Protein AF-A0A1Z5J1D0-F1 (afdb_monomer_lite)

Radius of gyration: 30.24 Å; chains: 1; bounding box: 69×59×81 Å

Sequence (466 aa):
MIIKEILGCFSMENESQTVLANVIKYRLNKVALDQDFKLLIVKLDNKMRLRKFQSLLRSCSAQAVTGYQLKYLVLLNKGIDWPVLEGMAVKQIRFSTISENSVYPNQILQLLLNQQTLDAGKVPKESYTNGLYVSRKEMAHTLRDGREQRIALNITANWEKDLEMKAVTFTEKLNPQASDELYYWNQTFNRMERSQIGSTQKLYKKENIYNEKNNIKFVSFEELSKFEESKVGIVQEIKSSINKNMAPYLIAEMNFRKFPLVKYDKPKLPKKEDIWQLLKGQTINIYFDSSEPTTRALANEIVNALKHSAILKILQIEVTLSQAAKPGLNVQVVRDARNNDEVKEAYEIGTQEQIIQHITVENFGQMNSKNQTFKWHRTGISDIASDNKMIKLIQELIVKQDIVNGHMRPVTNRLIQLMGKYQFYKVDWLDKRQTQVMITKLWIEKTNQLRFKSQTVDISNLTADD

Organism: NCBI:txid1714681

Structure (mmCIF, N/CA/C/O backbone):
data_AF-A0A1Z5J1D0-F1
#
_entry.id   AF-A0A1Z5J1D0-F1
#
loop_
_atom_site.group_PDB
_atom_site.id
_atom_site.type_symbol
_atom_site.label_atom_id
_atom_site.label_alt_id
_atom_site.label_comp_id
_atom_site.label_asym_id
_atom_site.label_entity_id
_atom_site.label_seq_id
_atom_site.pdbx_PDB_ins_code
_atom_site.Cartn_x
_atom_site.Cartn_y
_atom_site.Cartn_z
_atom_site.occupancy
_atom_site.B_iso_or_equiv
_atom_site.auth_seq_id
_atom_site.auth_comp_id
_atom_site.auth_asym_id
_atom_site.auth_atom_id
_atom_site.pdbx_PDB_model_num
ATOM 1 N N . MET A 1 1 ? -3.134 -10.652 -6.020 1.00 22.17 1 MET A N 1
ATOM 2 C CA . MET A 1 1 ? -1.755 -10.572 -5.486 1.00 22.17 1 MET A CA 1
ATOM 3 C C . MET A 1 1 ? -1.669 -9.387 -4.527 1.00 22.17 1 MET A C 1
ATOM 5 O O . MET A 1 1 ? -1.569 -8.254 -4.979 1.00 22.17 1 MET A O 1
ATOM 9 N N . ILE A 1 2 ? -1.808 -9.625 -3.220 1.00 23.28 2 ILE A N 1
ATOM 10 C CA . ILE A 1 2 ? -1.675 -8.583 -2.189 1.00 23.28 2 ILE A CA 1
ATOM 11 C C . ILE A 1 2 ? -0.177 -8.381 -1.946 1.00 23.28 2 ILE A C 1
ATOM 13 O O . ILE A 1 2 ? 0.514 -9.299 -1.508 1.00 23.28 2 ILE A O 1
ATOM 17 N N . ILE A 1 3 ? 0.346 -7.204 -2.286 1.00 25.91 3 ILE A N 1
ATOM 18 C CA . ILE A 1 3 ? 1.733 -6.838 -1.983 1.00 25.91 3 ILE A CA 1
ATOM 19 C C . ILE A 1 3 ? 1.808 -6.583 -0.472 1.00 25.91 3 ILE A C 1
ATOM 21 O O . ILE A 1 3 ? 1.288 -5.579 0.007 1.00 25.91 3 ILE A O 1
ATOM 25 N N . LYS A 1 4 ? 2.430 -7.498 0.281 1.00 39.66 4 LYS A N 1
ATOM 26 C CA . LYS A 1 4 ? 2.762 -7.282 1.698 1.00 39.66 4 LYS A CA 1
ATOM 27 C C . LYS A 1 4 ? 3.858 -6.219 1.788 1.00 39.66 4 LYS A C 1
ATOM 29 O O . LYS A 1 4 ? 4.924 -6.382 1.195 1.00 39.66 4 LYS A O 1
ATOM 34 N N . GLU A 1 5 ? 3.587 -5.118 2.486 1.00 42.56 5 GLU A N 1
ATOM 35 C CA . GLU A 1 5 ? 4.547 -4.024 2.661 1.00 42.56 5 GLU A CA 1
ATOM 36 C C . GLU A 1 5 ? 5.618 -4.425 3.712 1.00 42.56 5 GLU A C 1
ATOM 38 O O . GLU A 1 5 ? 5.296 -4.816 4.837 1.00 42.56 5 GLU A O 1
ATOM 43 N N . ILE A 1 6 ? 6.907 -4.367 3.344 1.00 46.56 6 ILE A N 1
ATOM 44 C CA . ILE A 1 6 ? 8.055 -4.746 4.197 1.00 46.56 6 ILE A CA 1
ATOM 45 C C . ILE A 1 6 ? 8.445 -3.566 5.089 1.00 46.56 6 ILE A C 1
ATOM 47 O O . ILE A 1 6 ? 8.990 -2.601 4.577 1.00 46.56 6 ILE A O 1
ATOM 51 N N . LEU A 1 7 ? 8.237 -3.643 6.406 1.00 43.22 7 LEU A N 1
ATOM 52 C CA . LEU A 1 7 ? 8.388 -2.520 7.350 1.00 43.22 7 LEU A CA 1
ATOM 53 C C . LEU A 1 7 ? 9.837 -2.172 7.768 1.00 43.22 7 LEU A C 1
ATOM 55 O O . LEU A 1 7 ? 10.030 -1.177 8.454 1.00 43.22 7 LEU A O 1
ATOM 59 N N . GLY A 1 8 ? 10.861 -2.920 7.346 1.00 41.81 8 GLY A N 1
ATOM 60 C CA . GLY A 1 8 ? 12.275 -2.506 7.456 1.00 41.81 8 GLY A CA 1
ATOM 61 C C . GLY A 1 8 ? 13.160 -3.187 8.525 1.00 41.81 8 GLY A C 1
ATOM 62 O O . GLY A 1 8 ? 12.672 -3.871 9.420 1.00 41.81 8 GLY A O 1
ATOM 63 N N . CYS A 1 9 ? 14.471 -2.951 8.323 1.00 37.22 9 CYS A N 1
ATOM 64 C CA . CYS A 1 9 ? 15.745 -3.261 9.016 1.00 37.22 9 CYS A CA 1
ATOM 65 C C . CYS A 1 9 ? 16.128 -4.702 9.427 1.00 37.22 9 CYS A C 1
ATOM 67 O O . CYS A 1 9 ? 15.404 -5.421 10.108 1.00 37.22 9 CYS A O 1
ATOM 69 N N . PHE A 1 10 ? 17.348 -5.075 9.013 1.00 41.19 10 PHE A N 1
ATOM 70 C CA . PHE A 1 10 ? 18.010 -6.360 9.229 1.00 41.19 10 PHE A CA 1
ATOM 71 C C . PHE A 1 10 ? 18.548 -6.460 10.660 1.00 41.19 10 PHE A C 1
ATOM 73 O O . PHE A 1 10 ? 19.271 -5.576 11.112 1.00 41.19 10 PHE A O 1
ATOM 80 N N . SER A 1 11 ? 18.240 -7.552 11.353 1.00 32.34 11 SER A N 1
ATOM 81 C CA . SER A 1 11 ? 18.922 -7.938 12.592 1.00 32.34 11 SER A CA 1
ATOM 82 C C . SER A 1 11 ? 19.953 -9.010 12.234 1.00 32.34 11 SER A C 1
ATOM 84 O O . SER A 1 11 ? 19.610 -10.018 11.614 1.00 32.34 11 SER A O 1
ATOM 86 N N . MET A 1 12 ? 21.225 -8.745 12.550 1.00 38.50 12 MET A N 1
ATOM 87 C CA . MET A 1 12 ? 22.319 -9.708 12.414 1.00 38.50 12 MET A CA 1
ATOM 88 C C . MET A 1 12 ? 22.541 -10.402 13.753 1.00 38.50 12 MET A C 1
ATOM 90 O O . MET A 1 12 ? 23.391 -9.994 14.530 1.00 38.50 12 MET A O 1
ATOM 94 N N . GLU A 1 13 ? 21.774 -11.456 14.002 1.00 32.47 13 GLU A N 1
ATOM 95 C CA . GLU A 1 13 ? 22.138 -12.486 14.975 1.00 32.47 13 GLU A CA 1
ATOM 96 C C . GLU A 1 13 ? 21.899 -13.842 14.298 1.00 32.47 13 GLU A C 1
ATOM 98 O O . GLU A 1 13 ? 20.760 -14.221 14.044 1.00 32.47 13 GLU A O 1
ATOM 103 N N . ASN A 1 14 ? 23.001 -14.497 13.919 1.00 37.47 14 ASN A N 1
ATOM 104 C CA . ASN A 1 14 ? 23.153 -15.883 13.456 1.00 37.47 14 ASN A CA 1
ATOM 105 C C . ASN A 1 14 ? 22.169 -16.429 12.379 1.00 37.47 14 ASN A C 1
ATOM 107 O O . ASN A 1 14 ? 21.010 -16.754 12.616 1.00 37.47 14 ASN A O 1
ATOM 111 N N . GLU A 1 15 ? 22.711 -16.588 11.163 1.00 44.34 15 GLU A N 1
ATOM 112 C CA . GLU A 1 15 ? 22.330 -17.515 10.071 1.00 44.34 15 GLU A CA 1
ATOM 113 C C . GLU A 1 15 ? 20.908 -17.530 9.468 1.00 44.34 15 GLU A C 1
ATOM 115 O O . GLU A 1 15 ? 20.615 -18.351 8.598 1.00 44.34 15 GLU A O 1
ATOM 120 N N . SER A 1 16 ? 20.052 -16.542 9.731 1.00 53.34 16 SER A N 1
ATOM 121 C CA . SER A 1 16 ? 18.999 -16.199 8.758 1.00 53.34 16 SER A CA 1
ATOM 122 C C . SER A 1 16 ? 18.665 -14.711 8.791 1.00 53.34 16 SER A C 1
ATOM 124 O O . SER A 1 16 ? 18.187 -14.180 9.790 1.00 53.34 16 SER A O 1
ATOM 126 N N . GLN A 1 17 ? 18.906 -14.003 7.682 1.00 64.31 17 GLN A N 1
ATOM 127 C CA . GLN A 1 17 ? 18.409 -12.634 7.538 1.00 64.31 17 GLN A CA 1
ATOM 128 C C . GLN A 1 17 ? 16.882 -12.683 7.659 1.00 64.31 17 GLN A C 1
ATOM 130 O O . GLN A 1 17 ? 16.236 -13.484 6.988 1.00 64.31 17 GLN A O 1
ATOM 135 N N . THR A 1 18 ? 16.290 -11.862 8.523 1.00 68.19 18 THR A N 1
ATOM 136 C CA . THR A 1 18 ? 14.831 -11.773 8.671 1.00 68.19 18 THR A CA 1
ATOM 137 C C . THR A 1 18 ? 14.342 -10.390 8.268 1.00 68.19 18 THR A C 1
ATOM 139 O O . THR A 1 18 ? 15.045 -9.397 8.439 1.00 68.19 18 THR A O 1
ATOM 142 N N . VAL A 1 19 ? 13.133 -10.325 7.710 1.00 72.31 19 VAL A N 1
ATOM 143 C CA . VAL A 1 19 ? 12.424 -9.074 7.426 1.00 72.31 19 VAL A CA 1
ATOM 144 C C . VAL A 1 19 ? 11.190 -8.963 8.305 1.00 72.31 19 VAL A C 1
ATOM 146 O O . VAL A 1 19 ? 10.481 -9.945 8.53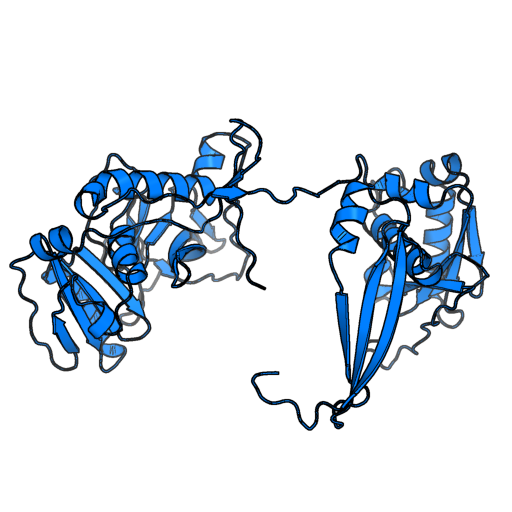5 1.00 72.31 19 VAL A O 1
ATOM 149 N N . LEU A 1 20 ? 10.914 -7.755 8.788 1.00 75.62 20 LEU A N 1
ATOM 150 C CA . LEU A 1 20 ? 9.656 -7.434 9.448 1.00 75.62 20 LEU A CA 1
ATOM 151 C C . LEU A 1 20 ? 8.620 -7.063 8.386 1.00 75.62 20 LEU A C 1
ATOM 153 O O . LEU A 1 20 ? 8.864 -6.197 7.545 1.00 75.62 20 LEU A O 1
ATOM 157 N N . ALA A 1 21 ? 7.461 -7.711 8.425 1.00 79.06 21 ALA A N 1
ATOM 158 C CA . ALA A 1 21 ? 6.304 -7.315 7.626 1.00 79.06 21 ALA A CA 1
ATOM 159 C C . ALA A 1 21 ? 5.209 -6.741 8.529 1.00 79.06 21 ALA A C 1
ATOM 161 O O . ALA A 1 21 ? 5.196 -6.977 9.737 1.00 79.06 21 ALA A O 1
ATOM 162 N N . ASN A 1 22 ? 4.249 -6.042 7.929 1.00 81.00 22 ASN A N 1
ATOM 163 C CA . ASN A 1 22 ? 3.073 -5.493 8.610 1.00 81.00 22 ASN A CA 1
ATOM 164 C C . ASN A 1 22 ? 2.093 -6.543 9.168 1.00 81.00 22 ASN A C 1
ATOM 166 O O . ASN A 1 22 ? 1.080 -6.177 9.760 1.00 81.00 22 ASN A O 1
ATOM 170 N N . VAL A 1 23 ? 2.407 -7.832 9.033 1.00 86.00 23 VAL A N 1
ATOM 171 C CA . VAL A 1 23 ? 1.711 -8.930 9.709 1.00 86.00 23 VAL A CA 1
ATOM 172 C C . VAL A 1 23 ? 2.014 -8.850 11.204 1.00 86.00 23 VAL A C 1
ATOM 174 O O . VAL A 1 23 ? 3.169 -8.970 11.615 1.00 86.00 23 VAL A O 1
ATOM 177 N N . ILE A 1 24 ? 0.992 -8.699 12.034 1.00 88.88 24 ILE A N 1
ATOM 178 C CA . ILE A 1 24 ? 1.118 -8.587 13.486 1.00 88.88 24 ILE A CA 1
ATOM 179 C C . ILE A 1 24 ? 0.823 -9.909 14.203 1.00 88.88 24 ILE A C 1
ATOM 181 O O . ILE A 1 24 ? -0.078 -10.675 13.859 1.00 88.88 24 ILE A O 1
ATOM 185 N N . LYS A 1 25 ? 1.588 -10.171 15.260 1.00 88.50 25 LYS A N 1
ATOM 186 C CA . LYS A 1 25 ? 1.337 -11.211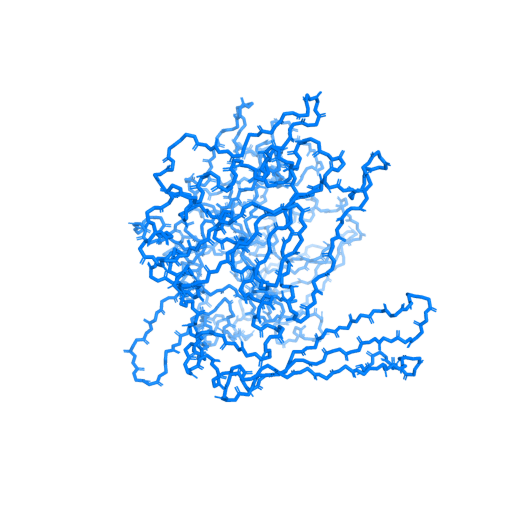 16.257 1.00 88.50 25 LYS A CA 1
ATOM 187 C C . LYS A 1 25 ? 0.834 -10.544 17.528 1.00 88.50 25 LYS A C 1
ATOM 189 O O . LYS A 1 25 ? 1.480 -9.632 18.028 1.00 88.50 25 LYS A O 1
ATOM 194 N N . TYR A 1 26 ? -0.300 -11.013 18.033 1.00 89.81 26 TYR A N 1
ATOM 195 C CA . TYR A 1 26 ? -0.887 -10.577 19.295 1.00 89.81 26 TYR A CA 1
ATOM 196 C C . TYR A 1 26 ? -1.802 -11.678 19.841 1.00 89.81 26 TYR A C 1
ATOM 198 O O . TYR A 1 26 ? -2.279 -12.539 19.089 1.00 89.81 26 TYR A O 1
ATOM 206 N N . ARG A 1 27 ? -2.069 -11.639 21.147 1.00 91.06 27 ARG A N 1
ATOM 207 C CA . ARG A 1 27 ? -3.073 -12.483 21.801 1.00 91.06 27 ARG A CA 1
ATOM 208 C C . ARG A 1 27 ? -3.796 -11.652 22.855 1.00 91.06 27 ARG A C 1
ATOM 210 O O . ARG A 1 27 ? -3.151 -11.050 23.699 1.00 91.06 27 ARG A O 1
ATOM 217 N N . LEU A 1 28 ? -5.123 -11.614 22.790 1.00 93.75 28 LEU A N 1
ATOM 218 C CA . LEU A 1 28 ? -5.945 -10.800 23.689 1.00 93.75 28 LEU A CA 1
ATOM 219 C C . LEU A 1 28 ? -6.137 -11.494 25.039 1.00 93.75 28 LEU A C 1
ATOM 221 O O . LEU A 1 28 ? -6.452 -12.687 25.080 1.00 93.75 28 LEU A O 1
ATOM 225 N N . ASN A 1 29 ? -6.019 -10.731 26.122 1.00 95.94 29 ASN A N 1
ATOM 226 C CA . ASN A 1 29 ? -6.426 -11.153 27.455 1.00 95.94 29 ASN A CA 1
ATOM 227 C C . ASN A 1 29 ? -7.926 -10.890 27.628 1.00 95.94 29 ASN A C 1
ATOM 229 O O . ASN A 1 29 ? -8.356 -9.846 28.114 1.00 95.94 29 ASN A O 1
ATOM 233 N N . LYS A 1 30 ? -8.736 -11.848 27.171 1.00 94.75 30 LYS A N 1
ATOM 234 C CA . LYS A 1 30 ? -10.201 -11.746 27.201 1.00 94.75 30 LYS A CA 1
ATOM 235 C C . LYS A 1 30 ? -10.758 -11.598 28.620 1.00 94.75 30 LYS A C 1
ATOM 237 O O . LYS A 1 30 ? -11.783 -10.952 28.776 1.00 94.75 30 LYS A O 1
ATOM 242 N N . VAL A 1 31 ? -10.089 -12.169 29.625 1.00 94.25 31 VAL A N 1
ATOM 243 C CA . VAL A 1 31 ? -10.524 -12.092 31.027 1.00 94.25 31 VAL A CA 1
ATOM 244 C C . VAL A 1 31 ? -10.365 -10.671 31.556 1.00 94.25 31 VAL A C 1
ATOM 246 O O . VAL A 1 31 ? -11.334 -10.130 32.071 1.00 94.25 31 VAL A O 1
ATOM 249 N N . ALA A 1 32 ? -9.202 -10.042 31.353 1.00 95.69 32 ALA A N 1
ATOM 250 C CA . ALA A 1 32 ? -8.996 -8.639 31.729 1.00 95.69 32 ALA A CA 1
ATOM 251 C C . ALA A 1 32 ? -9.966 -7.703 30.985 1.00 95.69 32 ALA A C 1
ATOM 253 O O . ALA A 1 32 ? -10.582 -6.827 31.579 1.00 95.69 32 ALA A O 1
ATOM 254 N N . LEU A 1 33 ? -10.194 -7.947 29.690 1.00 96.56 33 LEU A N 1
ATOM 255 C CA . LEU A 1 33 ? -11.184 -7.186 28.922 1.00 96.56 33 LEU A CA 1
ATOM 256 C C . LEU A 1 33 ? -12.613 -7.342 29.483 1.00 96.56 33 LEU A C 1
ATOM 258 O O . LEU A 1 33 ? -13.312 -6.345 29.626 1.00 96.56 33 LEU A O 1
ATOM 262 N N . ASP A 1 34 ? -13.041 -8.565 29.825 1.00 95.06 34 ASP A N 1
ATOM 263 C CA . ASP A 1 34 ? -14.336 -8.839 30.478 1.00 95.06 34 ASP A CA 1
ATOM 264 C C . ASP A 1 34 ? -14.397 -8.275 31.915 1.00 95.06 34 ASP A C 1
ATOM 266 O O . ASP A 1 34 ? -15.489 -8.098 32.463 1.00 95.06 34 ASP A O 1
ATOM 270 N N . GLN A 1 35 ? -13.254 -8.013 32.558 1.00 94.50 35 GLN A N 1
ATOM 271 C CA . GLN A 1 35 ? -13.168 -7.403 33.886 1.00 94.50 35 GLN A CA 1
ATOM 272 C C . GLN A 1 35 ? -13.374 -5.891 33.842 1.00 94.50 35 GLN A C 1
ATOM 274 O O . GLN A 1 35 ? -14.144 -5.399 34.666 1.00 94.50 35 GLN A O 1
ATOM 279 N N . ASP A 1 36 ? -12.805 -5.199 32.858 1.00 94.19 36 ASP A N 1
ATOM 280 C CA . ASP A 1 36 ? -12.767 -3.731 32.850 1.00 94.19 36 ASP A CA 1
ATOM 281 C C . ASP A 1 36 ? -13.802 -3.105 31.905 1.00 94.19 36 ASP A C 1
ATOM 283 O O . ASP A 1 36 ? -14.297 -1.997 32.144 1.00 94.19 36 ASP A O 1
ATOM 287 N N . PHE A 1 37 ? -14.210 -3.837 30.865 1.00 96.50 37 PHE A N 1
ATOM 288 C CA . PHE A 1 37 ? -15.066 -3.305 29.811 1.00 96.50 37 PHE A CA 1
ATOM 289 C C . PHE A 1 37 ? -16.366 -4.081 29.596 1.00 96.50 37 PHE A C 1
ATOM 291 O O . PHE A 1 37 ? -16.529 -5.256 29.926 1.00 96.50 37 PHE A O 1
ATOM 298 N N . LYS A 1 38 ? -17.299 -3.387 28.948 1.00 95.94 38 LYS A N 1
ATOM 299 C CA . LYS A 1 38 ? -18.523 -3.899 28.341 1.00 95.94 38 LYS A CA 1
ATOM 300 C C . LYS A 1 38 ? -18.391 -3.773 26.824 1.00 95.94 38 LYS A C 1
ATOM 302 O O . LYS A 1 38 ? -18.071 -2.699 26.313 1.00 95.94 38 LYS A O 1
ATOM 307 N N . LEU A 1 39 ? -18.666 -4.857 26.100 1.00 97.12 39 LEU A N 1
ATOM 308 C CA . LEU A 1 39 ? -18.670 -4.870 24.638 1.00 97.12 39 LEU A CA 1
ATOM 309 C C . LEU A 1 39 ? -20.101 -4.948 24.109 1.00 97.12 39 LEU A C 1
ATOM 311 O O . LEU A 1 39 ? -20.853 -5.864 24.448 1.00 97.12 39 LEU A O 1
ATOM 315 N N . LEU A 1 40 ? -20.467 -4.000 23.248 1.00 9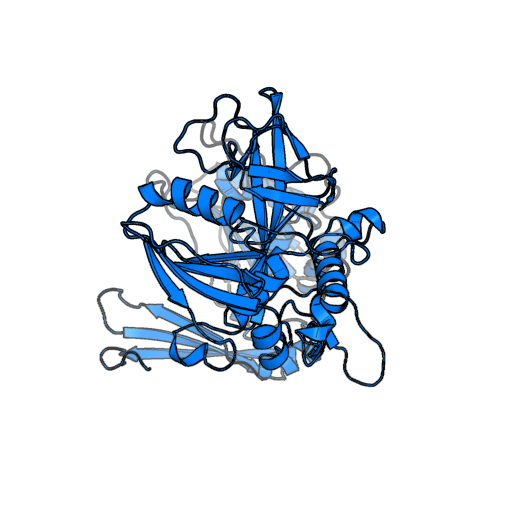6.50 40 LEU A N 1
ATOM 316 C CA . LEU A 1 40 ? -21.771 -3.963 22.591 1.00 96.50 40 LEU A CA 1
ATOM 317 C C . LEU A 1 40 ? -21.634 -4.152 21.085 1.00 96.50 40 LEU A C 1
ATOM 319 O O . LEU A 1 40 ? -20.769 -3.554 20.450 1.00 96.50 40 LEU A O 1
ATOM 323 N N . ILE A 1 41 ? -22.556 -4.916 20.508 1.00 95.69 41 ILE A N 1
ATOM 324 C CA . ILE A 1 41 ? -22.896 -4.863 19.090 1.00 95.69 41 ILE A CA 1
ATOM 325 C C . ILE A 1 41 ? -24.099 -3.932 18.954 1.00 95.69 41 ILE A C 1
ATOM 327 O O . ILE A 1 41 ? -25.159 -4.212 19.510 1.00 95.69 41 ILE A O 1
ATOM 331 N N . VAL A 1 42 ? -23.949 -2.855 18.188 1.00 95.44 42 VAL A N 1
ATOM 332 C CA . VAL A 1 42 ? -25.026 -1.912 17.868 1.00 95.44 42 VAL A CA 1
ATOM 333 C C . VAL A 1 42 ? -25.295 -1.968 16.369 1.00 95.44 42 VAL A C 1
ATOM 335 O O . VAL A 1 42 ? -24.400 -1.713 15.566 1.00 95.44 42 VAL A O 1
ATOM 338 N N . LYS A 1 43 ? -26.521 -2.307 15.972 1.00 94.88 43 LYS A N 1
ATOM 339 C CA . LYS A 1 43 ? -26.970 -2.291 14.577 1.00 94.88 43 LYS A CA 1
ATOM 340 C C . LYS A 1 43 ? -27.981 -1.167 14.386 1.00 94.88 43 LYS A C 1
ATOM 342 O O . LYS A 1 43 ? -29.006 -1.142 15.062 1.00 94.88 43 LYS A O 1
ATOM 347 N N . LEU A 1 44 ? -27.689 -0.266 13.455 1.00 93.38 44 LEU A N 1
ATOM 348 C CA . LEU A 1 44 ? -28.617 0.774 13.023 1.00 93.38 44 LEU A CA 1
ATOM 349 C C . LEU A 1 44 ? -29.491 0.232 11.888 1.00 93.38 44 LEU A C 1
ATOM 351 O O . LEU A 1 44 ? -29.009 -0.497 11.018 1.00 93.38 44 LEU A O 1
ATOM 355 N N . ASP A 1 45 ? -30.765 0.598 11.894 1.00 91.56 45 ASP A N 1
ATOM 356 C CA . ASP A 1 45 ? -31.716 0.279 10.826 1.00 91.56 45 ASP A CA 1
ATOM 357 C C . ASP A 1 45 ? -31.417 1.041 9.521 1.00 91.56 45 ASP A C 1
ATOM 359 O O . ASP A 1 45 ? -31.553 0.493 8.429 1.00 91.56 45 ASP A O 1
ATOM 363 N N . ASN A 1 46 ? -30.959 2.291 9.622 1.00 88.06 46 ASN A N 1
ATOM 364 C CA . ASN A 1 46 ? -30.626 3.154 8.496 1.00 88.06 46 ASN A CA 1
ATOM 365 C C . ASN A 1 46 ? -29.534 4.191 8.840 1.00 88.06 46 ASN A C 1
ATOM 367 O O . ASN A 1 46 ? -29.189 4.440 9.998 1.00 88.06 46 ASN A O 1
ATOM 371 N N . LYS A 1 47 ? -28.987 4.839 7.801 1.00 84.38 47 LYS A N 1
ATOM 372 C CA . LYS A 1 47 ? -27.913 5.844 7.932 1.00 84.38 47 LYS A CA 1
ATOM 373 C C . LYS A 1 47 ? -28.348 7.137 8.630 1.00 84.38 47 LYS A C 1
ATOM 375 O O . LYS A 1 47 ? -27.503 7.793 9.234 1.00 84.38 47 LYS A O 1
ATOM 380 N N . MET A 1 48 ? -29.634 7.497 8.604 1.00 84.25 48 MET A N 1
ATOM 381 C CA . MET A 1 48 ? -30.128 8.729 9.239 1.00 84.25 48 MET A CA 1
ATOM 382 C C . MET A 1 48 ? -29.957 8.701 10.764 1.00 84.25 48 MET A C 1
ATOM 384 O O . MET A 1 48 ? -29.859 9.748 11.403 1.00 84.25 48 MET A O 1
ATOM 388 N N . ARG A 1 49 ? -29.839 7.507 11.363 1.00 86.19 49 ARG A N 1
ATOM 389 C CA . ARG A 1 49 ? -29.573 7.335 12.799 1.00 86.19 49 ARG A CA 1
ATOM 390 C C . ARG A 1 49 ? -28.119 7.589 13.207 1.00 86.19 49 ARG A C 1
ATOM 392 O O . ARG A 1 49 ? -27.849 7.691 14.404 1.00 86.19 49 ARG A O 1
ATOM 399 N N . LEU A 1 50 ? -27.187 7.749 12.260 1.00 85.75 50 LEU A N 1
ATOM 400 C CA . LEU A 1 50 ? -25.753 7.879 12.551 1.00 85.75 50 LEU A CA 1
ATOM 401 C C . LEU A 1 50 ? -25.435 9.074 13.459 1.00 85.75 50 LEU A C 1
ATOM 403 O O . LEU A 1 50 ? -24.623 8.949 14.372 1.00 85.75 50 LEU A O 1
ATOM 407 N N . ARG A 1 51 ? -26.097 10.221 13.259 1.00 84.94 51 ARG A N 1
ATOM 408 C CA . ARG A 1 51 ? -25.886 11.414 14.097 1.00 84.94 51 ARG A CA 1
ATOM 409 C C . ARG A 1 51 ? -26.315 11.177 15.546 1.00 84.94 51 ARG A C 1
ATOM 411 O O . ARG A 1 51 ? -25.569 11.510 16.464 1.00 84.94 51 ARG A O 1
ATOM 418 N N . LYS A 1 52 ? -27.484 10.558 15.749 1.00 88.12 52 LYS A N 1
ATOM 419 C CA . LYS A 1 52 ? -27.993 10.196 17.082 1.00 88.12 52 LYS A CA 1
ATOM 420 C C . LYS A 1 52 ? -27.077 9.171 17.754 1.00 88.12 52 LYS A C 1
ATOM 422 O O . LYS A 1 52 ? -26.725 9.349 18.913 1.00 88.12 52 LYS A O 1
ATOM 427 N N . PHE A 1 53 ? -26.613 8.168 17.006 1.00 91.00 53 PHE A N 1
ATOM 428 C CA . PHE A 1 53 ? -25.641 7.183 17.487 1.00 91.00 53 PHE A CA 1
ATOM 429 C C . PHE A 1 53 ? -24.320 7.835 17.923 1.00 91.00 53 PHE A C 1
ATOM 431 O O . PHE A 1 53 ? -23.819 7.558 19.005 1.00 91.00 53 PHE A O 1
ATOM 438 N N . GLN A 1 54 ? -23.785 8.761 17.126 1.00 89.25 54 GLN A N 1
ATOM 439 C CA . GLN A 1 54 ? -22.564 9.498 17.462 1.00 89.25 54 GLN A CA 1
ATOM 440 C C . GLN A 1 54 ? -22.733 10.405 18.684 1.00 89.25 54 GLN A C 1
ATOM 442 O O . GLN A 1 54 ? -21.802 10.549 19.469 1.00 89.25 54 GLN A O 1
ATOM 447 N N . SER A 1 55 ? -23.911 11.006 18.868 1.00 89.50 55 SER A N 1
ATOM 448 C CA . SER A 1 55 ? -24.229 11.738 20.098 1.00 89.50 55 SER A CA 1
ATOM 449 C C . SER A 1 55 ? -24.259 10.814 21.309 1.00 89.50 55 SER A C 1
ATOM 451 O O . SER A 1 55 ? -23.719 11.163 22.355 1.00 89.50 55 SER A O 1
ATOM 453 N N . LEU A 1 56 ? -24.838 9.623 21.145 1.00 92.19 56 LEU A N 1
ATOM 454 C CA . LEU A 1 56 ? -24.943 8.643 22.214 1.00 92.19 56 LEU A CA 1
ATOM 455 C C . LEU A 1 56 ? -23.577 8.110 22.660 1.00 92.19 56 LEU A C 1
ATOM 457 O O . LEU A 1 56 ? -23.314 8.000 23.854 1.00 92.19 56 LEU A O 1
ATOM 461 N N . LEU A 1 57 ? -22.681 7.831 21.707 1.00 93.38 57 LEU A N 1
ATOM 462 C CA . LEU A 1 57 ? -21.309 7.425 22.017 1.00 93.38 57 LEU A CA 1
ATOM 463 C C . LEU A 1 57 ? -20.623 8.419 22.967 1.00 93.38 57 LEU A C 1
ATOM 465 O O . LEU A 1 57 ? -19.907 7.997 23.867 1.00 93.38 57 LEU A O 1
ATOM 469 N N . ARG A 1 58 ? -20.873 9.723 22.794 1.00 91.56 58 ARG A N 1
ATOM 470 C CA . ARG A 1 58 ? -20.303 10.777 23.644 1.00 91.56 58 ARG A CA 1
ATOM 471 C C . ARG A 1 58 ? -20.982 10.868 24.999 1.00 91.56 58 ARG A C 1
ATOM 473 O O . ARG A 1 58 ? -20.287 10.981 25.997 1.00 91.56 58 ARG A O 1
ATOM 480 N N . SER A 1 59 ? -22.314 10.818 25.046 1.00 91.88 59 SER A N 1
ATOM 481 C CA . SER A 1 59 ? -23.046 10.915 26.317 1.00 91.88 59 SER A CA 1
ATOM 482 C C . SER A 1 59 ? -22.784 9.723 27.235 1.00 91.88 59 SER A C 1
ATOM 484 O O . SER A 1 59 ? -22.827 9.870 28.448 1.00 91.88 59 SER A O 1
ATOM 486 N N . CYS A 1 60 ? -22.502 8.552 26.661 1.00 92.38 60 CYS A N 1
ATOM 487 C CA . CYS A 1 60 ? -22.116 7.355 27.403 1.00 92.38 60 CYS A CA 1
ATOM 488 C C . CYS A 1 60 ? -20.592 7.208 27.563 1.00 92.38 60 CYS A C 1
ATOM 490 O O . CYS A 1 60 ? -20.145 6.154 28.005 1.00 92.38 60 CYS A O 1
ATOM 492 N N . SER A 1 61 ? -19.787 8.203 27.165 1.00 92.31 61 SER A N 1
ATOM 493 C CA . SER A 1 61 ? -18.315 8.158 27.240 1.00 92.31 61 SER A CA 1
ATOM 494 C C . SER A 1 61 ? -17.719 6.844 26.709 1.00 92.31 61 SER A C 1
ATOM 496 O O . SER A 1 61 ? -16.903 6.182 27.359 1.00 92.31 61 SER A O 1
ATOM 498 N N . ALA A 1 62 ? -18.175 6.423 25.525 1.00 94.62 62 ALA A N 1
ATOM 499 C CA . ALA A 1 62 ? -17.687 5.217 24.870 1.00 94.62 62 ALA A CA 1
ATOM 500 C C . ALA A 1 62 ? -16.181 5.313 24.607 1.00 94.62 62 ALA A C 1
ATOM 502 O O . ALA A 1 62 ? -15.709 6.255 23.980 1.00 94.62 62 ALA A O 1
ATOM 503 N N . GLN A 1 63 ? -15.435 4.299 25.036 1.00 95.31 63 GLN A N 1
ATOM 504 C CA . GLN A 1 63 ? -13.977 4.274 24.940 1.00 95.31 63 GLN A CA 1
ATOM 505 C C . GLN A 1 63 ? -13.511 4.135 23.491 1.00 95.31 63 GLN A C 1
ATOM 507 O O . GLN A 1 63 ? -12.586 4.809 23.042 1.00 95.31 63 GLN A O 1
ATOM 512 N N . ALA A 1 64 ? -14.177 3.284 22.718 1.00 96.06 64 ALA A N 1
ATOM 513 C CA . ALA A 1 64 ? -13.860 3.110 21.312 1.00 96.06 64 ALA A CA 1
ATOM 514 C C . ALA A 1 64 ? -15.061 2.606 20.527 1.00 96.06 64 ALA A C 1
ATOM 516 O O . ALA A 1 64 ? -15.929 1.907 21.054 1.00 96.06 64 ALA A O 1
ATOM 517 N N . VAL A 1 65 ? -15.061 2.894 19.230 1.00 95.94 65 VAL A N 1
ATOM 518 C CA . VAL A 1 65 ? -15.995 2.304 18.274 1.00 95.94 65 VAL A CA 1
ATOM 519 C C . VAL A 1 65 ? -15.247 1.815 17.043 1.00 95.94 65 VAL A C 1
ATOM 521 O O . VAL A 1 65 ? -14.295 2.438 16.582 1.00 95.94 65 VAL A O 1
ATOM 524 N N . THR A 1 66 ? -15.684 0.698 16.479 1.00 95.06 66 THR A N 1
ATOM 525 C CA . THR A 1 66 ? -15.320 0.282 15.123 1.00 95.06 66 THR A CA 1
ATOM 526 C C . THR A 1 66 ? -16.545 -0.311 14.446 1.00 95.06 66 THR A C 1
ATOM 528 O O . THR A 1 66 ? -17.493 -0.708 15.117 1.00 95.06 66 THR A O 1
ATOM 531 N N . GLY A 1 67 ? -16.592 -0.347 13.120 1.00 88.94 67 GLY A N 1
ATOM 532 C CA . GLY A 1 67 ? -17.789 -0.828 12.447 1.00 88.94 67 GLY A CA 1
ATOM 533 C C . GLY A 1 67 ? -17.622 -1.036 10.959 1.00 88.94 67 GLY A C 1
ATOM 534 O O . GLY A 1 67 ? -16.711 -0.502 10.326 1.00 88.94 67 GLY A O 1
ATOM 535 N N . TYR A 1 68 ? -18.554 -1.809 10.416 1.00 77.50 68 TYR A N 1
ATOM 536 C CA . TYR A 1 68 ? -18.709 -2.043 8.992 1.00 77.50 68 TYR A CA 1
ATOM 537 C C . TYR A 1 68 ? -20.176 -1.814 8.628 1.00 77.50 68 TYR A C 1
ATOM 539 O O . TYR A 1 68 ? -21.077 -2.396 9.237 1.00 77.50 68 TYR A O 1
ATOM 547 N N . GLN A 1 69 ? -20.414 -0.939 7.648 1.00 81.38 69 GLN A N 1
ATOM 548 C CA . GLN A 1 69 ? -21.752 -0.472 7.270 1.00 81.38 69 GLN A CA 1
ATOM 549 C C . GLN A 1 69 ? -22.511 0.128 8.472 1.00 81.38 69 GLN A C 1
ATOM 551 O O . GLN A 1 69 ? -22.046 1.107 9.048 1.00 81.38 69 GLN A O 1
ATOM 556 N N . LEU A 1 70 ? -23.668 -0.438 8.833 1.00 88.31 70 LEU A N 1
ATOM 557 C CA . LEU A 1 70 ? -24.529 -0.001 9.937 1.00 88.31 70 LEU A CA 1
ATOM 558 C C . LEU A 1 70 ? -24.406 -0.889 11.186 1.00 88.31 70 LEU A C 1
ATOM 560 O O . LEU A 1 70 ? -25.222 -0.779 12.098 1.00 88.31 70 LEU A O 1
ATOM 564 N N . LYS A 1 71 ? -23.406 -1.780 11.234 1.00 92.62 71 LYS A N 1
ATOM 565 C CA . LYS A 1 71 ? -23.092 -2.614 12.399 1.00 92.62 71 LYS A CA 1
ATOM 566 C C . LYS A 1 71 ? -21.809 -2.106 13.053 1.00 92.62 71 LYS A C 1
ATOM 568 O O . LYS A 1 71 ? -20.752 -2.066 12.421 1.00 92.62 71 LYS A O 1
ATOM 573 N N . TYR A 1 72 ? -21.906 -1.769 14.329 1.00 95.06 72 TYR A N 1
ATOM 574 C CA . TYR A 1 72 ? -20.834 -1.200 15.131 1.00 95.06 72 TYR A CA 1
ATOM 575 C C . TYR A 1 72 ? -20.534 -2.087 16.332 1.00 95.06 72 TYR A C 1
ATOM 577 O O . TYR A 1 72 ? -21.427 -2.697 16.916 1.00 95.06 72 TYR A O 1
ATOM 585 N N . LEU A 1 73 ? -19.262 -2.132 16.698 1.00 96.75 73 LEU A N 1
ATOM 586 C CA . LEU A 1 73 ? -18.779 -2.614 17.976 1.00 96.75 73 LEU A CA 1
ATOM 587 C C . LEU A 1 73 ? -18.412 -1.406 18.821 1.00 96.75 73 LEU A C 1
ATOM 589 O O . LEU A 1 73 ? -17.680 -0.535 18.352 1.00 96.75 73 LEU A O 1
ATOM 593 N N . VAL A 1 74 ? -18.922 -1.363 20.045 1.00 97.12 74 VAL A N 1
ATOM 594 C CA . VAL A 1 74 ? -18.704 -0.263 20.984 1.00 97.12 74 VAL A CA 1
ATOM 595 C C . VAL A 1 74 ? -18.083 -0.820 22.255 1.00 97.12 74 VAL A C 1
ATOM 597 O O . VAL A 1 74 ? -18.617 -1.756 22.851 1.00 97.12 74 VAL A O 1
ATOM 600 N N . LEU A 1 75 ? -16.957 -0.234 22.652 1.00 97.19 75 LEU A N 1
ATOM 601 C CA . LEU A 1 75 ? -16.274 -0.502 23.909 1.00 97.19 75 LEU A CA 1
ATOM 602 C C . LEU A 1 75 ? -16.697 0.543 24.943 1.00 97.19 75 LEU A C 1
ATOM 604 O O . LEU A 1 75 ? -16.558 1.741 24.700 1.00 97.19 75 LEU A O 1
ATOM 608 N N . LEU A 1 76 ? -17.198 0.098 26.089 1.00 96.56 76 LEU A N 1
ATOM 609 C CA . LEU A 1 76 ? -17.612 0.943 27.212 1.00 96.56 76 LEU A CA 1
ATOM 610 C C . LEU A 1 76 ? -16.907 0.480 28.481 1.00 96.56 76 LEU A C 1
ATOM 612 O O . LEU A 1 76 ? -16.620 -0.707 28.622 1.00 96.56 76 LEU A O 1
ATOM 616 N N . ASN A 1 77 ? -16.697 1.388 29.428 1.00 94.44 77 ASN A N 1
ATOM 617 C CA . ASN A 1 77 ? -16.303 0.995 30.780 1.00 94.44 77 ASN A CA 1
ATOM 618 C C . ASN A 1 77 ? -17.429 0.190 31.441 1.00 94.44 77 ASN A C 1
ATOM 620 O O . ASN A 1 77 ? -18.615 0.370 31.129 1.00 94.44 77 ASN A O 1
ATOM 624 N N . LYS A 1 78 ? -17.073 -0.706 32.364 1.00 91.56 78 LYS A N 1
ATOM 625 C CA . LYS A 1 78 ? -18.078 -1.369 33.200 1.00 91.56 78 LYS A CA 1
ATOM 626 C C . LYS A 1 78 ? -18.923 -0.364 33.983 1.00 91.56 78 LYS A C 1
ATOM 628 O O . LYS A 1 78 ? -18.466 0.714 34.342 1.00 91.56 78 LYS A O 1
ATOM 633 N N . GLY A 1 79 ? -20.174 -0.744 34.236 1.00 87.94 79 GLY A N 1
ATOM 634 C CA . GLY A 1 79 ? -21.145 0.085 34.956 1.00 87.94 79 GLY A CA 1
ATOM 635 C C . GLY A 1 79 ? -21.810 1.172 34.110 1.00 87.94 79 GLY A C 1
ATOM 636 O O . GLY A 1 79 ? -22.767 1.778 34.573 1.00 87.94 79 GLY A O 1
ATOM 637 N N . ILE A 1 80 ? -21.367 1.397 32.868 1.00 92.50 80 ILE A N 1
ATOM 638 C CA . ILE A 1 80 ? -22.051 2.322 31.964 1.00 92.50 80 ILE A CA 1
ATOM 639 C C . ILE A 1 80 ? -23.255 1.635 31.313 1.00 92.50 80 ILE A C 1
ATOM 641 O O . ILE A 1 80 ? -23.135 0.639 30.578 1.00 92.50 80 ILE A O 1
ATOM 645 N N . ASP A 1 81 ? -24.427 2.213 31.551 1.00 89.81 81 ASP A N 1
ATOM 646 C CA . ASP A 1 81 ? -25.662 1.807 30.902 1.00 89.81 81 ASP A CA 1
ATOM 647 C C . ASP A 1 81 ? -25.794 2.416 29.512 1.00 89.81 81 ASP A C 1
ATOM 649 O O . ASP A 1 81 ? -25.427 3.562 29.245 1.00 89.81 81 ASP A O 1
ATOM 653 N N . TRP A 1 82 ? -26.315 1.599 28.599 1.00 91.25 82 TRP A N 1
ATOM 654 C CA . TRP A 1 82 ? -26.564 2.003 27.226 1.00 91.25 82 TRP A CA 1
ATOM 655 C C . TRP A 1 82 ? -28.074 2.116 27.025 1.00 91.25 82 TRP A C 1
ATOM 657 O O . TRP A 1 82 ? -28.764 1.101 27.152 1.00 91.25 82 TRP A O 1
ATOM 667 N N . PRO A 1 83 ? -28.605 3.309 26.720 1.00 90.56 83 PRO A N 1
ATOM 668 C CA . PRO A 1 83 ? -30.036 3.502 26.579 1.00 90.56 83 PRO A CA 1
ATOM 669 C C . PRO A 1 83 ? -30.570 2.755 25.358 1.00 90.56 83 PRO A C 1
ATOM 671 O O . PRO A 1 83 ? -29.939 2.696 24.297 1.00 90.56 83 PRO A O 1
ATOM 674 N N . VAL A 1 84 ? -31.776 2.212 25.504 1.00 83.62 84 VAL A N 1
ATOM 675 C CA . VAL A 1 84 ? -32.526 1.637 24.389 1.00 83.62 84 VAL A CA 1
ATOM 676 C C . VAL A 1 84 ? -33.099 2.786 23.567 1.00 83.62 84 VAL A C 1
ATOM 678 O O . VAL A 1 84 ? -33.801 3.649 24.090 1.00 83.62 84 VAL A O 1
ATOM 681 N N . LEU A 1 85 ? -32.786 2.813 22.275 1.00 86.00 85 LEU A N 1
ATOM 682 C CA . LEU A 1 85 ? -33.290 3.819 21.349 1.00 86.00 85 LEU A CA 1
ATOM 683 C C . LEU A 1 85 ? -33.944 3.141 20.154 1.00 86.00 85 LEU A C 1
ATOM 685 O O . LEU A 1 85 ? -33.404 2.193 19.586 1.00 86.00 85 LEU A O 1
ATOM 689 N N . GLU A 1 86 ? -35.080 3.687 19.736 1.00 86.19 86 GLU A N 1
ATOM 690 C CA . GLU A 1 86 ? -35.770 3.259 18.525 1.00 86.19 86 GLU A CA 1
ATOM 691 C C . GLU A 1 86 ? -34.837 3.313 17.297 1.00 86.19 86 GLU A C 1
ATOM 693 O O . GLU A 1 86 ? -34.083 4.277 17.105 1.00 86.19 86 GLU A O 1
ATOM 698 N N . GLY A 1 87 ? -34.881 2.261 16.475 1.00 86.69 87 GLY A N 1
ATOM 699 C CA . GLY A 1 87 ? -34.025 2.100 15.294 1.00 86.69 87 GLY A CA 1
ATOM 700 C C . GLY A 1 87 ? -32.592 1.635 15.589 1.00 86.69 87 GLY A C 1
ATOM 701 O O . GLY A 1 87 ? -31.768 1.575 14.675 1.00 86.69 87 GLY A O 1
ATOM 702 N N . MET A 1 88 ? -32.270 1.300 16.847 1.00 93.19 88 MET A N 1
ATOM 703 C CA . MET A 1 88 ? -30.974 0.737 17.243 1.00 93.19 88 MET A CA 1
ATOM 704 C C . MET A 1 88 ? -31.156 -0.606 17.952 1.00 93.19 88 MET A C 1
ATOM 706 O O . MET A 1 88 ? -31.610 -0.666 19.091 1.00 93.19 88 MET A O 1
ATOM 710 N N . ALA A 1 89 ? -30.744 -1.694 17.303 1.00 92.88 89 ALA A N 1
ATOM 711 C CA . ALA A 1 89 ? -30.665 -2.998 17.952 1.00 92.88 89 ALA A CA 1
ATOM 712 C C . ALA A 1 89 ? -29.328 -3.120 18.691 1.00 92.88 89 ALA A C 1
ATOM 714 O O . ALA A 1 89 ? -28.265 -2.955 18.087 1.00 92.88 89 ALA A O 1
ATOM 715 N N . VAL A 1 90 ? -29.375 -3.416 19.990 1.00 94.69 90 VAL A N 1
ATOM 716 C CA . VAL A 1 90 ? -28.194 -3.485 20.858 1.00 94.69 90 VAL A CA 1
ATOM 717 C C . VAL A 1 90 ? -28.096 -4.876 21.471 1.00 94.69 90 VAL A C 1
ATOM 719 O O . VAL A 1 90 ? -29.058 -5.377 22.045 1.00 94.69 90 VAL A O 1
ATOM 722 N N . LYS A 1 91 ? -26.920 -5.495 21.370 1.00 94.50 91 LYS A N 1
ATOM 723 C CA . LYS A 1 91 ? -26.602 -6.771 22.017 1.00 94.50 91 LYS A CA 1
ATOM 724 C C . LYS A 1 91 ? -25.295 -6.636 22.782 1.00 94.50 91 LYS A C 1
ATOM 726 O O . LYS A 1 91 ? -24.257 -6.380 22.177 1.00 94.50 91 LYS A O 1
ATOM 731 N N . GLN A 1 92 ? -25.331 -6.841 24.093 1.00 94.88 92 GLN A N 1
ATOM 732 C CA . GLN A 1 92 ? -24.112 -6.999 24.880 1.00 94.88 92 GLN A CA 1
ATOM 733 C C . GLN A 1 92 ? -23.548 -8.406 24.685 1.00 94.88 92 GLN A C 1
ATOM 735 O O . GLN A 1 92 ? -24.291 -9.387 24.691 1.00 94.88 92 GLN A O 1
ATOM 740 N N . ILE A 1 93 ? -22.232 -8.500 24.527 1.00 94.75 93 ILE A N 1
ATOM 741 C CA . ILE A 1 93 ? -21.513 -9.769 24.402 1.00 94.75 93 ILE A CA 1
ATOM 742 C C . ILE A 1 93 ? -20.306 -9.778 25.342 1.00 94.75 93 ILE A C 1
ATOM 744 O O . ILE A 1 93 ? -19.820 -8.722 25.747 1.00 94.75 93 ILE A O 1
ATOM 748 N N . ARG A 1 94 ? -19.824 -10.973 25.692 1.00 93.88 94 ARG A N 1
ATOM 749 C CA . ARG A 1 94 ? -18.590 -11.148 26.468 1.00 93.88 94 ARG A CA 1
ATOM 750 C C . ARG A 1 94 ? -17.394 -11.301 25.529 1.00 93.88 94 ARG A C 1
ATOM 752 O O . ARG A 1 94 ? -17.528 -11.861 24.439 1.00 93.88 94 ARG A O 1
ATOM 759 N N . PHE A 1 95 ? -16.214 -10.852 25.949 1.00 95.00 95 PHE A N 1
ATOM 760 C CA . PHE A 1 95 ? -14.968 -11.012 25.190 1.00 95.00 95 PHE A CA 1
ATOM 761 C C . PHE A 1 95 ? -14.569 -12.487 25.046 1.00 95.00 95 PHE A C 1
ATOM 763 O O . PHE A 1 95 ? -14.019 -12.902 24.019 1.00 95.00 95 PHE A O 1
ATOM 770 N N . SER A 1 96 ? -14.887 -13.295 26.058 1.00 89.69 96 SER A N 1
ATOM 771 C CA . SER A 1 96 ? -14.783 -14.759 26.033 1.00 89.69 96 SER A CA 1
ATOM 772 C C . SER A 1 96 ? -15.506 -15.390 24.831 1.00 89.69 96 SER A C 1
ATOM 774 O O . SER A 1 96 ? -14.886 -16.194 24.129 1.00 89.69 96 SER A O 1
ATOM 776 N N . THR A 1 97 ? -16.722 -14.933 24.505 1.00 89.44 97 THR A N 1
ATOM 777 C CA . THR A 1 97 ? -17.647 -15.547 23.526 1.00 89.44 97 THR A CA 1
ATOM 778 C C . THR A 1 97 ? -17.808 -14.768 22.207 1.00 89.44 97 THR A C 1
ATOM 780 O O . THR A 1 97 ? -18.791 -14.925 21.480 1.00 89.44 97 THR A O 1
ATOM 783 N N . ILE A 1 98 ? -16.838 -13.920 21.840 1.00 90.50 98 ILE A N 1
ATOM 784 C CA . ILE A 1 98 ? -16.916 -13.091 20.614 1.00 90.50 98 ILE A CA 1
ATOM 785 C C . ILE A 1 98 ? -17.134 -13.901 19.324 1.00 90.50 98 ILE A C 1
ATOM 787 O O . ILE A 1 98 ? -17.878 -13.465 18.444 1.00 90.50 98 ILE A O 1
ATOM 791 N N . SER A 1 99 ? -16.552 -15.100 19.225 1.00 85.38 99 SER A N 1
ATOM 792 C CA . SER A 1 99 ? -16.652 -15.959 18.037 1.00 85.38 99 SER A CA 1
ATOM 793 C C . SER A 1 99 ? -18.080 -16.437 17.771 1.00 85.38 99 SER A C 1
ATOM 795 O O . SER A 1 99 ? -18.484 -16.521 16.616 1.00 85.38 99 SER A O 1
ATOM 797 N N . GLU A 1 100 ? -18.874 -16.654 18.821 1.00 89.38 100 GLU A N 1
ATOM 798 C CA . GLU A 1 100 ? -20.289 -17.051 18.732 1.00 89.38 100 GLU A CA 1
ATOM 799 C C . GLU A 1 100 ? -21.186 -15.919 18.202 1.00 89.38 100 GLU A C 1
ATOM 801 O O . GLU A 1 100 ? -22.342 -16.132 17.851 1.00 89.38 100 GLU A O 1
ATOM 806 N N . ASN A 1 101 ? -20.662 -14.692 18.140 1.00 86.44 101 ASN A N 1
ATOM 807 C CA . ASN A 1 101 ? -21.405 -13.486 17.777 1.00 86.44 101 ASN A CA 1
ATOM 808 C C . ASN A 1 101 ? -20.929 -12.862 16.454 1.00 86.44 101 ASN A C 1
ATOM 810 O O . ASN A 1 101 ? -21.229 -11.697 16.166 1.00 86.44 101 ASN A O 1
ATOM 814 N N . SER A 1 102 ? -20.173 -13.627 15.657 1.00 87.25 102 SER A N 1
ATOM 815 C CA . SER A 1 102 ? -19.523 -13.154 14.426 1.00 87.25 102 SER A CA 1
ATOM 816 C C . SER A 1 102 ? -18.650 -11.917 14.675 1.00 87.25 102 SER A C 1
ATOM 818 O O . SER A 1 102 ? -18.656 -10.968 13.884 1.00 87.25 102 SER A O 1
ATOM 820 N N . VAL A 1 103 ? -17.953 -11.904 15.815 1.00 90.38 103 VAL A N 1
ATOM 821 C CA . VAL A 1 103 ? -16.973 -10.882 16.185 1.00 90.38 103 VAL A CA 1
ATOM 822 C C . VAL A 1 103 ? -15.595 -11.522 16.231 1.00 90.38 103 VAL A C 1
ATOM 824 O O . VAL A 1 103 ? -15.380 -12.553 16.870 1.00 90.38 103 VAL A O 1
ATOM 827 N N . TYR A 1 104 ? -14.645 -10.891 15.550 1.00 91.12 104 TYR A N 1
ATOM 828 C CA . TYR A 1 104 ? -13.312 -11.436 15.343 1.00 91.12 104 TYR A CA 1
ATOM 829 C C . TYR A 1 104 ? -12.263 -10.701 16.189 1.00 91.12 104 TYR A C 1
ATOM 831 O O . TYR A 1 104 ? -12.388 -9.497 16.434 1.00 91.12 104 TYR A O 1
ATOM 839 N N . PRO A 1 105 ? -11.180 -11.380 16.614 1.00 91.94 105 PRO A N 1
ATOM 840 C CA . PRO A 1 105 ? -10.134 -10.768 17.434 1.00 91.94 105 PRO A CA 1
ATOM 841 C C . PRO A 1 105 ? -9.499 -9.502 16.843 1.00 91.94 105 PRO A C 1
ATOM 843 O O . PRO A 1 105 ? -9.023 -8.658 17.597 1.00 91.94 105 PRO A O 1
ATOM 846 N N . ASN A 1 106 ? -9.444 -9.350 15.516 1.00 92.19 106 ASN A N 1
ATOM 847 C CA . ASN A 1 106 ? -8.896 -8.147 14.875 1.00 92.19 106 ASN A CA 1
ATOM 848 C C . ASN A 1 106 ? -9.788 -6.922 15.097 1.00 92.19 106 ASN A C 1
ATOM 850 O O . ASN A 1 106 ? -9.279 -5.815 15.209 1.00 92.19 106 ASN A O 1
ATOM 854 N N . GLN A 1 107 ? -11.100 -7.112 15.246 1.00 94.00 107 GLN A N 1
ATOM 855 C CA . GLN A 1 107 ? -12.025 -6.024 15.560 1.00 94.00 107 GLN A CA 1
ATOM 856 C C . GLN A 1 107 ? -11.853 -5.543 17.004 1.00 94.00 107 GLN A C 1
ATOM 858 O O . GLN A 1 107 ? -11.918 -4.346 17.266 1.00 94.00 107 GLN A O 1
ATOM 863 N N . ILE A 1 108 ? -11.568 -6.458 17.936 1.00 95.00 108 ILE A N 1
ATOM 864 C CA . ILE A 1 108 ? -11.234 -6.090 19.319 1.00 95.00 108 ILE A CA 1
ATOM 865 C C . ILE A 1 108 ? -9.897 -5.352 19.365 1.00 95.00 108 ILE A C 1
ATOM 867 O O . ILE A 1 108 ? -9.795 -4.304 19.994 1.00 95.00 108 ILE A O 1
ATOM 871 N N . LEU A 1 109 ? -8.892 -5.841 18.633 1.00 94.50 109 LEU A N 1
ATOM 872 C CA . LEU A 1 109 ? -7.634 -5.117 18.485 1.00 94.50 109 LEU A CA 1
ATOM 873 C C . LEU A 1 109 ? -7.852 -3.726 17.870 1.00 94.50 109 LEU A C 1
ATOM 875 O O . LEU A 1 109 ? -7.246 -2.768 18.333 1.00 94.50 109 LEU A O 1
ATOM 879 N N . GLN A 1 110 ? -8.738 -3.590 16.880 1.00 95.56 110 GLN A N 1
ATOM 880 C CA . GLN A 1 110 ? -9.067 -2.294 16.290 1.00 95.56 110 GLN A CA 1
ATOM 881 C C . GLN A 1 110 ? -9.640 -1.317 17.323 1.00 95.56 110 GLN A C 1
ATOM 883 O O . GLN A 1 110 ? -9.273 -0.147 17.305 1.00 95.56 110 GLN A O 1
ATOM 888 N N . LEU A 1 111 ? -10.496 -1.776 18.242 1.00 96.19 111 LEU A N 1
ATOM 889 C CA . LEU A 1 111 ? -11.004 -0.940 19.338 1.00 96.19 111 LEU A CA 1
ATOM 890 C C . LEU A 1 111 ? -9.868 -0.445 20.243 1.00 96.19 111 LEU A C 1
ATOM 892 O O . LEU A 1 111 ? -9.869 0.717 20.641 1.00 96.19 111 LEU A O 1
ATOM 896 N N . LEU A 1 112 ? -8.882 -1.297 20.539 1.00 95.19 112 LEU A N 1
ATOM 897 C CA . LEU A 1 112 ? -7.698 -0.904 21.309 1.00 95.19 112 LEU A CA 1
ATOM 898 C C . LEU A 1 112 ? -6.807 0.070 20.523 1.00 95.19 112 LEU A C 1
ATOM 900 O O . LEU A 1 112 ? -6.339 1.059 21.085 1.00 95.19 112 LEU A O 1
ATOM 904 N N . LEU A 1 113 ? -6.615 -0.163 19.220 1.00 95.00 113 LEU A N 1
ATOM 905 C CA . LEU A 1 113 ? -5.860 0.720 18.325 1.00 95.00 113 LEU A CA 1
ATOM 906 C C . LEU A 1 113 ? -6.506 2.105 18.213 1.00 95.00 113 LEU A C 1
ATOM 908 O O . LEU A 1 113 ? -5.803 3.107 18.264 1.00 95.00 113 LEU A O 1
ATOM 912 N N . ASN A 1 114 ? -7.833 2.186 18.115 1.00 95.50 114 ASN A N 1
ATOM 913 C CA . ASN A 1 114 ? -8.549 3.455 17.943 1.00 95.50 114 ASN A CA 1
ATOM 914 C C . ASN A 1 114 ? -8.341 4.437 19.105 1.00 95.50 114 ASN A C 1
ATOM 916 O O . ASN A 1 114 ? -8.527 5.637 18.914 1.00 95.50 114 ASN A O 1
ATOM 920 N N . GLN A 1 115 ? -7.935 3.945 20.278 1.00 93.19 115 GLN A N 1
ATOM 921 C CA . GLN A 1 115 ? -7.661 4.752 21.469 1.00 93.19 115 GLN A CA 1
ATOM 922 C C . GLN A 1 115 ? -6.225 5.298 21.513 1.00 93.19 115 GLN A C 1
ATOM 924 O O . GLN A 1 115 ? -5.933 6.168 22.332 1.00 93.19 115 GLN A O 1
ATOM 929 N N . GLN A 1 116 ? -5.333 4.808 20.645 1.00 93.12 116 GLN A N 1
ATOM 930 C CA . GLN A 1 116 ? -3.912 5.159 20.665 1.00 93.12 116 GLN A CA 1
ATOM 931 C C . GLN A 1 116 ? -3.636 6.561 20.104 1.00 93.12 116 GLN A C 1
ATOM 933 O O . GLN A 1 116 ? -4.483 7.197 19.467 1.00 93.12 116 GLN A O 1
ATOM 938 N N . THR A 1 117 ? -2.416 7.026 20.360 1.00 88.75 117 THR A N 1
ATOM 939 C CA . THR A 1 117 ? -1.850 8.318 19.958 1.00 88.75 117 THR A CA 1
ATOM 940 C C . THR A 1 117 ? -0.404 8.115 19.509 1.00 88.75 117 THR A C 1
ATOM 942 O O . THR A 1 117 ? 0.208 7.103 19.844 1.00 88.75 117 THR A O 1
ATOM 945 N N . LEU A 1 118 ? 0.152 9.080 18.774 1.00 86.06 118 LEU A N 1
ATOM 946 C CA . LEU A 1 118 ? 1.598 9.182 18.545 1.00 86.06 118 LEU A CA 1
ATOM 947 C C . LEU A 1 118 ? 2.282 9.786 19.767 1.00 86.06 118 LEU A C 1
ATOM 949 O O . LEU A 1 118 ? 2.673 10.952 19.732 1.00 86.06 118 LEU A O 1
ATOM 953 N N . ASP A 1 119 ? 2.250 9.036 20.869 1.00 82.88 119 ASP A N 1
ATOM 954 C CA . ASP A 1 119 ? 3.055 9.261 22.069 1.00 82.88 119 ASP A CA 1
ATOM 955 C C . ASP A 1 119 ? 2.794 8.106 23.051 1.00 82.88 119 ASP A C 1
ATOM 957 O O . ASP A 1 119 ? 1.740 8.048 23.690 1.00 82.88 119 ASP A O 1
ATOM 961 N N . ALA A 1 120 ? 3.750 7.191 23.214 1.00 77.12 120 ALA A N 1
ATOM 962 C CA . ALA A 1 120 ? 3.592 6.072 24.146 1.00 77.12 120 ALA A CA 1
ATOM 963 C C . ALA A 1 120 ? 3.555 6.520 25.625 1.00 77.12 120 ALA A C 1
ATOM 965 O O . ALA A 1 120 ? 3.216 5.739 26.509 1.00 77.12 120 ALA A O 1
ATOM 966 N N . GLY A 1 121 ? 3.951 7.754 25.941 1.00 80.69 121 GLY A N 1
ATOM 967 C CA . GLY A 1 121 ? 3.816 8.361 27.264 1.00 80.69 121 GLY A CA 1
ATOM 968 C C . GLY A 1 121 ? 2.401 8.825 27.592 1.00 80.69 121 GLY A C 1
ATOM 969 O O . GLY A 1 121 ? 2.066 8.942 28.770 1.00 80.69 121 GLY A O 1
ATOM 970 N N . LYS A 1 122 ? 1.562 9.065 26.581 1.00 84.06 122 LYS A N 1
ATOM 971 C CA . LYS A 1 122 ? 0.204 9.569 26.785 1.00 84.06 122 LYS A CA 1
ATOM 972 C C . LYS A 1 122 ? -0.779 8.442 27.048 1.00 84.06 122 LYS A C 1
ATOM 974 O O . LYS A 1 122 ? -0.829 7.446 26.326 1.00 84.06 122 LYS A O 1
ATOM 979 N N . VAL A 1 123 ? -1.617 8.666 28.057 1.00 82.69 123 VAL A N 1
ATOM 980 C CA . VAL A 1 123 ? -2.744 7.793 28.380 1.00 82.69 123 VAL A CA 1
ATOM 981 C C . VAL A 1 123 ? -3.730 7.800 27.203 1.00 82.69 123 VAL A C 1
ATOM 983 O O . VAL A 1 123 ? -4.041 8.879 26.685 1.00 82.69 123 VAL A O 1
ATOM 986 N N . PRO A 1 124 ? -4.219 6.630 26.755 1.00 81.19 124 PRO A N 1
ATOM 987 C CA . PRO A 1 124 ? -5.239 6.546 25.719 1.00 81.19 124 PRO A CA 1
ATOM 988 C C . PRO A 1 124 ? -6.488 7.342 26.095 1.00 81.19 124 PRO A C 1
ATOM 990 O O . PRO A 1 124 ? -6.850 7.441 27.265 1.00 81.19 124 PRO A O 1
ATOM 993 N N . LYS A 1 125 ? -7.167 7.879 25.083 1.00 84.94 125 LYS A N 1
ATOM 994 C CA . LYS A 1 125 ? -8.417 8.630 25.246 1.00 84.94 125 LYS A CA 1
ATOM 995 C C . LYS A 1 125 ? -9.509 8.060 24.354 1.00 84.94 125 LYS A C 1
ATOM 997 O O . LYS A 1 125 ? -9.198 7.546 23.270 1.00 84.94 125 LYS A O 1
ATOM 1002 N N . GLU A 1 126 ? -10.765 8.248 24.763 1.00 90.19 126 GLU A N 1
ATOM 1003 C CA . GLU A 1 126 ? -11.946 7.860 23.999 1.00 90.19 126 GLU A CA 1
ATOM 1004 C C . GLU A 1 126 ? -11.850 8.277 22.532 1.00 90.19 126 GLU A C 1
ATOM 1006 O O . GLU A 1 126 ? -11.457 9.402 22.212 1.00 90.19 126 GLU A O 1
ATOM 1011 N N . SER A 1 127 ? -12.233 7.378 21.629 1.00 90.44 127 SER A N 1
ATOM 1012 C CA . SER A 1 127 ? -12.269 7.653 20.196 1.00 90.44 127 SER A CA 1
ATOM 1013 C C . SER A 1 127 ? -13.579 7.185 19.583 1.00 90.44 127 SER A C 1
ATOM 1015 O O . SER A 1 127 ? -13.871 5.995 19.470 1.00 90.44 127 SER A O 1
ATOM 1017 N N . TYR A 1 128 ? -14.361 8.156 19.119 1.00 90.81 128 TYR A N 1
ATOM 1018 C CA . TYR A 1 128 ? -15.668 7.937 18.488 1.00 90.81 128 TYR A CA 1
ATOM 1019 C C . TYR A 1 128 ? -15.570 7.722 16.974 1.00 90.81 128 TYR A C 1
ATOM 1021 O O . TYR A 1 128 ? -16.558 7.782 16.237 1.00 90.81 128 TYR A O 1
ATOM 1029 N N . THR A 1 129 ? -14.351 7.495 16.499 1.00 91.25 129 THR A N 1
ATOM 1030 C CA . THR A 1 129 ? -14.037 7.300 15.095 1.00 91.25 129 THR A CA 1
ATOM 1031 C C . THR A 1 129 ? -13.850 5.813 14.816 1.00 91.25 129 THR A C 1
ATOM 1033 O O . THR A 1 129 ? -13.136 5.134 15.540 1.00 91.25 129 THR A O 1
ATOM 1036 N N . ASN A 1 130 ? -14.446 5.303 13.731 1.00 88.75 130 ASN A N 1
ATOM 1037 C CA . ASN A 1 130 ? -14.441 3.862 13.425 1.00 88.75 130 ASN A CA 1
ATOM 1038 C C . ASN A 1 130 ? -13.046 3.254 13.156 1.00 88.75 130 ASN A C 1
ATOM 1040 O O . ASN A 1 130 ? -12.911 2.029 13.118 1.00 88.75 130 ASN A O 1
ATOM 1044 N N . GLY A 1 131 ? -12.031 4.089 12.938 1.00 91.56 131 GLY A N 1
ATOM 1045 C CA . GLY A 1 131 ? -10.645 3.699 12.687 1.00 91.56 131 GLY A CA 1
ATOM 1046 C C . GLY A 1 131 ? -9.680 4.727 13.272 1.00 91.56 131 GLY A C 1
ATOM 1047 O O . GLY A 1 131 ? -10.087 5.844 13.608 1.00 91.56 131 GLY A O 1
ATOM 1048 N N . LEU A 1 132 ? -8.406 4.352 13.370 1.00 95.31 132 LEU A N 1
ATOM 1049 C CA . LEU A 1 132 ? -7.344 5.222 13.854 1.00 95.31 132 LEU A CA 1
ATOM 1050 C C . LEU A 1 132 ? -6.774 6.033 12.684 1.00 95.31 132 LEU A C 1
ATOM 1052 O O . LEU A 1 132 ? -6.124 5.474 11.803 1.00 95.31 132 LEU A O 1
ATOM 1056 N N . TYR A 1 133 ? -6.999 7.346 12.694 1.00 95.44 133 TYR A N 1
ATOM 1057 C CA . TYR A 1 133 ? -6.476 8.276 11.692 1.00 95.44 133 TYR A CA 1
ATOM 1058 C C . TYR A 1 133 ? -5.400 9.153 12.311 1.00 95.44 133 TYR A C 1
ATOM 1060 O O . TYR A 1 133 ? -5.704 10.139 12.976 1.00 95.44 133 TYR A O 1
ATOM 1068 N N . VAL A 1 134 ? -4.144 8.802 12.085 1.00 94.94 134 VAL A N 1
ATOM 1069 C CA . VAL A 1 134 ? -3.004 9.482 12.693 1.00 94.94 134 VAL A CA 1
ATOM 1070 C C . VAL A 1 134 ? -2.497 10.597 11.786 1.00 94.94 134 VAL A C 1
ATOM 1072 O O . VAL A 1 134 ? -2.269 10.355 10.605 1.00 94.94 134 VAL A O 1
ATOM 1075 N N . SER A 1 135 ? -2.295 11.802 12.313 1.00 93.38 135 SER A N 1
ATOM 1076 C CA . SER A 1 135 ? -1.766 12.937 11.550 1.00 93.38 135 SER A CA 1
ATOM 1077 C C . SER A 1 135 ? -0.886 13.818 12.432 1.00 93.38 135 SER A C 1
ATOM 1079 O O . SER A 1 135 ? -1.339 14.300 13.475 1.00 93.38 135 SER A O 1
ATOM 1081 N N . ARG A 1 136 ? 0.361 14.035 12.001 1.00 90.56 136 ARG A N 1
ATOM 1082 C CA . ARG A 1 136 ? 1.282 15.004 12.609 1.00 90.56 136 ARG A CA 1
ATOM 1083 C C . ARG A 1 136 ? 0.990 16.419 12.110 1.00 90.56 136 ARG A C 1
ATOM 1085 O O . ARG A 1 136 ? 0.282 16.612 11.117 1.00 90.56 136 ARG A O 1
ATOM 1092 N N . LYS A 1 137 ? 1.547 17.421 12.790 1.00 89.75 137 LYS A N 1
ATOM 1093 C CA . LYS A 1 137 ? 1.336 18.840 12.475 1.00 89.75 137 LYS A CA 1
ATOM 1094 C C . LYS A 1 137 ? 1.739 19.168 11.034 1.00 89.75 137 LYS A C 1
ATOM 1096 O O . LYS A 1 137 ? 0.979 19.839 10.342 1.00 89.75 137 LYS A O 1
ATOM 1101 N N . GLU A 1 138 ? 2.858 18.609 10.589 1.00 88.38 138 GLU A N 1
ATOM 1102 C CA . GLU A 1 138 ? 3.515 18.787 9.289 1.00 88.38 138 GLU A CA 1
ATOM 1103 C C . GLU A 1 138 ? 2.744 18.127 8.138 1.00 88.38 138 GLU A C 1
ATOM 1105 O O . GLU A 1 138 ? 2.979 18.423 6.970 1.00 88.38 138 GLU A O 1
ATOM 1110 N N . MET A 1 139 ? 1.787 17.247 8.446 1.00 90.31 139 MET A N 1
ATOM 1111 C CA . MET A 1 139 ? 0.981 16.537 7.451 1.00 90.31 139 MET A CA 1
ATOM 1112 C C . MET A 1 139 ? -0.216 17.366 6.965 1.00 90.31 139 MET A C 1
ATOM 1114 O O . MET A 1 139 ? -1.248 16.806 6.594 1.00 90.31 139 MET A O 1
ATOM 1118 N N . ALA A 1 140 ? -0.101 18.693 6.975 1.00 91.75 140 ALA A N 1
ATOM 1119 C CA . ALA A 1 140 ? -1.102 19.598 6.435 1.00 91.75 140 ALA A CA 1
ATOM 1120 C C . ALA A 1 140 ? -0.493 20.626 5.490 1.00 91.75 140 ALA A C 1
ATOM 1122 O O . ALA A 1 140 ? 0.660 21.022 5.629 1.00 91.75 140 ALA A O 1
ATOM 1123 N N . HIS A 1 141 ? -1.297 21.055 4.526 1.00 90.62 141 HIS A N 1
ATOM 1124 C CA . HIS A 1 141 ? -0.951 22.095 3.574 1.00 90.62 141 HIS A CA 1
ATOM 1125 C C . HIS A 1 141 ? -2.193 22.908 3.213 1.00 90.62 141 HIS A C 1
ATOM 1127 O O . HIS A 1 141 ? -3.326 22.441 3.340 1.00 90.62 141 HIS A O 1
ATOM 1133 N N . THR A 1 142 ? -1.973 24.130 2.748 1.00 91.31 142 THR A N 1
ATOM 1134 C CA . THR A 1 142 ? -3.043 25.021 2.303 1.00 91.31 142 THR A CA 1
ATOM 1135 C C . THR A 1 142 ? -3.233 24.878 0.798 1.00 91.31 142 THR A C 1
ATOM 1137 O O . THR A 1 142 ? -2.273 24.913 0.029 1.00 91.31 142 THR A O 1
ATOM 1140 N N . LEU A 1 143 ? -4.479 24.700 0.378 1.00 88.06 143 LEU A N 1
ATOM 1141 C CA . LEU A 1 143 ? -4.887 24.652 -1.017 1.00 88.06 143 LEU A CA 1
ATOM 1142 C C . LEU A 1 143 ? -4.855 26.043 -1.657 1.00 88.06 143 LEU A C 1
ATOM 1144 O O . LEU A 1 143 ? -4.875 27.066 -0.977 1.00 88.06 143 LEU A O 1
ATOM 1148 N N . ARG A 1 144 ? -4.890 26.085 -2.995 1.00 86.81 144 ARG A N 1
ATOM 1149 C CA . ARG A 1 144 ? -4.945 27.347 -3.760 1.00 86.81 144 ARG A CA 1
ATOM 1150 C C . ARG A 1 144 ? -6.159 28.213 -3.417 1.00 86.81 144 ARG A C 1
ATOM 1152 O O . ARG A 1 144 ? -6.085 29.427 -3.530 1.00 86.81 144 ARG A O 1
ATOM 1159 N N . ASP A 1 145 ? -7.257 27.584 -3.008 1.00 87.69 145 ASP A N 1
ATOM 1160 C CA . ASP A 1 145 ? -8.497 28.249 -2.593 1.00 87.69 145 ASP A CA 1
ATOM 1161 C C . ASP A 1 145 ? -8.517 28.643 -1.101 1.00 87.69 145 ASP A C 1
ATOM 1163 O O . ASP A 1 145 ? -9.554 29.050 -0.585 1.00 87.69 145 ASP A O 1
ATOM 1167 N N . GLY A 1 146 ? -7.382 28.516 -0.404 1.00 88.88 146 GLY A N 1
ATOM 1168 C CA . GLY A 1 146 ? -7.212 28.905 0.996 1.00 88.88 146 GLY A CA 1
ATOM 1169 C C . GLY A 1 146 ? -7.626 27.846 2.020 1.00 88.88 146 GLY A C 1
ATOM 1170 O O . GLY A 1 146 ? -7.333 28.018 3.201 1.00 88.88 146 GLY A O 1
ATOM 1171 N N . ARG A 1 147 ? -8.257 26.741 1.604 1.00 91.81 147 ARG A N 1
ATOM 1172 C CA . ARG A 1 147 ? -8.663 25.664 2.520 1.00 91.81 147 ARG A CA 1
ATOM 1173 C C . ARG A 1 147 ? -7.478 24.831 2.988 1.00 91.81 147 ARG A C 1
ATOM 1175 O O . ARG A 1 147 ? -6.585 24.517 2.206 1.00 91.81 147 ARG A O 1
ATOM 1182 N N . GLU A 1 148 ? -7.501 24.388 4.239 1.00 92.75 148 GLU A N 1
ATOM 1183 C CA . GLU A 1 148 ? -6.519 23.434 4.757 1.00 92.75 148 GLU A CA 1
ATOM 1184 C C . GLU A 1 148 ? -6.854 21.998 4.315 1.00 92.75 148 GLU A C 1
ATOM 1186 O O . GLU A 1 148 ? -7.979 21.512 4.465 1.00 92.75 148 GLU A O 1
ATOM 1191 N N . GLN A 1 149 ? -5.855 21.283 3.801 1.00 93.25 149 GLN A N 1
ATOM 1192 C CA . GLN A 1 149 ? -5.883 19.837 3.626 1.00 93.25 149 GLN A CA 1
ATOM 1193 C C . GLN A 1 149 ? -4.919 19.170 4.589 1.00 93.25 149 GLN A C 1
ATOM 1195 O O . GLN A 1 149 ? -3.754 19.543 4.691 1.00 93.25 149 GLN A O 1
ATOM 1200 N N . ARG A 1 150 ? -5.402 18.123 5.253 1.00 93.50 150 ARG A N 1
ATOM 1201 C CA . ARG A 1 150 ? -4.633 17.310 6.185 1.00 93.50 150 ARG A CA 1
ATOM 1202 C C . ARG A 1 150 ? -4.605 15.863 5.727 1.00 93.50 150 ARG A C 1
ATOM 1204 O O . ARG A 1 150 ? -5.632 15.258 5.427 1.00 93.50 150 ARG A O 1
ATOM 1211 N N . ILE A 1 151 ? -3.411 15.299 5.679 1.00 94.00 151 ILE A N 1
ATOM 1212 C CA . ILE A 1 151 ? -3.172 13.897 5.368 1.00 94.00 151 ILE A CA 1
ATOM 1213 C C . ILE A 1 151 ? -3.065 13.150 6.696 1.00 94.00 151 ILE A C 1
ATOM 1215 O O . ILE A 1 151 ? -2.393 13.592 7.628 1.00 94.00 151 ILE A O 1
ATOM 1219 N N . ALA A 1 152 ? -3.728 12.006 6.788 1.00 94.56 152 ALA A N 1
ATOM 1220 C CA . ALA A 1 152 ? -3.617 11.098 7.916 1.00 94.56 152 ALA A CA 1
ATOM 1221 C C . ALA A 1 152 ? -3.307 9.680 7.431 1.00 94.56 152 ALA A C 1
ATOM 1223 O O . ALA A 1 152 ? -3.737 9.270 6.349 1.00 94.56 152 ALA A O 1
ATOM 1224 N N . LEU A 1 153 ? -2.603 8.905 8.250 1.00 94.94 153 LEU A N 1
ATOM 1225 C CA . LEU A 1 153 ? -2.475 7.469 8.067 1.00 94.94 153 LEU A CA 1
ATOM 1226 C C . LEU A 1 153 ? -3.643 6.772 8.769 1.00 94.94 153 LEU A C 1
ATOM 1228 O O . LEU A 1 153 ? -3.763 6.828 9.990 1.00 94.94 153 LEU A O 1
ATOM 1232 N N . ASN A 1 154 ? -4.509 6.122 7.996 1.00 94.88 154 ASN A N 1
ATOM 1233 C CA . ASN A 1 154 ? -5.522 5.218 8.524 1.00 94.88 154 ASN A CA 1
ATOM 1234 C C . ASN A 1 154 ? -4.885 3.857 8.810 1.00 94.88 154 ASN A C 1
ATOM 1236 O O . ASN A 1 154 ? -4.398 3.209 7.877 1.00 94.88 154 ASN A O 1
ATOM 1240 N N . ILE A 1 155 ? -4.910 3.444 10.074 1.00 94.31 155 ILE A N 1
ATOM 1241 C CA . ILE A 1 155 ? -4.323 2.193 10.554 1.00 94.31 155 ILE A CA 1
ATOM 1242 C C . ILE A 1 155 ? -5.452 1.235 10.925 1.00 94.31 155 ILE A C 1
ATOM 1244 O O . ILE A 1 155 ? -6.216 1.485 11.865 1.00 94.31 155 ILE A O 1
ATOM 1248 N N . THR A 1 156 ? -5.548 0.126 10.191 1.00 93.12 156 THR A N 1
ATOM 1249 C CA . THR A 1 156 ? -6.587 -0.886 10.418 1.00 93.12 156 THR A CA 1
ATOM 1250 C C . THR A 1 156 ? -6.032 -2.301 10.508 1.00 93.12 156 THR A C 1
ATOM 1252 O O . THR A 1 156 ? -5.212 -2.687 9.683 1.00 93.12 156 THR A O 1
ATOM 1255 N N . ALA A 1 157 ? -6.517 -3.094 11.463 1.00 91.06 157 ALA A N 1
ATOM 1256 C CA . ALA A 1 157 ? -6.205 -4.514 11.594 1.00 91.06 157 ALA A CA 1
ATOM 1257 C C . ALA A 1 157 ? -7.187 -5.365 10.771 1.00 91.06 157 ALA A C 1
ATOM 1259 O O . ALA A 1 157 ? -8.377 -5.465 11.096 1.00 91.06 157 ALA A O 1
ATOM 1260 N N . ASN A 1 158 ? -6.698 -5.999 9.705 1.00 87.12 158 ASN A N 1
ATOM 1261 C CA . ASN A 1 158 ? -7.524 -6.859 8.858 1.00 87.12 158 ASN A CA 1
ATOM 1262 C C . ASN A 1 158 ? -7.678 -8.282 9.445 1.00 87.12 158 ASN A C 1
ATOM 1264 O O . ASN A 1 158 ? -7.132 -8.617 10.500 1.00 87.12 158 ASN A O 1
ATOM 1268 N N . TRP A 1 159 ? -8.461 -9.124 8.767 1.00 84.19 159 TRP A N 1
ATOM 1269 C CA . TRP A 1 159 ? -8.753 -10.495 9.203 1.00 84.19 159 TRP A CA 1
ATOM 1270 C C . TRP A 1 159 ? -7.546 -11.447 9.076 1.00 84.19 159 TRP A C 1
ATOM 1272 O O . TRP A 1 159 ? -7.447 -12.402 9.845 1.00 84.19 159 TRP A O 1
ATOM 1282 N N . GLU A 1 160 ? -6.594 -11.152 8.184 1.00 82.75 160 GLU A N 1
ATOM 1283 C CA . GLU A 1 160 ? -5.328 -11.888 8.015 1.00 82.75 160 GLU A CA 1
ATOM 1284 C C . GLU A 1 160 ? -4.266 -11.519 9.068 1.00 82.75 160 GLU A C 1
ATOM 1286 O O . GLU A 1 160 ? -3.169 -12.083 9.075 1.00 82.75 160 GLU A O 1
ATOM 1291 N N . LYS A 1 161 ? -4.604 -10.621 10.006 1.00 83.62 161 LYS A N 1
ATOM 1292 C CA . LYS A 1 161 ? -3.689 -10.026 10.994 1.00 83.62 161 LYS A CA 1
ATOM 1293 C C . LYS A 1 161 ? -2.618 -9.139 10.358 1.00 83.62 161 LYS A C 1
ATOM 1295 O O . LYS A 1 161 ? -1.515 -9.049 10.889 1.00 83.62 161 LYS A O 1
ATOM 1300 N N . ASP A 1 162 ? -2.928 -8.455 9.267 1.00 87.12 162 ASP A N 1
ATOM 1301 C CA . ASP A 1 162 ? -2.103 -7.362 8.763 1.00 87.12 162 ASP A CA 1
ATOM 1302 C C . ASP A 1 162 ? -2.571 -6.026 9.340 1.00 87.12 162 ASP A C 1
ATOM 1304 O O . ASP A 1 162 ? -3.772 -5.749 9.434 1.00 87.12 162 ASP A O 1
ATOM 1308 N N . LEU A 1 163 ? -1.610 -5.164 9.671 1.00 88.75 163 LEU A N 1
ATOM 1309 C CA . LEU A 1 163 ? -1.860 -3.736 9.810 1.00 88.75 163 LEU A CA 1
ATOM 1310 C C . LEU A 1 163 ? -1.850 -3.094 8.423 1.00 88.75 163 LEU A C 1
ATOM 1312 O O . LEU A 1 163 ? -0.801 -2.899 7.805 1.00 88.75 163 LEU A O 1
ATOM 1316 N N . GLU A 1 164 ? -3.035 -2.768 7.925 1.00 90.50 164 GLU A N 1
ATOM 1317 C CA . GLU A 1 164 ? -3.207 -1.977 6.715 1.00 90.50 164 GLU A CA 1
ATOM 1318 C C . GLU A 1 164 ? -2.968 -0.497 7.017 1.00 90.50 164 GLU A C 1
ATOM 1320 O O . GLU A 1 164 ? -3.530 0.060 7.961 1.00 90.50 164 GLU A O 1
ATOM 1325 N N . MET A 1 165 ? -2.151 0.142 6.178 1.00 89.38 165 MET A N 1
ATOM 1326 C CA . MET A 1 165 ? -1.739 1.537 6.322 1.00 89.38 165 MET A CA 1
ATOM 1327 C C . MET A 1 165 ? -2.099 2.314 5.055 1.00 89.38 165 MET A C 1
ATOM 1329 O O . MET A 1 165 ? -1.386 2.272 4.043 1.00 89.38 165 MET A O 1
ATOM 1333 N N . LYS A 1 166 ? -3.222 3.030 5.100 1.00 90.50 166 LYS A N 1
ATOM 1334 C CA . LYS A 1 166 ? -3.753 3.780 3.953 1.00 90.50 166 LYS A CA 1
ATOM 1335 C C . LYS A 1 166 ? -3.669 5.276 4.227 1.00 90.50 166 LYS A C 1
ATOM 1337 O O . LYS A 1 166 ? -4.197 5.743 5.230 1.00 90.50 166 LYS A O 1
ATOM 1342 N N . ALA A 1 167 ? -3.027 6.027 3.334 1.00 92.06 167 ALA A N 1
ATOM 1343 C CA . ALA A 1 167 ? -3.081 7.484 3.384 1.00 92.06 167 ALA A CA 1
ATOM 1344 C C . ALA A 1 167 ? -4.513 7.945 3.073 1.00 92.06 167 ALA A C 1
ATOM 1346 O O . ALA A 1 167 ? -5.155 7.439 2.150 1.00 92.06 167 ALA A O 1
ATOM 1347 N N . VAL A 1 168 ? -5.024 8.872 3.873 1.00 92.81 168 VAL A N 1
ATOM 1348 C CA . VAL A 1 168 ? -6.374 9.422 3.771 1.00 92.81 168 VAL A CA 1
ATOM 1349 C C . VAL A 1 168 ? -6.285 10.936 3.875 1.00 92.81 168 VAL A C 1
ATOM 1351 O O . VAL A 1 168 ? -5.622 11.457 4.767 1.00 92.81 168 VAL A O 1
ATOM 1354 N N . THR A 1 169 ? -6.980 11.637 2.986 1.00 94.00 169 THR A N 1
ATOM 1355 C CA . THR A 1 169 ? -7.050 13.101 2.995 1.00 94.00 169 THR A CA 1
ATOM 1356 C C . THR A 1 169 ? -8.329 13.576 3.677 1.00 94.00 169 THR A C 1
ATOM 1358 O O . THR A 1 169 ? -9.414 13.024 3.471 1.00 94.00 169 THR A O 1
ATOM 1361 N N . PHE A 1 170 ? -8.175 14.615 4.485 1.00 94.88 170 PHE A N 1
ATOM 1362 C CA . PHE A 1 170 ? -9.225 15.374 5.137 1.00 94.88 170 PHE A CA 1
ATOM 1363 C C . PHE A 1 170 ? -9.127 16.813 4.638 1.00 94.88 170 PHE A C 1
ATOM 1365 O O . PHE A 1 170 ? -8.090 17.446 4.808 1.00 94.88 170 PHE A O 1
ATOM 1372 N N . THR A 1 171 ? -10.182 17.326 4.014 1.00 94.31 171 THR A N 1
ATOM 1373 C CA . THR A 1 171 ? -10.211 18.699 3.495 1.00 94.31 171 THR A CA 1
ATOM 1374 C C . THR A 1 171 ? -11.141 19.558 4.335 1.00 94.31 171 THR A C 1
ATOM 1376 O O . THR A 1 171 ? -12.224 19.107 4.710 1.00 94.31 171 THR A O 1
ATOM 1379 N N . GLU A 1 172 ? -10.721 20.782 4.639 1.00 94.44 172 GLU A N 1
ATOM 1380 C CA . GLU A 1 172 ? -11.513 21.758 5.376 1.00 94.44 172 GLU A CA 1
ATOM 1381 C C . GLU A 1 172 ? -12.869 22.016 4.701 1.00 94.44 172 GLU A C 1
ATOM 1383 O O . GLU A 1 172 ? -12.986 22.182 3.480 1.00 94.44 172 GLU A O 1
ATOM 1388 N N . LYS A 1 173 ? -13.915 22.045 5.527 1.00 92.50 173 LYS A N 1
ATOM 1389 C CA . LYS A 1 173 ? -15.301 22.252 5.125 1.00 92.50 173 LYS A CA 1
ATOM 1390 C C . LYS A 1 173 ? -15.781 23.601 5.659 1.00 92.50 173 LYS A C 1
ATOM 1392 O O . LYS A 1 173 ? -16.145 23.712 6.823 1.00 92.50 173 LYS A O 1
ATOM 1397 N N . LEU A 1 174 ? -15.826 24.600 4.777 1.00 89.94 174 LEU A N 1
ATOM 1398 C CA . LEU A 1 174 ? -16.198 25.980 5.126 1.00 89.94 174 LEU A CA 1
ATOM 1399 C C . LEU A 1 174 ? -17.674 26.135 5.524 1.00 89.94 174 LEU A C 1
ATOM 1401 O O . LEU A 1 174 ? -17.986 26.897 6.427 1.00 89.94 174 LEU A O 1
ATOM 1405 N N . ASN A 1 175 ? -18.570 25.376 4.881 1.00 88.88 175 ASN A N 1
ATOM 1406 C CA . ASN A 1 175 ? -20.016 25.406 5.140 1.00 88.88 175 ASN A CA 1
ATOM 1407 C C . ASN A 1 175 ? -20.524 24.000 5.516 1.00 88.88 175 ASN A C 1
ATOM 1409 O O . ASN A 1 175 ? -21.053 23.295 4.645 1.00 88.88 175 ASN A O 1
ATOM 1413 N N . PRO A 1 176 ? -20.308 23.539 6.763 1.00 86.75 176 PRO A N 1
ATOM 1414 C CA . PRO A 1 176 ? -20.714 22.208 7.203 1.00 86.75 176 PRO A CA 1
ATOM 1415 C C . PRO A 1 176 ? -22.237 22.062 7.262 1.00 86.75 176 PRO A C 1
ATOM 1417 O O . PRO A 1 176 ? -22.932 22.913 7.811 1.00 86.75 176 PRO A O 1
ATOM 1420 N N . GLN A 1 177 ? -22.753 20.956 6.733 1.00 83.94 177 GLN A N 1
ATOM 1421 C CA . GLN A 1 177 ? -24.179 20.627 6.733 1.00 83.94 177 GLN A CA 1
ATOM 1422 C C . GLN A 1 177 ? -24.510 19.554 7.768 1.00 83.94 177 GLN A C 1
ATOM 1424 O O . GLN A 1 177 ? -23.674 18.720 8.105 1.00 83.94 177 GLN A O 1
ATOM 1429 N N . ALA A 1 178 ? -25.766 19.520 8.229 1.00 74.62 178 ALA A N 1
ATOM 1430 C CA . ALA A 1 178 ? -26.270 18.564 9.225 1.00 74.62 178 ALA A CA 1
ATOM 1431 C C . ALA A 1 178 ? -26.014 17.083 8.888 1.00 74.62 178 ALA A C 1
ATOM 1433 O O . ALA A 1 178 ? -25.919 16.261 9.804 1.00 74.62 178 ALA A O 1
ATOM 1434 N N . SER A 1 179 ? -25.936 16.761 7.596 1.00 76.69 179 SER A N 1
ATOM 1435 C CA . SER A 1 179 ? -25.684 15.428 7.048 1.00 76.69 179 SER A CA 1
ATOM 1436 C C . SER A 1 179 ? -24.200 15.096 6.876 1.00 76.69 179 SER A C 1
ATOM 1438 O O . SER A 1 179 ? -23.879 13.958 6.535 1.00 76.69 179 SER A O 1
ATOM 1440 N N . ASP A 1 180 ? -23.298 16.065 7.050 1.00 83.44 180 ASP A N 1
ATOM 1441 C CA . ASP A 1 180 ? -21.880 15.859 6.793 1.00 83.44 180 ASP A CA 1
ATOM 1442 C C . ASP A 1 180 ? -21.226 14.979 7.863 1.00 83.44 180 ASP A C 1
ATOM 1444 O O . ASP A 1 180 ? -21.432 15.095 9.073 1.00 83.44 180 ASP A O 1
ATOM 1448 N N . GLU A 1 181 ? -20.347 14.113 7.379 1.00 87.00 181 GLU A N 1
ATOM 1449 C CA . GLU A 1 181 ? -19.453 13.294 8.176 1.00 87.00 181 GLU A CA 1
ATOM 1450 C C . GLU A 1 181 ? -18.173 14.074 8.503 1.00 87.00 181 GLU A C 1
ATOM 1452 O O . GLU A 1 181 ? -17.179 14.008 7.776 1.00 87.00 181 GLU A O 1
ATOM 1457 N N . LEU A 1 182 ? -18.224 14.841 9.594 1.00 91.06 182 LEU A N 1
ATOM 1458 C CA . LEU A 1 182 ? -17.205 15.832 9.943 1.00 91.06 182 LEU A CA 1
ATOM 1459 C C . LEU A 1 182 ? -16.161 15.312 10.933 1.00 91.06 182 LEU A C 1
ATOM 1461 O O . LEU A 1 182 ? -16.428 14.446 11.772 1.00 91.06 182 LEU A O 1
ATOM 1465 N N . TYR A 1 183 ? -14.975 15.904 10.850 1.00 94.38 183 TYR A N 1
ATOM 1466 C CA . TYR A 1 183 ? -13.808 15.592 11.661 1.00 94.38 183 TYR A CA 1
ATOM 1467 C C . TYR A 1 183 ? -13.112 16.865 12.142 1.00 94.38 183 TYR A C 1
ATOM 1469 O O . TYR A 1 183 ? -13.256 17.915 11.525 1.00 94.38 183 TYR A O 1
ATOM 1477 N N . TYR A 1 184 ? -12.325 16.768 13.206 1.00 94.12 184 TYR A N 1
ATOM 1478 C CA . TYR A 1 184 ? -11.353 17.787 13.608 1.00 94.12 184 TYR A CA 1
ATOM 1479 C C . TYR A 1 184 ? -9.997 17.132 13.871 1.00 94.12 184 TYR A C 1
ATOM 1481 O O . TYR A 1 184 ? -9.913 15.920 14.089 1.00 94.12 184 TYR A O 1
ATOM 1489 N N . TRP A 1 185 ? -8.928 17.924 13.832 1.00 94.19 185 TRP A N 1
ATOM 1490 C CA . TRP A 1 185 ? -7.597 17.453 14.200 1.00 94.19 185 TRP A CA 1
ATOM 1491 C C . TRP A 1 185 ? -7.359 17.684 15.690 1.00 94.19 185 TRP A C 1
ATOM 1493 O O . TRP A 1 185 ? -7.296 18.820 16.158 1.00 94.19 185 TRP A O 1
ATOM 1503 N N . ASN A 1 186 ? -7.226 16.597 16.441 1.00 91.88 186 ASN A N 1
ATOM 1504 C CA . ASN A 1 186 ? -6.859 16.648 17.842 1.00 91.88 186 ASN A CA 1
ATOM 1505 C C . ASN A 1 186 ? -5.334 16.729 17.959 1.00 91.88 186 ASN A C 1
ATOM 1507 O O . ASN A 1 186 ? -4.649 15.705 17.932 1.00 91.88 186 ASN A O 1
ATOM 1511 N N . GLN A 1 187 ? -4.810 17.948 18.091 1.00 90.06 187 GLN A N 1
ATOM 1512 C CA . GLN A 1 187 ? -3.371 18.202 18.191 1.00 90.06 187 GLN A CA 1
ATOM 1513 C C . GLN A 1 187 ? -2.731 17.522 19.414 1.00 90.06 187 GLN A C 1
ATOM 1515 O O . GLN A 1 187 ? -1.590 17.078 19.342 1.00 90.06 187 GLN A O 1
ATOM 1520 N N . THR A 1 188 ? -3.456 17.383 20.528 1.00 88.00 188 THR A N 1
ATOM 1521 C CA . THR A 1 188 ? -2.929 16.737 21.741 1.00 88.00 188 THR A CA 1
ATOM 1522 C C . THR A 1 188 ? -2.615 15.259 21.510 1.00 88.00 188 THR A C 1
ATOM 1524 O O . THR A 1 188 ? -1.610 14.766 22.023 1.00 88.00 188 THR A O 1
ATOM 1527 N N . PHE A 1 189 ? -3.443 14.568 20.722 1.00 89.00 189 PHE A N 1
ATOM 1528 C CA . PHE A 1 189 ? -3.327 13.129 20.450 1.00 89.00 189 PHE A CA 1
ATOM 1529 C C . PHE A 1 189 ? -2.869 12.806 19.015 1.00 89.00 189 PHE A C 1
ATOM 1531 O O . PHE A 1 189 ? -2.875 11.644 18.612 1.00 89.00 189 PHE A O 1
ATOM 1538 N N . ASN A 1 190 ? -2.498 13.823 18.226 1.00 92.38 190 ASN A N 1
ATOM 1539 C CA . ASN A 1 190 ? -2.064 13.699 16.829 1.00 92.38 190 ASN A CA 1
ATOM 1540 C C . ASN A 1 190 ? -2.982 12.805 15.972 1.00 92.38 190 ASN A C 1
ATOM 1542 O O . ASN A 1 190 ? -2.523 11.952 15.206 1.00 92.38 190 ASN A O 1
ATOM 1546 N N . ARG A 1 191 ? -4.303 12.979 16.103 1.00 93.06 191 ARG A N 1
ATOM 1547 C CA . ARG A 1 191 ? -5.294 12.146 15.405 1.00 93.06 191 ARG A CA 1
ATOM 1548 C C . ARG A 1 191 ? -6.480 12.943 14.880 1.00 93.06 191 ARG A C 1
ATOM 1550 O O . ARG A 1 191 ? -6.863 13.958 15.455 1.00 93.06 191 ARG A O 1
ATOM 1557 N N . MET A 1 192 ? -7.067 12.475 13.782 1.00 94.62 192 MET A N 1
ATOM 1558 C CA . MET A 1 192 ? -8.334 12.994 13.266 1.00 94.62 192 MET A CA 1
ATOM 1559 C C . MET A 1 192 ? -9.490 12.313 13.995 1.00 94.62 192 MET A C 1
ATOM 1561 O O . MET A 1 192 ? -9.595 11.085 13.999 1.00 94.62 192 MET A O 1
ATOM 1565 N N . GLU A 1 193 ? -10.378 13.106 14.585 1.00 92.56 193 GLU A N 1
ATOM 1566 C CA . GLU A 1 193 ? -11.504 12.620 15.383 1.00 92.56 193 GLU A CA 1
ATOM 1567 C C . GLU A 1 193 ? -12.831 13.057 14.786 1.00 92.56 193 GLU A C 1
ATOM 1569 O O . GLU A 1 193 ? -12.934 14.145 14.225 1.00 92.56 193 GLU A O 1
ATOM 1574 N N . ARG A 1 194 ? -13.868 12.223 14.921 1.00 90.44 194 ARG A N 1
ATOM 1575 C CA . ARG A 1 194 ? -15.234 12.621 14.567 1.00 90.44 194 ARG A CA 1
ATOM 1576 C C . ARG A 1 194 ? -15.630 13.874 15.333 1.00 90.44 194 ARG A C 1
ATOM 1578 O O . ARG A 1 194 ? -15.444 13.942 16.548 1.00 90.44 194 ARG A O 1
ATOM 1585 N N . SER A 1 195 ? -16.263 14.803 14.628 1.00 87.81 195 SER A N 1
ATOM 1586 C CA . SER A 1 195 ? -16.802 16.044 15.178 1.00 87.81 195 SER A CA 1
ATOM 1587 C C . SER A 1 195 ? -18.326 16.080 15.116 1.00 87.81 195 SER A C 1
ATOM 1589 O O . SER A 1 195 ? -18.952 15.318 14.377 1.00 87.81 195 SER A O 1
ATOM 1591 N N . GLN A 1 196 ? -18.919 16.998 15.875 1.00 76.19 196 GLN A N 1
ATOM 1592 C CA . GLN A 1 196 ? -20.281 17.477 15.658 1.00 76.19 196 GLN A CA 1
ATOM 1593 C C . GLN A 1 196 ? -20.230 18.939 15.190 1.00 76.19 196 GLN A C 1
ATOM 1595 O O . GLN A 1 196 ? -19.257 19.653 15.432 1.00 76.19 196 GLN A O 1
ATOM 1600 N N . ILE A 1 197 ? -21.274 19.375 14.486 1.00 68.62 197 ILE A N 1
ATOM 1601 C CA . ILE A 1 197 ? -21.420 20.770 14.047 1.00 68.62 197 ILE A CA 1
ATOM 1602 C C . ILE A 1 197 ? -21.513 21.672 15.280 1.00 68.62 197 ILE A C 1
ATOM 1604 O O . ILE A 1 197 ? -22.197 21.316 16.236 1.00 68.62 197 ILE A O 1
ATOM 1608 N N . GLY A 1 198 ? -20.838 22.823 15.241 1.00 63.19 198 GLY A N 1
ATOM 1609 C CA . GLY A 1 198 ? -20.760 23.763 16.366 1.00 63.19 198 GLY A CA 1
ATOM 1610 C C . GLY A 1 198 ? -19.481 23.655 17.200 1.00 63.19 198 GLY A C 1
ATOM 1611 O O . GLY A 1 198 ? -19.359 24.335 18.212 1.00 63.19 198 GLY A O 1
ATOM 1612 N N . SER A 1 199 ? -18.515 22.828 16.782 1.00 65.19 199 SER A N 1
ATOM 1613 C CA . SER A 1 199 ? -17.154 22.882 17.330 1.00 65.19 199 SER A CA 1
ATOM 1614 C C . SER A 1 199 ? -16.494 24.226 17.001 1.00 65.19 199 SER A C 1
ATOM 1616 O O . SER A 1 199 ? -16.608 24.709 15.877 1.00 65.19 199 SER A O 1
ATOM 1618 N N . THR A 1 200 ? -15.754 24.798 17.954 1.00 64.94 200 THR A N 1
ATOM 1619 C CA . THR A 1 200 ? -14.930 26.007 17.752 1.00 64.94 200 THR A CA 1
ATOM 1620 C C . THR A 1 200 ? -13.686 25.755 16.893 1.00 64.94 200 THR A C 1
ATOM 1622 O O . THR A 1 200 ? -12.961 26.687 16.555 1.00 64.94 200 THR A O 1
ATOM 1625 N N . GLN A 1 201 ? -13.412 24.497 16.545 1.00 84.06 201 GLN A N 1
ATOM 1626 C CA . GLN A 1 201 ? -12.259 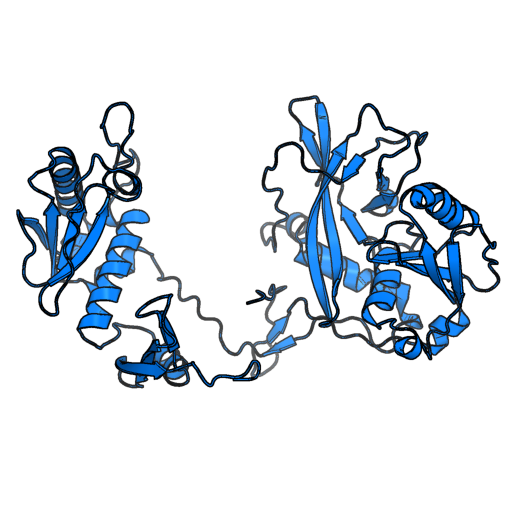24.089 15.750 1.00 84.06 201 GLN A CA 1
ATOM 1627 C C . GLN A 1 201 ? -12.598 23.995 14.261 1.00 84.06 201 GLN A C 1
ATOM 1629 O O . GLN A 1 201 ? -13.744 23.745 13.886 1.00 84.06 201 GLN A O 1
ATOM 1634 N N . LYS A 1 202 ? -11.571 24.101 13.407 1.00 90.88 202 LYS A N 1
ATOM 1635 C CA . LYS A 1 202 ? -11.698 23.819 11.971 1.00 90.88 202 LYS A CA 1
ATOM 1636 C C . LYS A 1 202 ? -12.274 22.420 11.743 1.00 90.88 202 LYS A C 1
ATOM 1638 O O . LYS A 1 202 ? -11.801 21.437 12.322 1.00 90.88 202 LYS A O 1
ATOM 1643 N N . LEU A 1 203 ? -13.272 22.340 10.867 1.00 94.44 203 LEU A N 1
ATOM 1644 C CA . LEU A 1 203 ? -13.973 21.106 10.535 1.00 94.44 203 LEU A CA 1
ATOM 1645 C C . LEU A 1 203 ? -13.518 20.590 9.175 1.00 94.44 203 LEU A C 1
ATOM 1647 O O . LEU A 1 203 ? -13.425 21.337 8.206 1.00 94.44 203 LEU A O 1
ATOM 1651 N N . TYR A 1 204 ? -13.280 19.289 9.101 1.00 94.94 204 TYR A N 1
ATOM 1652 C CA . TYR A 1 204 ? -12.810 18.605 7.908 1.00 94.94 204 TYR A CA 1
ATOM 1653 C C . TYR A 1 204 ? -13.807 17.545 7.463 1.00 94.94 204 TYR A C 1
ATOM 1655 O O . TYR A 1 204 ? -14.459 16.899 8.284 1.00 94.94 204 TYR A O 1
ATOM 1663 N N . LYS A 1 205 ? -13.857 17.295 6.159 1.00 94.06 205 LYS A N 1
ATOM 1664 C CA . LYS A 1 205 ? -14.521 16.139 5.564 1.00 94.06 205 LYS A CA 1
ATOM 1665 C C . LYS A 1 205 ? -13.469 15.198 4.984 1.00 94.06 205 LYS A C 1
ATOM 1667 O O . LYS A 1 205 ? -12.465 15.640 4.429 1.00 94.06 205 LYS A O 1
ATOM 1672 N N . LYS A 1 206 ? -13.689 13.890 5.118 1.00 92.88 206 LYS A N 1
ATOM 1673 C CA . LYS A 1 206 ? -12.817 12.857 4.543 1.00 92.88 206 LYS A CA 1
ATOM 1674 C C . LYS A 1 206 ? -13.007 12.794 3.022 1.00 92.88 206 LYS A C 1
ATOM 1676 O O . LYS A 1 206 ? -13.785 11.985 2.525 1.00 92.88 206 LYS A O 1
ATOM 1681 N N . GLU A 1 207 ? -12.322 13.668 2.297 1.00 90.12 207 GLU A N 1
ATOM 1682 C CA . GLU A 1 207 ? -12.331 13.743 0.836 1.00 90.12 207 GLU A CA 1
ATOM 1683 C C . GLU A 1 207 ? -11.045 14.396 0.312 1.00 90.12 207 GLU A C 1
ATOM 1685 O O . GLU A 1 207 ? -10.414 15.197 1.006 1.00 90.12 207 GLU A O 1
ATOM 1690 N N . ASN A 1 208 ? -10.668 14.052 -0.921 1.00 85.75 208 ASN A N 1
ATOM 1691 C CA . ASN A 1 208 ? -9.569 14.674 -1.654 1.00 85.75 208 ASN A CA 1
ATOM 1692 C C . ASN A 1 208 ? -10.143 15.427 -2.859 1.00 85.75 208 ASN A C 1
ATOM 1694 O O . ASN A 1 208 ? -10.593 14.804 -3.816 1.00 85.75 208 ASN A O 1
ATOM 1698 N N . ILE A 1 209 ? -10.137 16.757 -2.798 1.00 78.56 209 ILE A N 1
ATOM 1699 C CA . ILE A 1 209 ? -10.840 17.608 -3.768 1.00 78.56 209 ILE A CA 1
ATOM 1700 C C . ILE A 1 209 ? -10.139 17.658 -5.129 1.00 78.56 209 ILE A C 1
ATOM 1702 O O . ILE A 1 209 ? -10.811 17.729 -6.152 1.00 78.56 209 ILE A O 1
ATOM 1706 N N . TYR A 1 210 ? -8.809 17.564 -5.159 1.00 71.69 210 TYR A N 1
ATOM 1707 C CA . TYR A 1 210 ? -8.026 17.666 -6.397 1.00 71.69 210 TYR A CA 1
ATOM 1708 C C . TYR A 1 210 ? -7.570 16.310 -6.943 1.00 71.69 210 TYR A C 1
ATOM 1710 O O . TYR A 1 210 ? -6.884 16.248 -7.958 1.00 71.69 210 TYR A O 1
ATOM 1718 N N . ASN A 1 211 ? -7.949 15.213 -6.277 1.00 64.69 211 ASN A N 1
ATOM 1719 C CA . ASN A 1 211 ? -7.565 13.842 -6.626 1.00 64.69 211 ASN A CA 1
ATOM 1720 C C . ASN A 1 211 ? -6.042 13.639 -6.802 1.00 64.69 211 ASN A C 1
ATOM 1722 O O . ASN A 1 211 ? -5.595 12.670 -7.418 1.00 64.69 211 ASN A O 1
ATOM 1726 N N . GLU A 1 212 ? -5.231 14.546 -6.250 1.00 66.56 212 GLU A N 1
ATOM 1727 C CA . GLU A 1 212 ? -3.778 14.445 -6.273 1.00 66.56 212 GLU A CA 1
ATOM 1728 C C . GLU A 1 212 ? -3.333 13.297 -5.366 1.00 66.56 212 GLU A C 1
ATOM 1730 O O . GLU A 1 212 ? -3.910 13.052 -4.300 1.00 66.56 212 GLU A O 1
ATOM 1735 N N . LYS A 1 213 ? -2.301 12.558 -5.786 1.00 64.81 213 LYS A N 1
ATOM 1736 C CA . LYS A 1 213 ? -1.755 11.463 -4.979 1.00 64.81 213 LYS A CA 1
ATOM 1737 C C . LYS A 1 213 ? -1.029 12.024 -3.758 1.00 64.81 213 LYS A C 1
ATOM 1739 O O . LYS A 1 213 ? 0.165 12.304 -3.805 1.00 64.81 213 LYS A O 1
ATOM 1744 N N . ASN A 1 214 ? -1.748 12.100 -2.649 1.00 70.00 214 ASN A N 1
ATOM 1745 C CA . ASN A 1 214 ? -1.191 12.394 -1.339 1.00 70.00 214 ASN A CA 1
ATOM 1746 C C . ASN A 1 214 ? -0.527 11.136 -0.770 1.00 70.00 214 ASN A C 1
ATOM 1748 O O . ASN A 1 214 ? -1.192 10.230 -0.266 1.00 70.00 214 ASN A O 1
ATOM 1752 N N . ASN A 1 215 ? 0.799 11.069 -0.888 1.00 74.75 215 ASN A N 1
ATOM 1753 C CA . ASN A 1 215 ? 1.586 9.927 -0.439 1.00 74.75 215 ASN A CA 1
ATOM 1754 C C . ASN A 1 215 ? 2.331 10.261 0.853 1.00 74.75 215 ASN A C 1
ATOM 1756 O O . ASN A 1 215 ? 3.095 11.219 0.914 1.00 74.75 215 ASN A O 1
ATOM 1760 N N . ILE A 1 216 ? 2.175 9.406 1.858 1.00 86.00 216 ILE A N 1
ATOM 1761 C CA . ILE A 1 216 ? 3.098 9.339 2.993 1.00 86.00 216 ILE A CA 1
ATOM 1762 C C . ILE A 1 216 ? 4.248 8.428 2.558 1.00 86.00 216 ILE A C 1
ATOM 1764 O O . ILE A 1 216 ? 3.987 7.310 2.092 1.00 86.00 216 ILE A O 1
ATOM 1768 N N . LYS A 1 217 ? 5.504 8.891 2.676 1.00 85.50 217 LYS A N 1
ATOM 1769 C CA . LYS A 1 217 ? 6.680 8.057 2.370 1.00 85.50 217 LYS A CA 1
ATOM 1770 C C . LYS A 1 217 ? 6.573 6.753 3.163 1.00 85.50 217 LYS A C 1
ATOM 1772 O O . LYS A 1 217 ? 6.246 6.757 4.348 1.00 85.50 217 LYS A O 1
ATOM 1777 N N . PHE A 1 218 ? 6.838 5.631 2.502 1.00 83.75 218 PHE A N 1
ATOM 1778 C CA . PHE A 1 218 ? 6.773 4.330 3.158 1.00 83.75 218 PHE A CA 1
ATOM 1779 C C . PHE A 1 218 ? 7.789 4.243 4.312 1.00 83.75 218 PHE A C 1
ATOM 1781 O O . PHE A 1 218 ? 7.419 3.964 5.448 1.00 83.75 218 PHE A O 1
ATOM 1788 N N . VAL A 1 219 ? 9.043 4.586 4.019 1.00 83.25 219 VAL A N 1
ATOM 1789 C CA . VAL A 1 219 ? 10.145 4.762 4.972 1.00 83.25 219 VAL A CA 1
ATOM 1790 C C . VAL A 1 219 ? 11.002 5.934 4.489 1.00 83.25 219 VAL A C 1
ATOM 1792 O O . VAL A 1 219 ? 11.100 6.154 3.278 1.00 83.25 219 VAL A O 1
ATOM 1795 N N . SER A 1 220 ? 11.603 6.689 5.405 1.00 77.94 220 SER A N 1
ATOM 1796 C CA . SER A 1 220 ? 12.631 7.686 5.087 1.00 77.94 220 SER A CA 1
ATOM 1797 C C . SER A 1 220 ? 13.876 7.419 5.922 1.00 77.94 220 SER A C 1
ATOM 1799 O O . SER A 1 220 ? 13.757 7.077 7.094 1.00 77.94 220 SER A O 1
ATOM 1801 N N . PHE A 1 221 ? 15.047 7.584 5.312 1.00 80.44 221 PHE A N 1
ATOM 1802 C CA . PHE A 1 221 ? 16.353 7.463 5.968 1.00 80.44 221 PHE A CA 1
ATOM 1803 C C . PHE A 1 221 ? 17.136 8.785 5.935 1.00 80.44 221 PHE A C 1
ATOM 1805 O O . PHE A 1 221 ? 18.332 8.789 6.188 1.00 80.44 221 PHE A O 1
ATOM 1812 N N . GLU A 1 222 ? 16.476 9.888 5.564 1.00 77.88 222 GLU A N 1
ATOM 1813 C CA . GLU A 1 222 ? 17.097 11.216 5.456 1.00 77.88 222 GLU A CA 1
ATOM 1814 C C . GLU A 1 222 ? 17.513 11.743 6.839 1.00 77.88 222 GLU A C 1
ATOM 1816 O O . GLU A 1 222 ? 18.658 12.126 7.041 1.00 77.88 222 GLU A O 1
ATOM 1821 N N . GLU A 1 223 ? 16.588 11.707 7.799 1.00 83.62 223 GLU A N 1
ATOM 1822 C CA . GLU A 1 223 ? 16.770 12.134 9.190 1.00 83.62 223 GLU A CA 1
ATOM 1823 C C . GLU A 1 223 ? 15.672 11.509 10.071 1.00 83.62 223 GLU A C 1
ATOM 1825 O O . GLU A 1 223 ? 14.677 10.982 9.556 1.00 83.62 223 GLU A O 1
ATOM 1830 N N . LEU A 1 224 ? 15.839 11.562 11.399 1.00 83.50 224 LEU A N 1
ATOM 1831 C CA . LEU A 1 224 ? 14.921 10.925 12.353 1.00 83.50 224 LEU A CA 1
ATOM 1832 C C . LEU A 1 224 ? 13.485 11.464 12.236 1.00 83.50 224 LEU A C 1
ATOM 1834 O O . LEU A 1 224 ? 12.551 10.673 12.148 1.00 83.50 224 LEU A O 1
ATOM 1838 N N . SER A 1 225 ? 13.307 12.781 12.131 1.00 85.69 225 SER A N 1
ATOM 1839 C CA . SER A 1 225 ? 11.991 13.417 11.946 1.00 85.69 225 SER A CA 1
ATOM 1840 C C . SER A 1 225 ? 11.268 12.887 10.698 1.00 85.69 225 SER A C 1
ATOM 1842 O O . SER A 1 225 ? 10.095 12.517 10.744 1.00 85.69 225 SER A O 1
ATOM 1844 N N . LYS A 1 226 ? 11.982 12.745 9.574 1.00 84.31 226 LYS A N 1
ATOM 1845 C CA . LYS A 1 226 ? 11.428 12.193 8.327 1.00 84.31 226 LYS A CA 1
ATOM 1846 C C . LYS A 1 226 ? 11.101 10.708 8.444 1.00 84.31 226 LYS A C 1
ATOM 1848 O O . LYS A 1 226 ? 10.166 10.237 7.791 1.00 84.31 226 LYS A O 1
ATOM 1853 N N . PHE A 1 227 ? 11.856 9.957 9.244 1.00 85.56 227 PHE A N 1
ATOM 1854 C CA . PHE A 1 227 ? 11.511 8.579 9.580 1.00 85.56 227 PHE A CA 1
ATOM 1855 C C . PHE A 1 227 ? 10.227 8.521 10.421 1.00 85.56 227 PHE A C 1
ATOM 1857 O O . PHE A 1 227 ? 9.321 7.759 10.083 1.00 85.56 227 PHE A O 1
ATOM 1864 N N . GLU A 1 228 ? 10.101 9.355 11.450 1.00 85.25 228 GLU A N 1
ATOM 1865 C CA . GLU A 1 228 ? 8.927 9.449 12.331 1.00 85.25 228 GLU A CA 1
ATOM 1866 C C . GLU A 1 228 ? 7.651 9.900 11.597 1.00 85.25 228 GLU A C 1
ATOM 1868 O O . GLU A 1 228 ? 6.541 9.536 11.997 1.00 85.25 228 GLU A O 1
ATOM 1873 N N . GLU A 1 229 ? 7.790 10.667 10.512 1.00 87.06 229 GLU A N 1
ATOM 1874 C CA . GLU A 1 229 ? 6.715 11.046 9.581 1.00 87.06 229 GLU A CA 1
ATOM 1875 C C . GLU A 1 229 ? 6.334 9.923 8.591 1.00 87.06 229 GLU A C 1
ATOM 1877 O O . GLU A 1 229 ? 5.266 9.967 7.973 1.00 87.06 229 GLU A O 1
ATOM 1882 N N . SER A 1 230 ? 7.192 8.916 8.400 1.00 88.81 230 SER A N 1
ATOM 1883 C CA . SER A 1 230 ? 6.953 7.820 7.452 1.00 88.81 230 SER A CA 1
ATOM 1884 C C . SER A 1 230 ? 5.933 6.803 7.973 1.00 88.81 230 SER A C 1
ATOM 1886 O O . SER A 1 230 ? 5.682 6.710 9.177 1.00 88.81 230 SER A O 1
ATOM 1888 N N . LYS A 1 231 ? 5.367 5.974 7.080 1.00 89.94 231 LYS A N 1
ATOM 1889 C CA . LYS A 1 231 ? 4.434 4.907 7.492 1.00 89.94 231 LYS A CA 1
ATOM 1890 C C . LYS A 1 231 ? 5.055 3.981 8.543 1.00 89.94 231 LYS A C 1
ATOM 1892 O O . LYS A 1 231 ? 4.392 3.642 9.519 1.00 89.94 231 LYS A O 1
ATOM 1897 N N . VAL A 1 232 ? 6.316 3.587 8.340 1.00 87.31 232 VAL A N 1
ATOM 1898 C CA . VAL A 1 232 ? 7.050 2.704 9.257 1.00 87.31 232 VAL A CA 1
ATOM 1899 C C . VAL A 1 232 ? 7.227 3.354 10.628 1.00 87.31 232 VAL A C 1
ATOM 1901 O O . VAL A 1 232 ? 6.908 2.715 11.628 1.00 87.31 232 VAL A O 1
ATOM 1904 N N . GLY A 1 233 ? 7.689 4.607 10.685 1.00 88.12 233 GLY A N 1
ATOM 1905 C CA . GLY A 1 233 ? 7.911 5.312 11.953 1.00 88.12 233 GLY A CA 1
ATOM 1906 C C . GLY A 1 233 ? 6.621 5.481 12.756 1.00 88.12 233 GLY A C 1
ATOM 1907 O O . GLY A 1 233 ? 6.558 5.078 13.916 1.00 88.12 233 GLY A O 1
ATOM 1908 N N . ILE A 1 234 ? 5.552 5.951 12.103 1.00 91.31 234 ILE A N 1
ATOM 1909 C CA . ILE A 1 234 ? 4.209 6.069 12.696 1.00 91.31 234 ILE A CA 1
ATOM 1910 C C . ILE A 1 234 ? 3.749 4.730 13.288 1.00 91.31 234 ILE A C 1
ATOM 1912 O O . ILE A 1 234 ? 3.262 4.665 14.415 1.00 91.31 234 ILE A O 1
ATOM 1916 N N . VAL A 1 235 ? 3.904 3.634 12.544 1.00 90.44 235 VAL A N 1
ATOM 1917 C CA . VAL A 1 235 ? 3.440 2.313 12.982 1.00 90.44 235 VAL A CA 1
ATOM 1918 C C . VAL A 1 235 ? 4.298 1.722 14.104 1.00 90.44 235 VAL A C 1
ATOM 1920 O O . VAL A 1 235 ? 3.755 1.041 14.978 1.00 90.44 235 VAL A O 1
ATOM 1923 N N . GLN A 1 236 ? 5.603 2.002 14.141 1.00 88.50 236 GLN A N 1
ATOM 1924 C CA . GLN A 1 236 ? 6.443 1.647 15.288 1.00 88.50 236 GLN A CA 1
ATOM 1925 C C . GLN A 1 236 ? 5.995 2.375 16.558 1.00 88.50 236 GLN A C 1
ATOM 1927 O O . GLN A 1 236 ? 5.888 1.752 17.612 1.00 88.50 236 GLN A O 1
ATOM 1932 N N . GLU A 1 237 ? 5.655 3.656 16.459 1.00 90.81 237 GLU A N 1
ATOM 1933 C CA . GLU A 1 237 ? 5.192 4.439 17.603 1.00 90.81 237 GLU A CA 1
ATOM 1934 C C . GLU A 1 237 ? 3.814 3.985 18.110 1.00 90.81 237 GLU A C 1
ATOM 1936 O O . GLU A 1 237 ? 3.607 3.841 19.318 1.00 90.81 237 GLU A O 1
ATOM 1941 N N . ILE A 1 238 ? 2.886 3.655 17.204 1.00 92.12 238 ILE A N 1
ATOM 1942 C CA . ILE A 1 238 ? 1.595 3.051 17.574 1.00 92.12 238 ILE A CA 1
ATOM 1943 C C . ILE A 1 238 ? 1.787 1.682 18.232 1.00 92.12 238 ILE A C 1
ATOM 1945 O O . ILE A 1 238 ? 1.099 1.371 19.206 1.00 92.12 238 ILE A O 1
ATOM 1949 N N . LYS A 1 239 ? 2.741 0.872 17.752 1.00 91.69 239 LYS A N 1
ATOM 1950 C CA . LYS A 1 239 ? 3.102 -0.397 18.395 1.00 91.69 239 LYS A CA 1
ATOM 1951 C C . LYS A 1 239 ? 3.617 -0.177 19.821 1.00 91.69 239 LYS A C 1
ATOM 1953 O O . LYS A 1 239 ? 3.176 -0.869 20.736 1.00 91.69 239 LYS A O 1
ATOM 1958 N N . SER A 1 240 ? 4.516 0.781 20.026 1.00 92.12 240 SER A N 1
ATOM 1959 C CA . SER A 1 240 ? 5.011 1.118 21.365 1.00 92.12 240 SER A CA 1
ATOM 1960 C C . SER A 1 240 ? 3.880 1.602 22.276 1.00 92.12 240 SER A C 1
ATOM 1962 O O . SER A 1 240 ? 3.787 1.173 23.424 1.00 92.12 240 SER A O 1
ATOM 1964 N N . SER A 1 241 ? 2.975 2.428 21.745 1.00 92.06 241 SER A N 1
ATOM 1965 C CA . SER A 1 241 ? 1.831 2.963 22.489 1.00 92.06 241 SER A CA 1
ATOM 1966 C C . SER A 1 241 ? 0.866 1.864 22.926 1.00 92.06 241 SER A C 1
ATOM 1968 O O . SER A 1 241 ? 0.517 1.799 24.100 1.00 92.06 241 SER A O 1
ATOM 1970 N N . ILE A 1 242 ? 0.491 0.938 22.034 1.00 92.62 242 ILE A N 1
ATOM 1971 C CA . ILE A 1 242 ? -0.420 -0.152 22.407 1.00 92.62 242 ILE A CA 1
ATOM 1972 C C . ILE A 1 242 ? 0.225 -1.128 23.397 1.00 92.62 242 ILE A C 1
ATOM 1974 O O . ILE A 1 242 ? -0.435 -1.538 24.347 1.00 92.62 242 ILE A O 1
ATOM 1978 N N . ASN A 1 243 ? 1.507 -1.466 23.226 1.00 92.81 243 ASN A N 1
ATOM 1979 C CA . ASN A 1 243 ? 2.191 -2.388 24.135 1.00 92.81 243 ASN A CA 1
ATOM 1980 C C . ASN A 1 243 ? 2.345 -1.799 25.534 1.00 92.81 243 ASN A C 1
ATOM 1982 O O . ASN A 1 243 ? 2.252 -2.540 26.504 1.00 92.81 243 ASN A O 1
ATOM 1986 N N . LYS A 1 244 ? 2.532 -0.481 25.644 1.00 92.75 244 LYS A N 1
ATOM 1987 C CA . LYS A 1 244 ? 2.617 0.202 26.933 1.00 92.75 244 LYS A CA 1
ATOM 1988 C C . LYS A 1 244 ? 1.243 0.416 27.565 1.00 92.75 244 LYS A C 1
ATOM 1990 O O . LYS A 1 244 ? 1.024 0.040 28.710 1.00 92.75 244 LYS A O 1
ATOM 1995 N N . ASN A 1 245 ? 0.310 0.994 26.816 1.00 92.31 245 ASN A N 1
ATOM 1996 C CA . ASN A 1 245 ? -0.960 1.464 27.363 1.00 92.31 245 ASN A CA 1
ATOM 1997 C C . ASN A 1 245 ? -2.027 0.370 27.487 1.00 92.31 245 ASN A C 1
ATOM 1999 O O . ASN A 1 245 ? -2.958 0.507 28.274 1.00 92.31 245 ASN A O 1
ATOM 2003 N N . MET A 1 246 ? -1.920 -0.697 26.693 1.00 92.44 246 MET A N 1
ATOM 2004 C CA . MET A 1 246 ? -2.887 -1.798 26.658 1.00 92.44 246 MET A CA 1
ATOM 2005 C C . MET A 1 246 ? -2.264 -3.126 27.103 1.00 92.44 246 MET A C 1
ATOM 2007 O O . MET A 1 246 ? -2.832 -4.184 26.829 1.00 92.44 246 MET A O 1
ATOM 2011 N N . ALA A 1 247 ? -1.122 -3.080 27.804 1.00 92.81 247 ALA A N 1
ATOM 2012 C CA . ALA A 1 247 ? -0.415 -4.261 28.304 1.00 92.81 247 ALA A CA 1
ATOM 2013 C C . ALA A 1 247 ? -1.330 -5.247 29.063 1.00 92.81 247 ALA A C 1
ATOM 2015 O O . ALA A 1 247 ? -1.293 -6.432 28.736 1.00 92.81 247 ALA A O 1
ATOM 2016 N N . PRO A 1 248 ? -2.224 -4.813 29.985 1.00 94.44 248 PRO A N 1
ATOM 2017 C CA . PRO A 1 248 ? -3.095 -5.742 30.721 1.00 94.44 248 PRO A CA 1
ATOM 2018 C C . PRO A 1 248 ? -4.045 -6.547 29.820 1.00 94.44 248 PRO A C 1
ATOM 2020 O O . PRO A 1 248 ? -4.432 -7.675 30.138 1.00 94.44 248 PRO A O 1
ATOM 2023 N N . TYR A 1 249 ? -4.399 -5.982 28.663 1.00 95.06 249 TYR A N 1
ATOM 2024 C CA . TYR A 1 249 ? -5.346 -6.553 27.706 1.00 95.06 249 TYR A CA 1
ATOM 2025 C C . TYR A 1 249 ? -4.671 -7.424 26.638 1.00 95.06 249 TYR A C 1
ATOM 2027 O O . TYR A 1 249 ? -5.348 -7.992 25.773 1.00 95.06 249 TYR A O 1
ATOM 2035 N N . LEU A 1 250 ? -3.346 -7.567 26.700 1.00 93.50 250 LEU A N 1
ATOM 2036 C CA . LEU A 1 250 ? -2.536 -8.363 25.790 1.00 93.50 250 LEU A CA 1
ATOM 2037 C C . LEU A 1 250 ? -1.804 -9.456 26.579 1.00 93.50 250 LEU A C 1
ATOM 2039 O O . LEU A 1 250 ? -1.000 -9.178 27.454 1.00 93.50 250 LEU A O 1
ATOM 2043 N N . ILE A 1 251 ? -2.046 -10.726 26.242 1.00 91.56 251 ILE A N 1
ATOM 2044 C CA . ILE A 1 251 ? -1.298 -11.860 26.822 1.00 91.56 251 ILE A CA 1
ATOM 2045 C C . ILE A 1 251 ? 0.168 -11.825 26.369 1.00 91.56 251 ILE A C 1
ATOM 2047 O O . ILE A 1 251 ? 1.062 -12.252 27.089 1.00 91.56 251 ILE A O 1
ATOM 2051 N N . ALA A 1 252 ? 0.406 -11.341 25.152 1.00 86.19 252 ALA A N 1
ATOM 2052 C CA . ALA A 1 252 ? 1.734 -11.092 24.620 1.00 86.19 252 ALA A CA 1
ATOM 2053 C C . ALA A 1 252 ? 1.714 -9.774 23.851 1.00 86.19 252 ALA A C 1
ATOM 2055 O O . ALA A 1 252 ? 0.736 -9.486 23.149 1.00 86.19 252 ALA A O 1
ATOM 2056 N N . GLU A 1 253 ? 2.806 -9.022 23.959 1.00 87.31 253 GLU A N 1
ATOM 2057 C CA . GLU A 1 253 ? 3.002 -7.768 23.241 1.00 87.31 253 GLU A CA 1
ATOM 2058 C C . GLU A 1 253 ? 2.719 -7.908 21.743 1.00 87.31 253 GLU A C 1
ATOM 2060 O O . GLU A 1 253 ? 3.129 -8.878 21.090 1.00 87.31 253 GLU A O 1
ATOM 2065 N N . MET A 1 254 ? 2.072 -6.889 21.179 1.00 89.50 254 MET A N 1
ATOM 2066 C CA . MET A 1 254 ? 1.898 -6.776 19.743 1.00 89.50 254 MET A CA 1
ATOM 2067 C C . MET A 1 254 ? 3.267 -6.625 19.082 1.00 89.50 254 MET A C 1
ATOM 2069 O O . MET A 1 254 ? 4.029 -5.707 19.383 1.00 89.50 254 MET A O 1
ATOM 2073 N N . ASN A 1 255 ? 3.579 -7.519 18.146 1.00 88.81 255 ASN A N 1
ATOM 2074 C CA . ASN A 1 255 ? 4.855 -7.525 17.440 1.00 88.81 255 ASN A CA 1
ATOM 2075 C C . ASN A 1 255 ? 4.692 -7.799 15.948 1.00 88.81 255 ASN A C 1
ATOM 2077 O O . ASN A 1 255 ? 3.836 -8.581 15.540 1.00 88.81 255 ASN A O 1
ATOM 2081 N N . PHE A 1 256 ? 5.553 -7.194 15.128 1.00 87.56 256 PHE A N 1
ATOM 2082 C CA . PHE A 1 256 ? 5.643 -7.528 13.708 1.00 87.56 256 PHE A CA 1
ATOM 2083 C C . PHE A 1 256 ? 6.227 -8.923 13.537 1.00 87.56 256 PHE A C 1
ATOM 2085 O O . PHE A 1 256 ? 7.205 -9.305 14.186 1.00 87.56 256 PHE A O 1
ATOM 2092 N N . ARG A 1 257 ? 5.618 -9.709 12.656 1.00 84.12 257 ARG A N 1
ATOM 2093 C CA . ARG A 1 257 ? 6.101 -11.040 12.331 1.00 84.12 257 ARG A CA 1
ATOM 2094 C C . ARG A 1 257 ? 7.394 -10.902 11.536 1.00 84.12 257 ARG A C 1
ATOM 2096 O O . ARG A 1 257 ? 7.421 -10.307 10.461 1.00 84.12 257 ARG A O 1
ATOM 2103 N N . LYS A 1 258 ? 8.447 -11.514 12.074 1.00 83.06 258 LYS A N 1
ATOM 2104 C CA . LYS A 1 258 ? 9.675 -11.812 11.343 1.00 83.06 258 LYS A CA 1
ATOM 2105 C C . LYS A 1 258 ? 9.373 -12.892 10.308 1.00 83.06 258 LYS A C 1
ATOM 2107 O O . LYS A 1 258 ? 8.810 -13.938 10.643 1.00 83.06 258 LYS A O 1
ATOM 2112 N N . PHE A 1 259 ? 9.738 -12.625 9.067 1.00 76.94 259 PHE A N 1
ATOM 2113 C CA . PHE A 1 259 ? 9.773 -13.604 7.993 1.00 76.94 259 PHE A CA 1
ATOM 2114 C C . PHE A 1 259 ? 11.232 -13.885 7.654 1.00 76.94 259 PHE A C 1
ATOM 2116 O O . PHE A 1 259 ? 12.016 -12.935 7.602 1.00 76.94 259 PHE A O 1
ATOM 2123 N N . PRO A 1 260 ? 11.617 -15.150 7.419 1.00 76.50 260 PRO A N 1
ATOM 2124 C CA . PRO A 1 260 ? 12.932 -15.427 6.871 1.00 76.50 260 PRO A CA 1
ATOM 2125 C C . PRO A 1 260 ? 13.027 -14.723 5.521 1.00 76.50 260 PRO A C 1
ATOM 2127 O O . PRO A 1 260 ? 12.143 -14.848 4.668 1.00 76.50 260 PRO A O 1
ATOM 2130 N N . LEU A 1 261 ? 14.090 -13.954 5.331 1.00 65.75 261 LEU A N 1
ATOM 2131 C CA . LEU A 1 261 ? 14.435 -13.414 4.035 1.00 65.75 261 LEU A CA 1
ATOM 2132 C C . LEU A 1 261 ? 14.906 -14.584 3.178 1.00 65.75 261 LEU A C 1
ATOM 2134 O O . LEU A 1 261 ? 16.082 -14.931 3.141 1.00 65.75 261 LEU A O 1
ATOM 2138 N N . VAL A 1 262 ? 13.958 -15.197 2.477 1.00 66.19 262 VAL A N 1
ATOM 2139 C CA . VAL A 1 262 ? 14.247 -16.279 1.533 1.00 66.19 262 VAL A CA 1
ATOM 2140 C C . VAL A 1 262 ? 15.179 -15.763 0.426 1.00 66.19 262 VAL A C 1
ATOM 2142 O O . VAL A 1 262 ? 16.035 -16.505 -0.061 1.00 66.19 262 VAL A O 1
ATOM 2145 N N . LYS A 1 263 ? 15.041 -14.478 0.045 1.00 61.22 263 LYS A N 1
ATOM 2146 C CA . LYS A 1 263 ? 15.904 -13.795 -0.926 1.00 61.22 263 LYS A CA 1
ATOM 2147 C C . LYS A 1 263 ? 15.694 -12.277 -0.955 1.00 61.22 263 LYS A C 1
ATOM 2149 O O . LYS A 1 263 ? 14.553 -11.825 -0.971 1.00 61.22 263 LYS A O 1
ATOM 2154 N N . TYR A 1 264 ? 16.774 -11.504 -1.069 1.00 51.88 264 TYR A N 1
ATOM 2155 C CA . TYR A 1 264 ? 16.741 -10.111 -1.532 1.00 51.88 264 TYR A CA 1
ATOM 2156 C C . TYR A 1 264 ? 17.481 -10.032 -2.866 1.00 51.88 264 TYR A C 1
ATOM 2158 O O . TYR A 1 264 ? 18.692 -9.849 -2.905 1.00 51.88 264 TYR A O 1
ATOM 2166 N N . ASP A 1 265 ? 16.742 -10.193 -3.960 1.00 47.06 265 ASP A N 1
ATOM 2167 C CA . ASP A 1 265 ? 17.262 -9.959 -5.304 1.00 47.06 265 ASP A CA 1
ATOM 2168 C C . ASP A 1 265 ? 16.608 -8.700 -5.867 1.00 47.06 265 ASP A C 1
ATOM 2170 O O . ASP A 1 265 ? 15.595 -8.734 -6.561 1.00 47.06 265 ASP A O 1
ATOM 2174 N N . LYS A 1 266 ? 17.225 -7.559 -5.585 1.00 44.69 266 LYS A N 1
ATOM 2175 C CA . LYS A 1 266 ? 17.317 -6.511 -6.597 1.00 44.69 266 LYS A CA 1
ATOM 2176 C C . LYS A 1 266 ? 18.795 -6.343 -6.904 1.00 44.69 266 LYS A C 1
ATOM 2178 O O . LYS A 1 266 ? 19.407 -5.430 -6.348 1.00 44.69 266 LYS A O 1
ATOM 2183 N N . PRO A 1 267 ? 19.392 -7.178 -7.773 1.00 45.50 267 PRO A N 1
ATOM 2184 C CA . PRO A 1 267 ? 20.573 -6.721 -8.470 1.00 45.50 267 PRO A CA 1
ATOM 2185 C C . PRO A 1 267 ? 20.104 -5.545 -9.333 1.00 45.50 267 PRO A C 1
ATOM 2187 O O . PRO A 1 267 ? 19.610 -5.711 -10.444 1.00 45.50 267 PRO A O 1
ATOM 2190 N N . LYS A 1 268 ? 20.163 -4.327 -8.786 1.00 48.22 268 LYS A N 1
ATOM 2191 C CA . LYS A 1 268 ? 20.321 -3.170 -9.655 1.00 48.22 268 LYS A CA 1
ATOM 2192 C C . LYS A 1 268 ? 21.650 -3.429 -10.349 1.00 48.22 268 LYS A C 1
ATOM 2194 O O . LYS A 1 268 ? 22.639 -3.660 -9.654 1.00 48.22 268 LYS A O 1
ATOM 2199 N N . LEU A 1 269 ? 21.653 -3.450 -11.682 1.00 52.53 269 LEU A N 1
ATOM 2200 C CA . LEU A 1 269 ? 22.915 -3.344 -12.403 1.00 52.53 269 LEU A CA 1
ATOM 2201 C C . LEU A 1 269 ? 23.675 -2.160 -11.779 1.00 52.53 269 LEU A C 1
ATOM 2203 O O . LEU A 1 269 ? 23.030 -1.127 -11.535 1.00 52.53 269 LEU A O 1
ATOM 2207 N N . PRO A 1 270 ? 24.966 -2.320 -11.433 1.00 58.28 270 PRO A N 1
ATOM 2208 C CA . PRO A 1 270 ? 25.762 -1.268 -10.805 1.00 58.28 270 PRO A CA 1
ATOM 2209 C C . PRO A 1 270 ? 25.596 0.070 -11.531 1.00 58.28 270 PRO A C 1
ATOM 2211 O O . PRO A 1 270 ? 25.550 1.115 -10.878 1.00 58.28 270 PRO A O 1
ATOM 2214 N N . LYS A 1 271 ? 25.393 0.019 -12.859 1.00 72.88 271 LYS A N 1
ATOM 2215 C CA . LYS A 1 271 ? 24.893 1.107 -13.705 1.00 72.88 271 LYS A CA 1
ATOM 2216 C C . LYS A 1 271 ? 23.863 0.571 -14.711 1.00 72.88 271 LYS A C 1
ATOM 2218 O O . LYS A 1 271 ? 23.982 -0.546 -15.202 1.00 72.88 271 LYS A O 1
ATOM 2223 N N . LYS A 1 272 ? 22.803 1.328 -15.019 1.00 76.38 272 LYS A N 1
ATOM 2224 C CA . LYS A 1 272 ? 21.716 0.836 -15.902 1.00 76.38 272 LYS A CA 1
ATOM 2225 C C . LYS A 1 272 ? 22.201 0.585 -17.336 1.00 76.38 272 LYS A C 1
ATOM 2227 O O . LYS A 1 272 ? 21.626 -0.233 -18.046 1.00 76.38 272 LYS A O 1
ATOM 2232 N N . GLU A 1 273 ? 23.262 1.277 -17.718 1.00 82.38 273 GLU A N 1
ATOM 2233 C CA . GLU A 1 273 ? 23.975 1.197 -18.985 1.00 82.38 273 GLU A CA 1
ATOM 2234 C C . GLU A 1 273 ? 24.728 -0.131 -19.159 1.00 82.38 273 GLU A C 1
ATOM 2236 O O . GLU A 1 273 ? 25.042 -0.511 -20.283 1.00 82.38 273 GLU A O 1
ATOM 2241 N N . ASP A 1 274 ? 24.965 -0.893 -18.085 1.00 84.56 274 ASP A N 1
ATOM 2242 C CA . ASP A 1 274 ? 25.665 -2.183 -18.165 1.00 84.56 274 ASP A CA 1
ATOM 2243 C C . ASP A 1 274 ? 24.907 -3.204 -19.031 1.00 84.56 274 ASP A C 1
ATOM 2245 O O . ASP A 1 274 ? 25.495 -4.176 -19.501 1.00 84.56 274 ASP A O 1
ATOM 2249 N N . ILE A 1 275 ? 23.617 -2.970 -19.308 1.00 86.56 275 ILE A N 1
ATOM 2250 C CA . ILE A 1 275 ? 22.833 -3.797 -20.229 1.00 86.56 275 ILE A CA 1
ATOM 2251 C C . ILE A 1 275 ? 23.468 -3.884 -21.625 1.00 86.56 275 ILE A C 1
ATOM 2253 O O . ILE A 1 275 ? 23.390 -4.928 -22.271 1.00 86.56 275 ILE A O 1
ATOM 2257 N N . TRP A 1 276 ? 24.140 -2.821 -22.075 1.00 91.56 276 TRP A N 1
ATOM 2258 C CA . TRP A 1 276 ? 24.769 -2.772 -23.392 1.00 91.56 276 TRP A CA 1
ATOM 2259 C C . TRP A 1 276 ? 25.911 -3.785 -23.527 1.00 91.56 276 TRP A C 1
ATOM 2261 O O . TRP A 1 276 ? 26.172 -4.261 -24.628 1.00 91.56 276 TRP A O 1
ATOM 2271 N N . GLN A 1 277 ? 26.536 -4.204 -22.419 1.00 89.62 277 GLN A N 1
ATOM 2272 C CA . GLN A 1 277 ? 27.577 -5.242 -22.424 1.00 89.62 277 GLN A CA 1
ATOM 2273 C C . GLN A 1 277 ? 27.076 -6.567 -23.011 1.00 89.62 277 GLN A C 1
ATOM 2275 O O . GLN A 1 277 ? 27.844 -7.302 -23.626 1.00 89.62 277 GLN A O 1
ATOM 2280 N N . LEU A 1 278 ? 25.778 -6.861 -22.869 1.00 88.25 278 LEU A N 1
ATOM 2281 C CA . LEU A 1 278 ? 25.166 -8.082 -23.402 1.00 88.25 278 LEU A CA 1
ATOM 2282 C C . LEU A 1 278 ? 25.080 -8.096 -24.933 1.00 88.25 278 LEU A C 1
ATOM 2284 O O . LEU A 1 278 ? 24.842 -9.152 -25.523 1.00 88.25 278 LEU A O 1
ATOM 2288 N N . LEU A 1 279 ? 25.276 -6.935 -25.560 1.00 92.19 279 LEU A N 1
ATOM 2289 C CA . LEU A 1 279 ? 25.273 -6.742 -27.005 1.00 92.19 279 LEU A CA 1
ATOM 2290 C C . LEU A 1 279 ? 26.667 -6.468 -27.576 1.00 92.19 279 LEU A C 1
ATOM 2292 O O . LEU A 1 279 ? 26.769 -6.154 -28.756 1.00 92.19 279 LEU A O 1
ATOM 2296 N N . LYS A 1 280 ? 27.737 -6.590 -26.777 1.00 93.56 280 LYS A N 1
ATOM 2297 C CA . LYS A 1 280 ? 29.113 -6.331 -27.228 1.00 93.56 280 LYS A CA 1
ATOM 2298 C C . LYS A 1 280 ? 29.415 -7.055 -28.548 1.00 93.56 280 LYS A C 1
ATOM 2300 O O . LYS A 1 280 ? 29.219 -8.267 -28.641 1.00 93.56 280 LYS A O 1
ATOM 2305 N N . GLY A 1 281 ? 29.903 -6.307 -29.539 1.00 94.88 281 GLY A N 1
ATOM 2306 C CA . GLY A 1 281 ? 30.253 -6.819 -30.868 1.00 94.88 281 GLY A CA 1
ATOM 2307 C C . GLY A 1 281 ? 29.071 -7.179 -31.778 1.00 94.88 281 GLY A C 1
ATOM 2308 O O . GLY A 1 281 ? 29.293 -7.781 -32.823 1.00 94.88 281 GLY A O 1
ATOM 2309 N N . GLN A 1 282 ? 27.826 -6.878 -31.393 1.00 95.38 282 GLN A N 1
ATOM 2310 C CA . GLN A 1 282 ? 26.640 -7.165 -32.208 1.00 95.38 282 GLN A CA 1
ATOM 2311 C C . GLN A 1 282 ? 26.184 -5.940 -33.008 1.00 95.38 282 GLN A C 1
ATOM 2313 O O . GLN A 1 282 ? 26.455 -4.794 -32.647 1.00 95.38 282 GLN A O 1
ATOM 2318 N N . THR A 1 283 ? 25.414 -6.197 -34.064 1.00 97.19 283 THR A N 1
ATOM 2319 C CA . THR A 1 283 ? 24.765 -5.167 -34.881 1.00 97.19 283 THR A CA 1
ATOM 2320 C C . THR A 1 283 ? 23.288 -5.039 -34.511 1.00 97.19 283 THR A C 1
ATOM 2322 O O . THR A 1 283 ? 22.575 -6.038 -34.415 1.00 97.19 283 THR A O 1
ATOM 2325 N N . ILE A 1 284 ? 22.814 -3.804 -34.340 1.00 97.81 284 ILE A N 1
ATOM 2326 C CA . ILE A 1 284 ? 21.401 -3.457 -34.165 1.00 97.81 284 ILE A CA 1
ATOM 2327 C C . ILE A 1 284 ? 20.923 -2.746 -35.430 1.00 97.81 284 ILE A C 1
ATOM 2329 O O . ILE A 1 284 ? 21.393 -1.659 -35.768 1.00 97.81 284 ILE A O 1
ATOM 2333 N N . ASN A 1 285 ? 19.953 -3.344 -36.111 1.00 98.06 285 ASN A N 1
ATOM 2334 C CA . ASN A 1 285 ? 19.354 -2.777 -37.310 1.00 98.06 285 ASN A CA 1
ATOM 2335 C C . ASN A 1 285 ? 18.115 -1.969 -36.925 1.00 98.06 285 ASN A C 1
ATOM 2337 O O . ASN A 1 285 ? 17.174 -2.503 -36.345 1.00 98.06 285 ASN A O 1
ATOM 2341 N N . ILE A 1 286 ? 18.087 -0.685 -37.255 1.00 97.75 286 ILE A N 1
ATOM 2342 C CA . ILE A 1 286 ? 16.891 0.144 -37.113 1.00 97.75 286 ILE A CA 1
ATOM 2343 C C . ILE A 1 286 ? 16.261 0.282 -38.487 1.00 97.75 286 ILE A C 1
ATOM 2345 O O . ILE A 1 286 ? 16.924 0.681 -39.443 1.00 97.75 286 ILE A O 1
ATOM 2349 N N . TYR A 1 287 ? 14.982 -0.045 -38.591 1.00 97.06 287 TYR A N 1
ATOM 2350 C CA . TYR A 1 287 ? 14.224 0.106 -39.824 1.00 97.06 287 TYR A CA 1
ATOM 2351 C C . TYR A 1 287 ? 12.863 0.725 -39.535 1.00 97.06 287 TYR A C 1
ATOM 2353 O O . TYR A 1 287 ? 12.442 0.848 -38.384 1.00 97.06 287 TYR A O 1
ATOM 2361 N N . PHE A 1 288 ? 12.204 1.194 -40.581 1.00 95.31 288 PHE A N 1
ATOM 2362 C CA . PHE A 1 288 ? 11.000 2.002 -40.480 1.00 95.31 288 PHE A CA 1
ATOM 2363 C C . PHE A 1 288 ? 9.973 1.542 -41.502 1.00 95.31 288 PHE A C 1
ATOM 2365 O O . PHE A 1 288 ? 10.321 0.938 -42.515 1.00 95.31 288 PHE A O 1
ATOM 2372 N N . ASP A 1 289 ? 8.712 1.863 -41.242 1.00 88.69 289 ASP A N 1
ATOM 2373 C CA . ASP A 1 289 ? 7.677 1.704 -42.250 1.00 88.69 289 ASP A CA 1
ATOM 2374 C C . ASP A 1 289 ? 7.846 2.735 -43.380 1.00 88.69 289 ASP A C 1
ATOM 2376 O O . ASP A 1 289 ? 7.669 3.936 -43.177 1.00 88.69 289 ASP A O 1
ATOM 2380 N N . SER A 1 290 ? 8.183 2.260 -44.581 1.00 83.44 290 SER A N 1
ATOM 2381 C CA . SER A 1 290 ? 8.426 3.106 -45.754 1.00 83.44 290 SER A CA 1
ATOM 2382 C C . SER A 1 290 ? 7.202 3.892 -46.245 1.00 83.44 290 SER A C 1
ATOM 2384 O O . SER A 1 290 ? 7.397 4.902 -46.924 1.00 83.44 290 SER A O 1
ATOM 2386 N N . SER A 1 291 ? 5.970 3.494 -45.887 1.00 83.62 291 SER A N 1
ATOM 2387 C CA . SER A 1 291 ? 4.767 4.278 -46.217 1.00 83.62 291 SER A CA 1
ATOM 2388 C C . SER A 1 291 ? 4.611 5.559 -45.394 1.00 83.62 291 SER A C 1
ATOM 2390 O O . SER A 1 291 ? 3.839 6.432 -45.782 1.00 83.62 291 SER A O 1
ATOM 2392 N N . GLU A 1 292 ? 5.352 5.710 -44.294 1.00 84.06 292 GLU A N 1
ATOM 2393 C CA . GLU A 1 292 ? 5.148 6.778 -43.314 1.00 84.06 292 GLU A CA 1
ATOM 2394 C C . GLU A 1 292 ? 6.405 7.662 -43.177 1.00 84.06 292 GLU A C 1
ATOM 2396 O O . GLU A 1 292 ? 7.416 7.244 -42.611 1.00 84.06 292 GLU A O 1
ATOM 2401 N N . PRO A 1 293 ? 6.390 8.929 -43.632 1.00 87.81 293 PRO A N 1
ATOM 2402 C CA . PRO A 1 293 ? 7.572 9.795 -43.560 1.00 87.81 293 PRO A CA 1
ATOM 2403 C C . PRO A 1 293 ? 8.092 10.039 -42.132 1.00 87.81 293 PRO A C 1
ATOM 2405 O O . PRO A 1 293 ? 9.297 10.204 -41.917 1.00 87.81 293 PRO A O 1
ATOM 2408 N N . THR A 1 294 ? 7.196 10.056 -41.141 1.00 89.44 294 THR A N 1
ATOM 2409 C CA . THR A 1 294 ? 7.530 10.329 -39.735 1.00 89.44 294 THR A CA 1
ATOM 2410 C C . THR A 1 294 ? 8.273 9.171 -39.070 1.00 89.44 294 THR A C 1
ATOM 2412 O O . THR A 1 294 ? 9.146 9.412 -38.234 1.00 89.44 294 THR A O 1
ATOM 2415 N N . THR A 1 295 ? 8.009 7.923 -39.472 1.00 92.75 295 THR A N 1
ATOM 2416 C CA . THR A 1 295 ? 8.735 6.749 -38.960 1.00 92.75 295 THR A CA 1
ATOM 2417 C C . THR A 1 295 ? 10.183 6.767 -39.451 1.00 92.75 295 THR A C 1
ATOM 2419 O O . THR A 1 295 ? 11.102 6.560 -38.658 1.00 92.75 295 THR A O 1
ATOM 2422 N N . ARG A 1 296 ? 10.406 7.121 -40.727 1.00 93.12 296 ARG A N 1
ATOM 2423 C CA . ARG A 1 296 ? 11.742 7.307 -41.310 1.00 93.12 296 ARG A CA 1
ATOM 2424 C C . ARG A 1 296 ? 12.521 8.407 -40.600 1.00 93.12 296 ARG A C 1
ATOM 2426 O O . ARG A 1 296 ? 13.698 8.225 -40.295 1.00 93.12 296 ARG A O 1
ATOM 2433 N N . ALA A 1 297 ? 11.882 9.547 -40.349 1.00 92.06 297 ALA A N 1
ATOM 2434 C CA . ALA A 1 297 ? 12.510 10.664 -39.651 1.00 92.06 297 ALA A CA 1
ATOM 2435 C C . ALA A 1 297 ? 12.969 10.261 -38.239 1.00 92.06 297 ALA A C 1
ATOM 2437 O O . ALA A 1 297 ? 14.135 10.461 -37.899 1.00 92.06 297 ALA A O 1
ATOM 2438 N N . LEU A 1 298 ? 12.104 9.605 -37.457 1.00 93.62 298 LEU A N 1
ATOM 2439 C CA . LEU A 1 298 ? 12.465 9.128 -36.121 1.00 93.62 298 LEU A CA 1
ATOM 2440 C C . LEU A 1 298 ? 13.554 8.041 -36.167 1.00 93.62 298 LEU A C 1
ATOM 2442 O O . LEU A 1 298 ? 14.499 8.095 -35.385 1.00 93.62 298 LEU A O 1
ATOM 2446 N N . ALA A 1 299 ? 13.477 7.084 -37.096 1.00 95.06 299 ALA A N 1
ATOM 2447 C CA . ALA A 1 299 ? 14.509 6.058 -37.261 1.00 95.06 299 ALA A CA 1
ATOM 2448 C C . ALA A 1 299 ? 15.889 6.667 -37.556 1.00 95.06 299 ALA A C 1
ATOM 2450 O O . ALA A 1 299 ? 16.881 6.270 -36.943 1.00 95.06 299 ALA A O 1
ATOM 2451 N N . ASN A 1 300 ? 15.949 7.671 -38.438 1.00 93.81 300 ASN A N 1
ATOM 2452 C CA . ASN A 1 300 ? 17.178 8.413 -38.722 1.00 93.81 300 ASN A CA 1
ATOM 2453 C C . ASN A 1 300 ? 17.736 9.101 -37.472 1.00 93.81 300 ASN A C 1
ATOM 2455 O O . ASN A 1 300 ? 18.934 8.999 -37.209 1.00 93.81 300 ASN A O 1
ATOM 2459 N N . GLU A 1 301 ? 16.891 9.780 -36.690 1.00 92.38 301 GLU A N 1
ATOM 2460 C CA . GLU A 1 301 ? 17.325 10.428 -35.447 1.00 92.38 301 GLU A CA 1
ATOM 2461 C C . GLU A 1 301 ? 17.894 9.426 -34.441 1.00 92.38 301 GLU A C 1
ATOM 2463 O O . GLU A 1 301 ? 18.954 9.675 -33.863 1.00 92.38 301 GLU A O 1
ATOM 2468 N N . ILE A 1 302 ? 17.243 8.272 -34.268 1.00 93.62 302 ILE A N 1
ATOM 2469 C CA . ILE A 1 302 ? 17.706 7.231 -33.344 1.00 93.62 302 ILE A CA 1
ATOM 2470 C C . ILE A 1 302 ? 19.050 6.658 -33.801 1.00 93.62 302 ILE A C 1
ATOM 2472 O O . ILE A 1 302 ? 19.976 6.564 -32.993 1.00 93.62 302 ILE A O 1
ATOM 2476 N N . VAL A 1 303 ? 19.188 6.308 -35.087 1.00 95.00 303 VAL A N 1
ATOM 2477 C CA . VAL A 1 303 ? 20.454 5.795 -35.640 1.00 95.00 303 VAL A CA 1
ATOM 2478 C C . VAL A 1 303 ? 21.566 6.820 -35.469 1.00 95.00 303 VAL A C 1
ATOM 2480 O O . VAL A 1 303 ? 22.657 6.468 -35.019 1.00 95.00 303 VAL A O 1
ATOM 2483 N N . ASN A 1 304 ? 21.298 8.087 -35.786 1.00 92.38 304 ASN A N 1
ATOM 2484 C CA . ASN A 1 304 ? 22.276 9.153 -35.628 1.00 92.38 304 ASN A CA 1
ATOM 2485 C C . ASN A 1 304 ? 22.685 9.306 -34.163 1.00 92.38 304 ASN A C 1
ATOM 2487 O O . ASN A 1 304 ? 23.880 9.313 -33.878 1.00 92.38 304 ASN A O 1
ATOM 2491 N N . ALA A 1 305 ? 21.738 9.361 -33.226 1.00 91.75 305 ALA A N 1
ATOM 2492 C CA . ALA A 1 305 ? 22.051 9.472 -31.804 1.00 91.75 305 ALA A CA 1
ATOM 2493 C C . ALA A 1 305 ? 22.902 8.288 -31.314 1.00 91.75 305 ALA A C 1
ATOM 2495 O O . ALA A 1 305 ? 23.917 8.486 -30.646 1.00 91.75 305 ALA A O 1
ATOM 2496 N N . LEU A 1 306 ? 22.537 7.057 -31.686 1.00 93.50 306 LEU A N 1
ATOM 2497 C CA . LEU A 1 306 ? 23.254 5.854 -31.263 1.00 93.50 306 LEU A CA 1
ATOM 2498 C C . LEU A 1 306 ? 24.658 5.754 -31.861 1.00 93.50 306 LEU A C 1
ATOM 2500 O O . LEU A 1 306 ? 25.588 5.385 -31.150 1.00 93.50 306 LEU A O 1
ATOM 2504 N N . LYS A 1 307 ? 24.851 6.150 -33.124 1.00 93.06 307 LYS A N 1
ATOM 2505 C CA . LYS A 1 307 ? 26.185 6.202 -33.749 1.00 93.06 307 LYS A CA 1
ATOM 2506 C C . LYS A 1 307 ? 27.134 7.184 -33.055 1.00 93.06 307 LYS A C 1
ATOM 2508 O O . LYS A 1 307 ? 28.351 7.006 -33.119 1.00 93.06 307 LYS A O 1
ATOM 2513 N N . HIS A 1 308 ? 26.606 8.215 -32.395 1.00 91.75 308 HIS A N 1
ATOM 2514 C CA . HIS A 1 308 ? 27.410 9.171 -31.630 1.00 91.75 308 HIS A CA 1
ATOM 2515 C C . HIS A 1 308 ? 27.695 8.718 -30.190 1.00 91.75 308 HIS A C 1
ATOM 2517 O O . HIS A 1 308 ? 28.581 9.296 -29.563 1.00 91.75 308 HIS A O 1
ATOM 2523 N N . SER A 1 309 ? 27.027 7.671 -29.692 1.00 93.44 309 SER A N 1
ATOM 2524 C CA . SER A 1 309 ? 27.244 7.135 -28.344 1.00 93.44 309 SER A CA 1
ATOM 2525 C C . SER A 1 309 ? 28.686 6.658 -28.142 1.00 93.44 309 SER A C 1
ATOM 2527 O O . SER A 1 309 ? 29.217 5.867 -28.926 1.00 93.44 309 SER A O 1
ATOM 2529 N N . ALA A 1 310 ? 29.324 7.111 -27.062 1.00 93.25 310 ALA A N 1
ATOM 2530 C CA . ALA A 1 310 ? 30.651 6.650 -26.672 1.00 93.25 310 ALA A CA 1
ATOM 2531 C C . ALA A 1 310 ? 30.589 5.226 -26.104 1.00 93.25 310 ALA A C 1
ATOM 2533 O O . ALA A 1 310 ? 31.475 4.414 -26.374 1.00 93.25 310 ALA A O 1
ATOM 2534 N N . ILE A 1 311 ? 29.515 4.906 -25.371 1.00 93.56 311 ILE A N 1
ATOM 2535 C CA . ILE A 1 311 ? 29.293 3.574 -24.794 1.00 93.56 311 ILE A CA 1
ATOM 2536 C C . ILE A 1 311 ? 29.229 2.515 -25.900 1.00 93.56 311 ILE A C 1
ATOM 2538 O O . ILE A 1 311 ? 29.944 1.515 -25.827 1.00 93.56 311 ILE A O 1
ATOM 2542 N N . LEU A 1 312 ? 28.435 2.739 -26.953 1.00 95.19 312 LEU A N 1
ATOM 2543 C CA . LEU A 1 312 ? 28.313 1.770 -28.050 1.00 95.19 312 LEU A CA 1
ATOM 2544 C C . LEU A 1 312 ? 29.632 1.588 -28.810 1.00 95.19 312 LEU A C 1
ATOM 2546 O O . LEU A 1 312 ? 29.979 0.459 -29.150 1.00 95.19 312 LEU A O 1
ATOM 2550 N N . LYS A 1 313 ? 30.399 2.668 -29.015 1.00 94.69 313 LYS A N 1
ATOM 2551 C CA . LYS A 1 313 ? 31.723 2.602 -29.658 1.00 94.69 313 LYS A CA 1
ATOM 2552 C C . LYS A 1 313 ? 32.708 1.742 -28.867 1.00 94.69 313 LYS A C 1
ATOM 2554 O O . LYS A 1 313 ? 33.359 0.884 -29.453 1.00 94.69 313 LYS A O 1
ATOM 2559 N N . ILE A 1 314 ? 32.786 1.927 -27.545 1.00 95.56 314 ILE A N 1
ATOM 2560 C CA . ILE A 1 314 ? 33.646 1.116 -26.660 1.00 95.56 314 ILE A CA 1
ATOM 2561 C C . ILE A 1 314 ? 33.267 -0.369 -26.736 1.00 95.56 314 ILE A C 1
ATOM 2563 O O . ILE A 1 314 ? 34.132 -1.243 -26.695 1.00 95.56 314 ILE A O 1
ATOM 2567 N N . LEU A 1 315 ? 31.972 -0.658 -26.862 1.00 96.06 315 LEU A N 1
ATOM 2568 C CA . LEU A 1 315 ? 31.439 -2.017 -26.932 1.00 96.06 315 LEU A CA 1
ATOM 2569 C C . LEU A 1 315 ? 31.403 -2.605 -28.342 1.00 96.06 315 LEU A C 1
ATOM 2571 O O . LEU A 1 315 ? 30.958 -3.743 -28.496 1.00 96.06 315 LEU A O 1
ATOM 2575 N N . GLN A 1 316 ? 31.882 -1.866 -29.346 1.00 97.25 316 GLN A N 1
ATOM 2576 C CA . GLN A 1 316 ? 31.871 -2.280 -30.750 1.00 97.25 316 GLN A CA 1
ATOM 2577 C C . GLN A 1 316 ? 30.468 -2.708 -31.211 1.00 97.25 316 GLN A C 1
ATOM 2579 O O . GLN A 1 316 ? 30.310 -3.687 -31.932 1.00 97.25 316 GLN A O 1
ATOM 2584 N N . ILE A 1 317 ? 29.438 -2.002 -30.737 1.00 97.75 317 ILE A N 1
ATOM 2585 C CA . ILE A 1 317 ? 28.053 -2.231 -31.150 1.00 97.75 317 ILE A CA 1
ATOM 2586 C C . ILE A 1 317 ? 27.803 -1.400 -32.398 1.00 97.75 317 ILE A C 1
ATOM 2588 O O . ILE A 1 317 ? 27.863 -0.168 -32.358 1.00 97.75 317 ILE A O 1
ATOM 2592 N N . GLU A 1 318 ? 27.499 -2.067 -33.501 1.00 96.81 318 GLU A N 1
ATOM 2593 C CA . GLU A 1 318 ? 27.185 -1.398 -34.755 1.00 96.81 318 GLU A CA 1
ATOM 2594 C C . GLU A 1 318 ? 25.695 -1.078 -34.834 1.00 96.81 318 GLU A C 1
ATOM 2596 O O . GLU A 1 318 ? 24.848 -1.892 -34.472 1.00 96.81 318 GLU A O 1
ATOM 2601 N N . VAL A 1 319 ? 25.357 0.111 -35.333 1.00 97.12 319 VAL A N 1
ATOM 2602 C CA . VAL A 1 319 ? 23.962 0.507 -35.554 1.00 97.12 319 VAL A CA 1
ATOM 2603 C C . VAL A 1 319 ? 23.777 0.916 -37.002 1.00 97.12 319 VAL A C 1
ATOM 2605 O O . VAL A 1 319 ? 24.425 1.845 -37.495 1.00 97.12 319 VAL A O 1
ATOM 2608 N N . THR A 1 320 ? 22.875 0.223 -37.684 1.00 96.88 320 THR A N 1
ATOM 2609 C CA . THR A 1 320 ? 22.599 0.409 -39.108 1.00 96.88 320 THR A CA 1
ATOM 2610 C C . THR A 1 320 ? 21.172 0.896 -39.305 1.00 96.88 320 THR A C 1
ATOM 2612 O O . THR A 1 320 ? 20.263 0.550 -38.552 1.00 96.88 320 THR A O 1
ATOM 2615 N N . LEU A 1 321 ? 20.974 1.718 -40.334 1.00 96.94 321 LEU A N 1
ATOM 2616 C CA . LEU A 1 321 ? 19.643 2.032 -40.834 1.00 96.94 321 LEU A CA 1
ATOM 2617 C C . LEU A 1 321 ? 19.346 1.090 -42.000 1.00 96.94 321 LEU A C 1
ATOM 2619 O O . LEU A 1 321 ? 20.136 1.019 -42.940 1.00 96.94 321 LEU A O 1
ATOM 2623 N N . SER A 1 322 ? 18.211 0.406 -41.952 1.00 94.38 322 SER A N 1
ATOM 2624 C CA . SER A 1 322 ? 17.752 -0.507 -42.998 1.00 94.38 322 SER A CA 1
ATOM 2625 C C . SER A 1 322 ? 16.352 -0.126 -43.485 1.00 94.38 322 SER A C 1
ATOM 2627 O O . SER A 1 322 ? 15.613 0.568 -42.796 1.00 94.38 322 SER A O 1
ATOM 2629 N N . GLN A 1 323 ? 15.990 -0.579 -44.689 1.00 91.25 323 GLN A N 1
ATOM 2630 C CA . GLN A 1 323 ? 14.634 -0.414 -45.246 1.00 91.25 323 GLN A CA 1
ATOM 2631 C C . GLN A 1 323 ? 13.670 -1.528 -44.803 1.00 91.25 323 GLN A C 1
ATOM 2633 O O . GLN A 1 323 ? 12.464 -1.387 -44.936 1.00 91.25 323 GLN A O 1
ATOM 2638 N N . ALA A 1 324 ? 14.206 -2.641 -44.300 1.00 93.88 324 ALA A N 1
ATOM 2639 C CA . ALA A 1 324 ? 13.466 -3.810 -43.837 1.00 93.88 324 ALA A CA 1
ATOM 2640 C C . ALA A 1 324 ? 14.279 -4.530 -42.753 1.00 93.88 324 ALA A C 1
ATOM 2642 O O . ALA A 1 324 ? 15.476 -4.247 -42.593 1.00 93.88 324 ALA A O 1
ATOM 2643 N N . ALA A 1 325 ? 13.654 -5.471 -42.046 1.00 95.00 325 ALA A N 1
ATOM 2644 C CA . ALA A 1 325 ? 14.341 -6.308 -41.073 1.00 95.00 325 ALA A CA 1
ATOM 2645 C C . ALA A 1 325 ? 15.508 -7.092 -41.706 1.00 95.00 325 ALA A C 1
ATOM 2647 O O . ALA A 1 325 ? 15.457 -7.549 -42.851 1.00 95.00 325 ALA A O 1
ATOM 2648 N N . LYS A 1 326 ? 16.581 -7.269 -40.936 1.00 96.25 326 LYS A N 1
ATOM 2649 C CA . LYS A 1 326 ? 17.784 -8.034 -41.292 1.00 96.25 326 LYS A CA 1
ATOM 2650 C C . LYS A 1 326 ? 17.975 -9.209 -40.331 1.00 96.25 326 LYS A C 1
ATOM 2652 O O . LYS A 1 326 ? 17.425 -9.174 -39.233 1.00 96.25 326 LYS A O 1
ATOM 2657 N N . PRO A 1 327 ? 18.759 -10.237 -40.692 1.00 95.25 327 PRO A N 1
ATOM 2658 C CA . PRO A 1 327 ? 19.159 -11.255 -39.725 1.00 95.25 327 PRO A CA 1
ATOM 2659 C C . PRO A 1 327 ? 19.801 -10.623 -38.479 1.00 95.25 327 PRO A C 1
ATOM 2661 O O . PRO A 1 327 ? 20.602 -9.692 -38.587 1.00 95.25 327 PRO A O 1
ATOM 2664 N N . GLY A 1 328 ? 19.436 -11.116 -37.296 1.00 94.56 328 GLY A N 1
ATOM 2665 C CA . GLY A 1 328 ? 19.902 -10.622 -36.003 1.00 94.56 328 GLY A CA 1
ATOM 2666 C C . GLY A 1 328 ? 18.916 -9.684 -35.303 1.00 94.56 328 GLY A C 1
ATOM 2667 O O . GLY A 1 328 ? 17.709 -9.931 -35.258 1.00 94.56 328 GLY A O 1
ATOM 2668 N N . LEU A 1 329 ? 19.450 -8.632 -34.677 1.00 97.25 329 LEU A N 1
ATOM 2669 C CA . LEU A 1 329 ? 18.694 -7.716 -33.826 1.00 97.25 329 LEU A CA 1
ATOM 2670 C C . LEU A 1 329 ? 18.106 -6.562 -34.632 1.00 97.25 329 LEU A C 1
ATOM 2672 O O . LEU A 1 329 ? 18.822 -5.881 -35.369 1.00 97.25 329 LEU A O 1
ATOM 2676 N N . ASN A 1 330 ? 16.811 -6.314 -34.449 1.00 98.12 330 ASN A N 1
ATOM 2677 C CA . ASN A 1 330 ? 16.073 -5.305 -35.189 1.00 98.12 330 ASN A CA 1
ATOM 2678 C C . ASN A 1 330 ? 15.177 -4.461 -34.282 1.00 98.12 330 ASN A C 1
ATOM 2680 O O . ASN A 1 330 ? 14.495 -4.974 -33.392 1.00 98.12 330 ASN A O 1
ATOM 2684 N N . VAL A 1 331 ? 15.116 -3.165 -34.575 1.00 97.88 331 VAL A N 1
ATOM 2685 C CA . VAL A 1 331 ? 14.141 -2.232 -34.014 1.00 97.88 331 VAL A CA 1
ATOM 2686 C C . VAL A 1 331 ? 13.316 -1.643 -35.151 1.00 97.88 331 VAL A C 1
ATOM 2688 O O . VAL A 1 331 ? 13.856 -0.943 -36.006 1.00 97.88 331 VAL A O 1
ATOM 2691 N N . GLN A 1 332 ? 12.013 -1.916 -35.148 1.00 96.81 332 GLN A N 1
ATOM 2692 C CA . GLN A 1 332 ? 11.074 -1.347 -36.110 1.00 96.81 332 GLN A CA 1
ATOM 2693 C C . GLN A 1 332 ? 10.448 -0.069 -35.553 1.00 96.81 332 GLN A C 1
ATOM 2695 O O . GLN A 1 332 ? 9.898 -0.069 -34.447 1.00 96.81 332 GLN A O 1
ATOM 2700 N N . VAL A 1 333 ? 10.478 1.001 -36.342 1.00 96.00 333 VAL A N 1
ATOM 2701 C CA . VAL A 1 333 ? 9.741 2.238 -36.076 1.00 96.00 333 VAL A CA 1
ATOM 2702 C C . VAL A 1 333 ? 8.441 2.232 -36.870 1.00 96.00 333 VAL A C 1
ATOM 2704 O O . VAL A 1 333 ? 8.465 2.208 -38.100 1.00 96.00 333 VAL A O 1
ATOM 2707 N N . VAL A 1 334 ? 7.311 2.275 -36.166 1.00 94.06 334 VAL A N 1
ATOM 2708 C CA . VAL A 1 334 ? 5.964 2.247 -36.757 1.00 94.06 334 VAL A CA 1
ATOM 2709 C C . VAL A 1 334 ? 5.079 3.354 -36.187 1.00 94.06 334 VAL A C 1
ATOM 2711 O O . VAL A 1 334 ? 5.445 4.040 -35.230 1.00 94.06 334 VAL A O 1
ATOM 2714 N N . ARG A 1 335 ? 3.903 3.541 -36.776 1.00 90.56 335 ARG A N 1
ATOM 2715 C CA . ARG A 1 335 ? 2.826 4.360 -36.214 1.00 90.56 335 ARG A CA 1
ATOM 2716 C C . ARG A 1 335 ? 1.943 3.508 -35.303 1.00 90.56 335 ARG A C 1
ATOM 2718 O O . ARG A 1 335 ? 1.790 2.308 -35.521 1.00 90.56 335 ARG A O 1
ATOM 2725 N N . ASP A 1 336 ? 1.378 4.115 -34.267 1.00 86.50 336 ASP A N 1
ATOM 2726 C CA . ASP A 1 336 ? 0.432 3.443 -33.377 1.00 86.50 336 ASP A CA 1
ATOM 2727 C C . ASP A 1 336 ? -0.967 3.396 -34.015 1.00 86.50 336 ASP A C 1
ATOM 2729 O O . ASP A 1 336 ? -1.720 4.366 -33.956 1.00 86.50 336 ASP A O 1
ATOM 2733 N N . ALA A 1 337 ? -1.313 2.264 -34.631 1.00 81.81 337 ALA A N 1
ATOM 2734 C CA . ALA A 1 337 ? -2.633 2.036 -35.230 1.00 81.81 337 ALA A CA 1
ATOM 2735 C C . ALA A 1 337 ? -3.736 1.757 -34.187 1.00 81.81 337 ALA A C 1
ATOM 2737 O O . ALA A 1 337 ? -4.923 1.700 -34.510 1.00 81.81 337 ALA A O 1
ATOM 2738 N N . ARG A 1 338 ? -3.380 1.564 -32.907 1.00 73.00 338 ARG A N 1
ATOM 2739 C CA . ARG A 1 338 ? -4.349 1.174 -31.874 1.00 73.00 338 ARG A CA 1
ATOM 2740 C C . ARG A 1 338 ? -5.285 2.341 -31.573 1.00 73.00 338 ARG A C 1
ATOM 2742 O O . ARG A 1 338 ? -4.887 3.320 -30.943 1.00 73.00 338 ARG A O 1
ATOM 2749 N N . ASN A 1 339 ? -6.554 2.176 -31.943 1.00 69.31 339 ASN A N 1
ATOM 2750 C CA . ASN A 1 339 ? -7.607 3.195 -31.861 1.00 69.31 339 ASN A CA 1
ATOM 2751 C C . ASN A 1 339 ? -7.416 4.373 -32.835 1.00 69.31 339 ASN A C 1
ATOM 2753 O O . ASN A 1 339 ? -7.884 5.476 -32.549 1.00 69.31 339 ASN A O 1
ATOM 2757 N N . ASN A 1 340 ? -6.719 4.157 -33.956 1.00 76.25 340 ASN A N 1
ATOM 2758 C CA . ASN A 1 340 ? -6.610 5.139 -35.028 1.00 76.25 340 ASN A CA 1
ATOM 2759 C C . ASN A 1 340 ? -6.776 4.467 -36.399 1.00 76.25 340 ASN A C 1
ATOM 2761 O O . ASN A 1 340 ? -5.808 3.967 -36.967 1.00 76.25 340 ASN A O 1
ATOM 2765 N N . ASP A 1 341 ? -7.999 4.499 -36.928 1.00 77.06 341 ASP A N 1
ATOM 2766 C CA . ASP A 1 341 ? -8.364 3.852 -38.196 1.00 77.06 341 ASP A CA 1
ATOM 2767 C C . ASP A 1 341 ? -7.696 4.497 -39.428 1.00 77.06 341 ASP A C 1
ATOM 2769 O O . ASP A 1 341 ? -7.680 3.906 -40.506 1.00 77.06 341 ASP A O 1
ATOM 2773 N N . GLU A 1 342 ? -7.113 5.693 -39.281 1.00 78.69 342 GLU A N 1
ATOM 2774 C CA . GLU A 1 342 ? -6.365 6.377 -40.345 1.00 78.69 342 GLU A CA 1
ATOM 2775 C C . GLU A 1 342 ? -4.937 5.833 -40.510 1.00 78.69 342 GLU A C 1
ATOM 2777 O O . GLU A 1 342 ? -4.265 6.133 -41.496 1.00 78.69 342 GLU A O 1
ATOM 2782 N N . VAL A 1 343 ? -4.457 5.039 -39.549 1.00 80.31 343 VAL A N 1
ATOM 2783 C CA . VAL A 1 343 ? -3.108 4.474 -39.546 1.00 80.31 343 VAL A CA 1
ATOM 2784 C C . VAL A 1 343 ? -3.181 2.985 -39.854 1.00 80.31 343 VAL A C 1
ATOM 2786 O O . VAL A 1 343 ? -3.779 2.203 -39.117 1.00 80.31 343 VAL A O 1
ATOM 2789 N N . LYS A 1 344 ? -2.504 2.563 -40.923 1.00 82.19 344 LYS A N 1
ATOM 2790 C CA . LYS A 1 344 ? -2.399 1.145 -41.267 1.00 82.19 344 LYS A CA 1
ATOM 2791 C C . LYS A 1 344 ? -1.435 0.427 -40.317 1.00 82.19 344 LYS A C 1
ATOM 2793 O O . LYS A 1 344 ? -0.320 0.884 -40.078 1.00 82.19 344 LYS A O 1
ATOM 2798 N N . GLU A 1 345 ? -1.847 -0.734 -39.812 1.00 81.69 345 GLU A N 1
ATOM 2799 C CA . GLU A 1 345 ? -0.987 -1.606 -39.010 1.00 81.69 345 GLU A CA 1
ATOM 2800 C C . GLU A 1 345 ? 0.193 -2.126 -39.854 1.00 81.69 345 GLU A C 1
ATOM 2802 O O . GLU A 1 345 ? 0.005 -2.844 -40.837 1.00 81.69 345 GLU A O 1
ATOM 2807 N N . ALA A 1 346 ? 1.412 -1.750 -39.457 1.00 85.69 346 ALA A N 1
ATOM 2808 C CA . ALA A 1 346 ? 2.665 -2.115 -40.127 1.00 85.69 346 ALA A CA 1
ATOM 2809 C C . ALA A 1 346 ? 3.585 -2.995 -39.253 1.00 85.69 346 ALA A C 1
ATOM 2811 O O . ALA A 1 346 ? 4.770 -3.145 -39.546 1.00 85.69 346 ALA A O 1
ATOM 2812 N N . TYR A 1 347 ? 3.068 -3.546 -38.149 1.00 87.62 347 TYR A N 1
ATOM 2813 C CA . TYR A 1 347 ? 3.846 -4.354 -37.206 1.00 87.62 347 TYR A CA 1
ATOM 2814 C C . TYR A 1 347 ? 4.355 -5.652 -37.851 1.00 87.62 347 TYR A C 1
ATOM 2816 O O . TYR A 1 347 ? 3.568 -6.507 -38.251 1.00 87.62 347 TYR A O 1
ATOM 2824 N N . GLU A 1 348 ? 5.677 -5.833 -37.884 1.00 90.00 348 GLU A N 1
ATOM 2825 C CA . GLU A 1 348 ? 6.311 -7.065 -38.363 1.00 90.00 348 GLU A CA 1
ATOM 2826 C C . GLU A 1 348 ? 6.586 -8.030 -37.199 1.00 90.00 348 GLU A C 1
ATOM 2828 O O . GLU A 1 348 ? 7.201 -7.667 -36.191 1.00 90.00 348 GLU A O 1
ATOM 2833 N N . ILE A 1 349 ? 6.129 -9.278 -37.317 1.00 88.31 349 ILE A N 1
ATOM 2834 C CA . ILE A 1 349 ? 6.355 -10.316 -36.304 1.00 88.31 349 ILE A CA 1
ATOM 2835 C C . ILE A 1 349 ? 7.774 -10.870 -36.478 1.00 88.31 349 ILE A C 1
ATOM 2837 O O . ILE A 1 349 ? 8.155 -11.276 -37.569 1.00 88.31 349 ILE A O 1
ATOM 2841 N N . GLY A 1 350 ? 8.547 -10.918 -35.390 1.00 88.81 350 GLY A N 1
ATOM 2842 C CA . GLY A 1 350 ? 9.894 -11.496 -35.408 1.00 88.81 350 GLY A CA 1
ATOM 2843 C C . GLY A 1 350 ? 9.913 -13.006 -35.670 1.00 88.81 350 GLY A C 1
ATOM 2844 O O . GLY A 1 350 ? 8.942 -13.717 -35.410 1.00 88.81 350 GLY A O 1
ATOM 2845 N N . THR A 1 351 ? 11.059 -13.499 -36.131 1.00 90.06 351 THR A N 1
ATOM 2846 C CA . THR A 1 351 ? 11.330 -14.914 -36.418 1.00 90.06 351 THR A CA 1
ATOM 2847 C C . THR A 1 351 ? 12.504 -15.422 -35.574 1.00 90.06 351 THR A C 1
ATOM 2849 O O . THR A 1 351 ? 13.052 -14.691 -34.746 1.00 90.06 351 THR A O 1
ATOM 2852 N N . GLN A 1 352 ? 12.909 -16.684 -35.767 1.00 86.19 352 GLN A N 1
ATOM 2853 C CA . GLN A 1 352 ? 14.118 -17.214 -35.123 1.00 86.19 352 GLN A CA 1
ATOM 2854 C C . GLN A 1 352 ? 15.395 -16.502 -35.592 1.00 86.19 352 GLN A C 1
ATOM 2856 O O . GLN A 1 352 ? 16.336 -16.348 -34.819 1.00 86.19 352 GLN A O 1
ATOM 2861 N N . GLU A 1 353 ? 15.414 -16.035 -36.840 1.00 91.31 353 GLU A N 1
ATOM 2862 C CA . GLU A 1 353 ? 16.564 -15.349 -37.434 1.00 91.31 353 GLU A CA 1
ATOM 2863 C C . GLU A 1 353 ? 16.481 -13.826 -37.277 1.00 91.31 353 GLU A C 1
ATOM 2865 O O . GLU A 1 353 ? 17.506 -13.147 -37.303 1.00 91.31 353 GLU A O 1
ATOM 2870 N N . GLN A 1 354 ? 15.274 -13.277 -37.105 1.00 94.94 354 GLN A N 1
ATOM 2871 C CA . GLN A 1 354 ? 15.014 -11.839 -37.030 1.00 94.94 354 GLN A CA 1
ATOM 2872 C C . GLN A 1 354 ? 14.320 -11.496 -35.712 1.00 94.94 354 GLN A C 1
ATOM 2874 O O . GLN A 1 354 ? 13.103 -11.609 -35.561 1.00 94.94 354 GLN A O 1
ATOM 2879 N N . ILE A 1 355 ? 15.094 -11.021 -34.743 1.00 96.06 355 ILE A N 1
ATOM 2880 C CA . ILE A 1 355 ? 14.571 -10.616 -33.440 1.00 96.06 355 ILE A CA 1
ATOM 2881 C C . ILE A 1 355 ? 14.130 -9.158 -33.543 1.00 96.06 355 ILE A C 1
ATOM 2883 O O . ILE A 1 355 ? 14.969 -8.265 -33.653 1.00 96.06 355 ILE A O 1
ATOM 2887 N N . ILE A 1 356 ? 12.818 -8.915 -33.512 1.00 96.56 356 ILE A N 1
ATOM 2888 C CA . ILE A 1 356 ? 12.233 -7.590 -33.763 1.00 96.56 356 ILE A CA 1
ATOM 2889 C C . ILE A 1 356 ? 11.600 -7.028 -32.489 1.00 96.56 356 ILE A C 1
ATOM 2891 O O . ILE A 1 356 ? 10.750 -7.664 -31.855 1.00 96.56 356 ILE A O 1
ATOM 2895 N N . GLN A 1 357 ? 11.977 -5.802 -32.129 1.00 96.31 357 GLN A N 1
ATOM 2896 C CA . GLN A 1 357 ? 11.300 -4.982 -31.127 1.00 96.31 357 GLN A CA 1
ATOM 2897 C C . GLN A 1 357 ? 10.721 -3.721 -31.769 1.00 96.31 357 GLN A C 1
ATOM 2899 O O . GLN A 1 357 ? 11.356 -3.094 -32.609 1.00 96.31 357 GLN A O 1
ATOM 2904 N N . HIS A 1 358 ? 9.523 -3.331 -31.349 1.00 94.56 358 HIS A N 1
ATOM 2905 C CA . HIS A 1 358 ? 8.792 -2.224 -31.957 1.00 94.56 358 HIS A CA 1
ATOM 2906 C C . HIS A 1 358 ? 8.818 -0.991 -31.072 1.00 94.56 358 HIS A C 1
ATOM 2908 O O . HIS A 1 358 ? 8.727 -1.084 -29.845 1.00 94.56 358 HIS A O 1
ATOM 2914 N N . ILE A 1 359 ? 8.871 0.166 -31.717 1.00 94.44 359 ILE A N 1
ATOM 2915 C CA . ILE A 1 359 ? 8.618 1.465 -31.104 1.00 94.44 359 ILE A CA 1
ATOM 2916 C C . ILE A 1 359 ? 7.658 2.266 -31.974 1.00 94.44 359 ILE A C 1
ATOM 2918 O O . ILE A 1 359 ? 7.652 2.132 -33.196 1.00 94.44 359 ILE A O 1
ATOM 2922 N N . THR A 1 360 ? 6.853 3.112 -31.334 1.00 92.75 360 THR A N 1
ATOM 2923 C CA . THR A 1 360 ? 5.891 3.976 -32.025 1.00 92.75 360 THR A CA 1
ATOM 2924 C C . THR A 1 360 ? 6.325 5.430 -32.008 1.00 92.75 360 THR A C 1
ATOM 2926 O O . THR A 1 360 ? 6.861 5.909 -31.003 1.00 92.75 360 THR A O 1
ATOM 2929 N N . VAL A 1 361 ? 6.075 6.155 -33.098 1.00 90.38 361 VAL A N 1
ATOM 2930 C CA . VAL A 1 361 ? 6.375 7.596 -33.180 1.00 90.38 361 VAL A CA 1
ATOM 2931 C C . VAL A 1 361 ? 5.616 8.371 -32.093 1.00 90.38 361 VAL A C 1
ATOM 2933 O O . VAL A 1 361 ? 6.170 9.267 -31.455 1.00 90.38 361 VAL A O 1
ATOM 2936 N N . GLU A 1 362 ? 4.384 7.964 -31.796 1.00 89.50 362 GLU A N 1
ATOM 2937 C CA . GLU A 1 362 ? 3.504 8.546 -30.785 1.00 89.50 362 GLU A CA 1
ATOM 2938 C C . GLU A 1 362 ? 4.106 8.448 -29.377 1.00 89.50 362 GLU A C 1
ATOM 2940 O O . GLU A 1 362 ? 4.350 9.465 -28.726 1.00 89.50 362 GLU A O 1
ATOM 2945 N N . ASN A 1 363 ? 4.396 7.232 -28.902 1.00 87.62 363 ASN A N 1
ATOM 2946 C CA . ASN A 1 363 ? 4.816 7.022 -27.512 1.00 87.62 363 ASN A CA 1
ATOM 2947 C C . ASN A 1 363 ? 6.322 7.213 -27.319 1.00 87.62 363 ASN A C 1
ATOM 2949 O O . ASN A 1 363 ? 6.781 7.800 -26.328 1.00 87.62 363 ASN A O 1
ATOM 2953 N N . PHE A 1 364 ? 7.111 6.691 -28.258 1.00 88.31 364 PHE A N 1
ATOM 2954 C CA . PHE A 1 364 ? 8.558 6.759 -28.176 1.00 88.31 364 PHE A CA 1
ATOM 2955 C C . PHE A 1 364 ? 9.032 8.154 -28.563 1.00 88.31 364 PHE A C 1
ATOM 2957 O O . PHE A 1 364 ? 9.616 8.832 -27.711 1.00 88.31 364 PHE A O 1
ATOM 2964 N N . GLY A 1 365 ? 8.682 8.588 -29.780 1.00 85.25 365 GLY A N 1
ATOM 2965 C CA . GLY A 1 365 ? 9.028 9.885 -30.371 1.00 85.25 365 GLY A CA 1
ATOM 2966 C C . GLY A 1 365 ? 8.296 11.089 -29.772 1.00 85.25 365 GLY A C 1
ATOM 2967 O O . GLY A 1 365 ? 8.724 12.219 -29.995 1.00 85.25 365 GLY A O 1
ATOM 2968 N N . GLN A 1 366 ? 7.247 10.869 -28.969 1.00 86.12 366 GLN A N 1
ATOM 2969 C CA . GLN A 1 366 ? 6.416 11.929 -28.377 1.00 86.12 366 GLN A CA 1
ATOM 2970 C C . GLN A 1 366 ? 5.751 12.800 -29.449 1.00 86.12 366 GLN A C 1
ATOM 2972 O O . GLN A 1 366 ? 5.809 14.030 -29.394 1.00 86.12 366 GLN A O 1
ATOM 2977 N N . MET A 1 367 ? 5.156 12.157 -30.455 1.00 83.25 367 MET A N 1
ATOM 2978 C CA . MET A 1 367 ? 4.465 12.867 -31.525 1.00 83.25 367 MET A CA 1
ATOM 2979 C C . MET A 1 367 ? 3.277 13.667 -30.992 1.00 83.25 367 MET A C 1
ATOM 2981 O O . MET A 1 367 ? 2.433 13.155 -30.257 1.00 83.25 367 MET A O 1
ATOM 2985 N N . ASN A 1 368 ? 3.192 14.927 -31.398 1.00 77.12 368 ASN A N 1
ATOM 2986 C CA . ASN A 1 368 ? 2.027 15.758 -31.173 1.00 77.12 368 ASN A CA 1
ATOM 2987 C C . ASN A 1 368 ? 1.000 15.485 -32.277 1.00 77.12 368 ASN A C 1
ATOM 2989 O O . ASN A 1 368 ? 1.235 15.774 -33.450 1.00 77.12 368 ASN A O 1
ATOM 2993 N N . SER A 1 369 ? -0.161 14.966 -31.883 1.00 73.06 369 SER A N 1
ATOM 2994 C CA . SER A 1 369 ? -1.244 14.601 -32.799 1.00 73.06 369 SER A CA 1
ATOM 2995 C C . SER A 1 369 ? -1.775 15.772 -33.632 1.00 73.06 369 SER A C 1
ATOM 2997 O O . SER A 1 369 ? -2.275 15.550 -34.730 1.00 73.06 369 SER A O 1
ATOM 2999 N N . LYS A 1 370 ? -1.642 17.021 -33.160 1.00 72.69 370 LYS A N 1
ATOM 3000 C CA . LYS A 1 370 ? -2.187 18.203 -33.851 1.00 72.69 370 LYS A CA 1
ATOM 3001 C C . LYS A 1 370 ? -1.365 18.655 -35.051 1.00 72.69 370 LYS A C 1
ATOM 3003 O O . LYS A 1 370 ? -1.926 19.196 -35.993 1.00 72.69 370 LYS A O 1
ATOM 3008 N N . ASN A 1 371 ? -0.046 18.507 -34.990 1.00 77.12 371 ASN A N 1
ATOM 3009 C CA . ASN A 1 371 ? 0.856 19.014 -36.027 1.00 77.12 371 ASN A CA 1
ATOM 3010 C C . ASN A 1 371 ? 1.774 17.930 -36.608 1.00 77.12 371 ASN A C 1
ATOM 3012 O O . ASN A 1 371 ? 2.642 18.257 -37.408 1.00 77.12 371 ASN A O 1
ATOM 3016 N N . GLN A 1 372 ? 1.600 16.669 -36.190 1.00 74.81 372 GLN A N 1
ATOM 3017 C CA . GLN A 1 372 ? 2.358 15.502 -36.659 1.00 74.81 372 GLN A CA 1
ATOM 3018 C C . GLN A 1 372 ? 3.885 15.663 -36.516 1.00 74.81 372 GLN A C 1
ATOM 3020 O O . GLN A 1 372 ? 4.666 14.994 -37.186 1.00 74.81 372 GLN A O 1
ATOM 3025 N N . THR A 1 373 ? 4.326 16.544 -35.611 1.00 7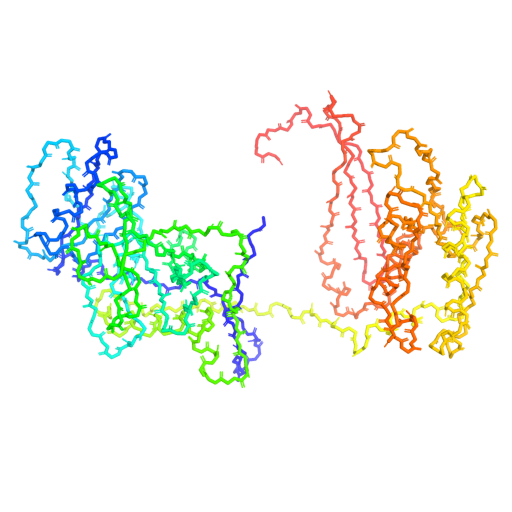9.69 373 THR A N 1
ATOM 3026 C CA . THR A 1 373 ? 5.743 16.710 -35.262 1.00 79.69 373 THR A CA 1
ATOM 3027 C C . THR A 1 373 ? 6.063 15.894 -34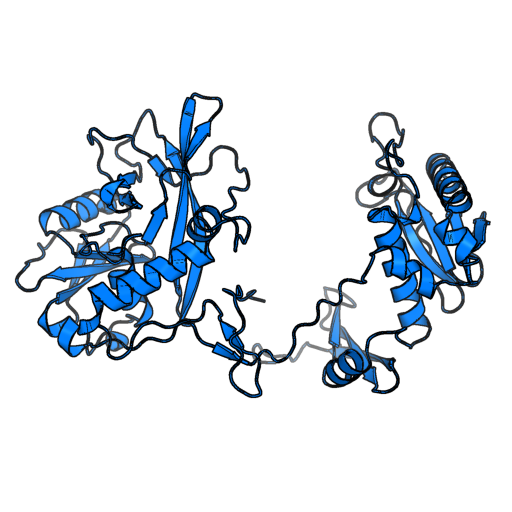.021 1.00 79.69 373 THR A C 1
ATOM 3029 O O . THR A 1 373 ? 5.246 15.813 -33.101 1.00 79.69 373 THR A O 1
ATOM 3032 N N . PHE A 1 374 ? 7.251 15.300 -33.965 1.00 80.69 374 PHE A N 1
ATOM 3033 C CA . PHE A 1 374 ? 7.721 14.554 -32.801 1.00 80.69 374 PHE A CA 1
ATOM 3034 C C . PHE A 1 374 ? 8.909 15.263 -32.147 1.00 80.69 374 PHE A C 1
ATOM 3036 O O . PHE A 1 374 ? 9.611 16.054 -32.776 1.00 80.69 374 PHE A O 1
ATOM 3043 N N . LYS A 1 375 ? 9.095 15.027 -30.847 1.00 79.38 375 LYS A N 1
ATOM 3044 C CA . LYS A 1 375 ? 10.195 15.582 -30.050 1.00 79.38 375 LYS A CA 1
ATOM 3045 C C . LYS A 1 375 ? 10.804 14.458 -29.234 1.00 79.38 375 LYS A C 1
ATOM 3047 O O . LYS A 1 375 ? 10.471 14.265 -28.066 1.00 79.38 375 LYS A O 1
ATOM 3052 N N . TRP A 1 376 ? 11.681 13.696 -29.872 1.00 75.94 376 TRP A N 1
ATOM 3053 C CA . TRP A 1 376 ? 12.241 12.512 -29.244 1.00 75.94 376 TRP A CA 1
ATOM 3054 C C . TRP A 1 376 ? 13.374 12.843 -28.264 1.00 75.94 376 TRP A C 1
ATOM 3056 O O . TRP A 1 376 ? 13.411 12.289 -27.162 1.00 75.94 376 TRP A O 1
ATOM 3066 N N . HIS A 1 377 ? 14.261 13.783 -28.610 1.00 65.00 377 HIS A N 1
ATOM 3067 C CA . HIS A 1 377 ? 15.436 14.084 -27.793 1.00 65.00 377 HIS A CA 1
ATOM 3068 C C . HIS A 1 377 ? 15.291 15.361 -26.948 1.00 65.00 377 HIS A C 1
ATOM 3070 O O . HIS A 1 377 ? 14.915 16.426 -27.440 1.00 65.00 377 HIS A O 1
ATOM 3076 N N . ARG A 1 378 ? 15.617 15.254 -25.651 1.00 55.09 378 ARG A N 1
ATOM 3077 C CA . ARG A 1 378 ? 15.736 16.389 -24.724 1.00 55.09 378 ARG A CA 1
ATOM 3078 C C . ARG A 1 378 ? 17.180 16.875 -24.691 1.00 55.09 378 ARG A C 1
ATOM 3080 O O . ARG A 1 378 ? 18.097 16.083 -24.510 1.00 55.09 378 ARG A O 1
ATOM 3087 N N . THR A 1 379 ? 17.368 18.186 -24.746 1.00 53.62 379 THR A N 1
ATOM 3088 C CA . THR A 1 379 ? 18.629 18.849 -24.394 1.00 53.62 379 THR A CA 1
ATOM 3089 C C . THR A 1 379 ? 19.048 18.471 -22.964 1.00 53.62 379 THR A C 1
ATOM 3091 O O . THR A 1 379 ? 18.270 18.687 -22.035 1.00 53.62 379 THR A O 1
ATOM 3094 N N . GLY A 1 380 ? 20.254 17.915 -22.781 1.00 56.34 380 GLY A N 1
ATOM 3095 C CA . GLY A 1 380 ? 20.864 17.689 -21.457 1.00 56.34 380 GLY A CA 1
ATOM 3096 C C . GLY A 1 380 ? 21.336 16.263 -21.134 1.00 56.34 380 GLY A C 1
ATOM 3097 O O . GLY A 1 380 ? 21.923 16.067 -20.074 1.00 56.34 380 GLY A O 1
ATOM 3098 N N . ILE A 1 381 ? 21.114 15.272 -22.007 1.00 61.88 381 ILE A N 1
ATOM 3099 C CA . ILE A 1 381 ? 21.713 13.930 -21.869 1.00 61.88 381 ILE A CA 1
ATOM 3100 C C . ILE A 1 381 ? 23.032 13.903 -22.655 1.00 61.88 381 ILE A C 1
ATOM 3102 O O . ILE A 1 381 ? 23.040 14.251 -23.831 1.00 61.88 381 ILE A O 1
ATOM 3106 N N . SER A 1 382 ? 24.137 13.500 -22.019 1.00 73.25 382 SER A N 1
ATOM 3107 C CA . SER A 1 382 ? 25.459 13.439 -22.665 1.00 73.25 382 SER A CA 1
ATOM 3108 C C . SER A 1 382 ? 25.626 12.249 -23.617 1.00 73.25 382 SER A C 1
ATOM 3110 O O . SER A 1 382 ? 26.306 12.381 -24.629 1.00 73.25 382 SER A O 1
ATOM 3112 N N . ASP A 1 383 ? 25.005 11.102 -23.318 1.00 87.06 383 ASP A N 1
ATOM 3113 C CA . ASP A 1 383 ? 25.027 9.899 -24.158 1.00 87.06 383 ASP A CA 1
ATOM 3114 C C . ASP A 1 383 ? 23.640 9.234 -24.187 1.00 87.06 383 ASP A C 1
ATOM 3116 O O . ASP A 1 383 ? 23.048 8.941 -23.146 1.00 87.06 383 ASP A O 1
ATOM 3120 N N . ILE A 1 384 ? 23.114 8.973 -25.386 1.00 90.06 384 ILE A N 1
ATOM 3121 C CA . ILE A 1 384 ? 21.798 8.353 -25.587 1.00 90.06 384 ILE A CA 1
ATOM 3122 C C . ILE A 1 384 ? 21.697 6.946 -24.974 1.00 90.06 384 ILE A C 1
ATOM 3124 O O . ILE A 1 384 ? 20.606 6.505 -24.615 1.00 90.06 384 ILE A O 1
ATOM 3128 N N . ALA A 1 385 ? 22.822 6.250 -24.793 1.00 90.75 385 ALA A N 1
ATOM 3129 C CA . ALA A 1 385 ? 22.874 4.942 -24.147 1.00 90.75 385 ALA A CA 1
ATOM 3130 C C . ALA A 1 385 ? 22.507 4.983 -22.651 1.00 90.75 385 ALA A C 1
ATOM 3132 O O . ALA A 1 385 ? 22.144 3.944 -22.094 1.00 90.75 385 ALA A O 1
ATOM 3133 N N . SER A 1 386 ? 22.543 6.166 -22.027 1.00 89.19 386 SER A N 1
ATOM 3134 C CA . SER A 1 386 ? 22.063 6.423 -20.662 1.00 89.19 386 SER A CA 1
ATOM 3135 C C . SER A 1 386 ? 20.573 6.776 -20.578 1.00 89.19 386 SER A C 1
ATOM 3137 O O . SER A 1 386 ? 20.023 6.883 -19.478 1.00 89.19 386 SER A O 1
ATOM 3139 N N . ASP A 1 387 ? 19.882 6.961 -21.707 1.00 88.44 387 ASP A N 1
ATOM 3140 C CA . ASP A 1 387 ? 18.453 7.269 -21.693 1.00 88.44 387 ASP A CA 1
ATOM 3141 C C . ASP A 1 387 ? 17.615 6.063 -21.226 1.00 88.44 387 ASP A C 1
ATOM 3143 O O . ASP A 1 387 ? 17.758 4.939 -21.707 1.00 88.44 387 ASP A O 1
ATOM 3147 N N . ASN A 1 388 ? 16.684 6.293 -20.291 1.00 87.00 388 ASN A N 1
ATOM 3148 C CA . ASN A 1 388 ? 15.894 5.207 -19.703 1.00 87.00 388 ASN A CA 1
ATOM 3149 C C . ASN A 1 388 ? 14.955 4.537 -20.721 1.00 87.00 388 ASN A C 1
ATOM 3151 O O . ASN A 1 388 ? 14.687 3.341 -20.578 1.00 87.00 388 ASN A O 1
ATOM 3155 N N . LYS A 1 389 ? 14.433 5.272 -21.718 1.00 88.69 389 LYS A N 1
ATOM 3156 C CA . LYS A 1 389 ? 13.581 4.675 -22.758 1.00 88.69 389 LYS A CA 1
ATOM 3157 C C . LYS A 1 389 ? 14.422 3.787 -23.671 1.00 88.69 389 LYS A C 1
ATOM 3159 O O . LYS A 1 389 ? 13.989 2.680 -23.980 1.00 88.69 389 LYS A O 1
ATOM 3164 N N . MET A 1 390 ? 15.628 4.226 -24.034 1.00 91.75 390 MET A N 1
ATOM 3165 C CA . MET A 1 390 ? 16.574 3.422 -24.816 1.00 91.75 390 MET A CA 1
ATOM 3166 C C . MET A 1 390 ? 17.037 2.172 -24.075 1.00 91.75 390 MET A C 1
ATOM 3168 O O . MET A 1 390 ? 16.981 1.076 -24.624 1.00 91.75 390 MET A O 1
ATOM 3172 N N . ILE A 1 391 ? 17.410 2.299 -22.803 1.00 90.88 391 ILE A N 1
ATOM 3173 C CA . ILE A 1 391 ? 17.785 1.149 -21.970 1.00 90.88 391 ILE A CA 1
ATOM 3174 C C . ILE A 1 391 ? 16.639 0.133 -21.918 1.00 90.88 391 ILE A C 1
ATOM 3176 O O . ILE A 1 391 ? 16.868 -1.063 -22.088 1.00 90.88 391 ILE A O 1
ATOM 3180 N N . LYS A 1 392 ? 15.395 0.591 -21.730 1.00 90.75 392 LYS A N 1
ATOM 3181 C CA . LYS A 1 392 ? 14.223 -0.291 -21.690 1.00 90.75 392 LYS A CA 1
ATOM 3182 C C . LYS A 1 392 ? 13.965 -0.984 -23.031 1.00 90.75 392 LYS A C 1
ATOM 3184 O O . LYS A 1 392 ? 13.701 -2.184 -23.038 1.00 90.75 392 LYS A O 1
ATOM 3189 N N . LEU A 1 393 ? 14.082 -0.253 -24.140 1.00 94.12 393 LEU A N 1
ATOM 3190 C CA . LEU A 1 393 ? 13.972 -0.794 -25.496 1.00 94.12 393 LEU A CA 1
ATOM 3191 C C . LEU A 1 393 ? 14.954 -1.956 -25.710 1.00 94.12 393 LEU A C 1
ATOM 3193 O O . LEU A 1 393 ? 14.573 -3.035 -26.159 1.00 94.12 393 LEU A O 1
ATOM 3197 N N . ILE A 1 394 ? 16.210 -1.753 -25.324 1.00 93.75 394 ILE A N 1
ATOM 3198 C CA . ILE A 1 394 ? 17.274 -2.745 -25.487 1.00 93.75 394 ILE A CA 1
ATOM 3199 C C . ILE A 1 394 ? 17.103 -3.935 -24.550 1.00 93.75 394 ILE A C 1
ATOM 3201 O O . ILE A 1 394 ? 17.316 -5.071 -24.964 1.00 93.75 394 ILE A O 1
ATOM 3205 N N . GLN A 1 395 ? 16.657 -3.706 -23.314 1.00 90.06 395 GLN A N 1
ATOM 3206 C CA . GLN A 1 395 ? 16.299 -4.793 -22.401 1.00 90.06 395 GLN A CA 1
ATOM 3207 C C . GLN A 1 395 ? 15.237 -5.712 -23.011 1.00 90.06 395 GLN A C 1
ATOM 3209 O O . GLN A 1 395 ? 15.370 -6.929 -22.936 1.00 90.06 395 GLN A O 1
ATOM 3214 N N . GLU A 1 396 ? 14.193 -5.153 -23.624 1.00 92.25 396 GLU A N 1
ATOM 3215 C CA . GLU A 1 396 ? 13.140 -5.947 -24.268 1.00 92.25 396 GLU A CA 1
ATOM 3216 C C . GLU A 1 396 ? 13.655 -6.712 -25.486 1.00 92.25 396 GLU A C 1
ATOM 3218 O O . GLU A 1 396 ? 13.306 -7.878 -25.670 1.00 92.25 396 GLU A O 1
ATOM 3223 N N . LEU A 1 397 ? 14.541 -6.095 -26.268 1.00 93.88 397 LEU A N 1
ATOM 3224 C CA . LEU A 1 397 ? 15.187 -6.741 -27.404 1.00 93.88 397 LEU A CA 1
ATOM 3225 C C . LEU A 1 397 ? 16.068 -7.929 -26.972 1.00 93.88 397 LEU A C 1
ATOM 3227 O O . LEU A 1 397 ? 15.977 -9.008 -27.553 1.00 93.88 397 LEU A O 1
ATOM 3231 N N . ILE A 1 398 ? 16.859 -7.767 -25.906 1.00 91.56 398 ILE A N 1
ATOM 3232 C CA . ILE A 1 398 ? 17.681 -8.835 -25.310 1.00 91.56 398 ILE A CA 1
ATOM 3233 C C . ILE A 1 398 ? 16.805 -9.963 -24.768 1.00 91.56 398 ILE A C 1
ATOM 3235 O O . ILE A 1 398 ? 17.106 -11.128 -25.006 1.00 91.56 398 ILE A O 1
ATOM 3239 N N . VAL A 1 399 ? 15.706 -9.640 -24.080 1.00 89.75 399 VAL A N 1
ATOM 3240 C CA . VAL A 1 399 ? 14.763 -10.651 -23.576 1.00 89.75 399 VAL A CA 1
ATOM 3241 C C . VAL A 1 399 ? 14.159 -11.452 -24.728 1.00 89.75 399 VAL A C 1
ATOM 3243 O O . VAL A 1 399 ? 14.077 -12.674 -24.637 1.00 89.75 399 VAL A O 1
ATOM 3246 N N . LYS A 1 400 ? 13.774 -10.797 -25.829 1.00 91.31 400 LYS A N 1
ATOM 3247 C CA . LYS A 1 400 ? 13.298 -11.495 -27.031 1.00 91.31 400 LYS A CA 1
ATOM 3248 C C . LYS A 1 400 ? 14.376 -12.404 -27.623 1.00 91.31 400 LYS A C 1
ATOM 3250 O O . LYS A 1 400 ? 14.072 -13.549 -27.937 1.00 91.31 400 LYS A O 1
ATOM 3255 N N . GLN A 1 401 ? 15.619 -11.930 -27.713 1.00 91.44 401 GLN A N 1
ATOM 3256 C CA . GLN A 1 401 ? 16.755 -12.741 -28.161 1.00 91.44 401 GLN A CA 1
ATOM 3257 C C . GLN A 1 401 ? 16.962 -13.970 -27.266 1.00 91.44 401 GLN A C 1
ATOM 3259 O O . GLN A 1 401 ? 17.127 -15.071 -27.777 1.00 91.44 401 GLN A O 1
ATOM 3264 N N . ASP A 1 402 ? 16.907 -13.810 -25.944 1.00 89.81 402 ASP A N 1
ATOM 3265 C CA . ASP A 1 402 ? 17.065 -14.911 -24.988 1.00 89.81 402 ASP A CA 1
ATOM 3266 C C . ASP A 1 402 ? 15.945 -15.951 -25.125 1.00 89.81 402 ASP A C 1
ATOM 3268 O O . ASP A 1 402 ? 16.210 -17.153 -25.100 1.00 89.81 402 ASP A O 1
ATOM 3272 N N . ILE A 1 403 ? 14.698 -15.499 -25.312 1.00 88.25 403 ILE A N 1
ATOM 3273 C CA . ILE A 1 403 ? 13.539 -16.370 -25.552 1.00 88.25 403 ILE A CA 1
ATOM 3274 C C . ILE A 1 403 ? 13.718 -17.162 -26.849 1.00 88.25 403 ILE A C 1
ATOM 3276 O O . ILE A 1 403 ? 13.553 -18.380 -26.831 1.00 88.25 403 ILE A O 1
ATOM 3280 N N . VAL A 1 404 ? 14.077 -16.489 -27.948 1.00 88.50 404 VAL A N 1
ATOM 3281 C CA . VAL A 1 404 ? 14.302 -17.123 -29.258 1.00 88.50 404 VAL A CA 1
ATOM 3282 C C . VAL A 1 404 ? 15.442 -18.137 -29.192 1.00 88.50 404 VAL A C 1
ATOM 3284 O O . VAL A 1 404 ? 15.296 -19.258 -29.672 1.00 88.50 404 VAL A O 1
ATOM 3287 N N . ASN A 1 405 ? 16.542 -17.783 -28.527 1.00 88.31 405 ASN A N 1
ATOM 3288 C CA . ASN A 1 405 ? 17.700 -18.660 -28.356 1.00 88.31 405 ASN A CA 1
ATOM 3289 C C . ASN A 1 405 ? 17.463 -19.781 -27.331 1.00 88.31 405 ASN A C 1
ATOM 3291 O O . ASN A 1 405 ? 18.323 -20.644 -27.156 1.00 88.31 405 ASN A O 1
ATOM 3295 N N . GLY A 1 406 ? 16.343 -19.753 -26.602 1.00 87.38 406 GLY A N 1
ATOM 3296 C CA . GLY A 1 406 ? 16.060 -20.699 -25.528 1.00 87.38 406 GLY A CA 1
ATOM 3297 C C . GLY A 1 406 ? 17.094 -20.652 -24.399 1.00 87.38 406 GLY A C 1
ATOM 3298 O O . GLY A 1 406 ? 17.315 -21.660 -23.729 1.00 87.38 406 GLY A O 1
ATOM 3299 N N . HIS A 1 407 ? 17.767 -19.519 -24.189 1.00 87.81 407 HIS A N 1
ATOM 3300 C CA . HIS A 1 407 ? 18.864 -19.408 -23.232 1.00 87.81 407 HIS A CA 1
ATOM 3301 C C . HIS A 1 407 ? 18.910 -18.025 -22.586 1.00 87.81 407 HIS A C 1
ATOM 3303 O O . HIS A 1 407 ? 19.003 -17.010 -23.271 1.00 87.81 407 HIS A O 1
ATOM 3309 N N . MET A 1 408 ? 18.882 -17.990 -21.254 1.00 81.50 408 MET A N 1
ATOM 3310 C CA . MET A 1 408 ? 18.939 -16.748 -20.487 1.00 81.50 408 MET A CA 1
ATOM 3311 C C . MET A 1 408 ? 20.391 -16.283 -20.312 1.00 81.50 408 MET A C 1
ATOM 3313 O O . MET A 1 408 ? 21.204 -16.976 -19.694 1.00 81.50 408 MET A O 1
ATOM 3317 N N . ARG A 1 409 ? 20.718 -15.094 -20.830 1.00 73.75 409 ARG A N 1
ATOM 3318 C CA . ARG A 1 409 ? 22.036 -14.455 -20.665 1.00 73.75 409 ARG A CA 1
ATOM 3319 C C . ARG A 1 409 ? 22.150 -13.766 -19.296 1.00 73.75 409 ARG A C 1
ATOM 3321 O O . ARG A 1 409 ? 21.156 -13.631 -18.585 1.00 73.75 409 ARG A O 1
ATOM 3328 N N . PRO A 1 410 ? 23.384 -13.470 -18.843 1.00 63.47 410 PRO A N 1
ATOM 3329 C CA . PRO A 1 410 ? 23.867 -13.794 -17.511 1.00 63.47 410 PRO A CA 1
ATOM 3330 C C . PRO A 1 410 ? 22.989 -13.205 -16.410 1.00 63.47 410 PRO A C 1
ATOM 3332 O O . PRO A 1 410 ? 23.050 -12.032 -16.051 1.00 63.47 410 PRO A O 1
ATOM 3335 N N . VAL A 1 411 ? 22.216 -14.103 -15.825 1.00 63.56 411 VAL A N 1
ATOM 3336 C CA . VAL A 1 411 ? 21.658 -13.999 -14.486 1.00 63.56 411 VAL A CA 1
ATOM 3337 C C . VAL A 1 411 ? 22.624 -14.686 -13.522 1.00 63.56 411 VAL A C 1
ATOM 3339 O O . VAL A 1 411 ? 23.352 -15.601 -13.901 1.00 63.56 411 VAL A O 1
ATOM 3342 N N . THR A 1 412 ? 22.686 -14.248 -12.265 1.00 67.94 412 THR A N 1
ATOM 3343 C CA . THR A 1 412 ? 23.587 -14.880 -11.287 1.00 67.94 412 THR A CA 1
ATOM 3344 C C . THR A 1 412 ? 23.239 -16.365 -11.116 1.00 67.94 412 THR A C 1
ATOM 3346 O O . THR A 1 412 ? 22.058 -16.718 -11.083 1.00 67.94 412 THR A O 1
ATOM 3349 N N . ASN A 1 413 ? 24.235 -17.245 -10.929 1.00 68.12 413 ASN A N 1
ATOM 3350 C CA . ASN A 1 413 ? 24.011 -18.689 -10.697 1.00 68.12 413 ASN A CA 1
ATOM 3351 C C . ASN A 1 413 ? 22.984 -18.955 -9.581 1.00 68.12 413 ASN A C 1
ATOM 3353 O O . ASN A 1 413 ? 22.180 -19.882 -9.657 1.00 68.12 413 ASN A O 1
ATOM 3357 N N . ARG A 1 414 ? 22.945 -18.085 -8.566 1.00 67.12 414 ARG A N 1
ATOM 3358 C CA . ARG A 1 414 ? 21.946 -18.119 -7.491 1.00 67.12 414 ARG A CA 1
ATOM 3359 C C . ARG A 1 414 ? 20.522 -17.831 -7.983 1.00 67.12 414 ARG A C 1
ATOM 3361 O O . ARG A 1 414 ? 19.573 -18.457 -7.508 1.00 67.12 414 ARG A O 1
ATOM 3368 N N . LEU A 1 415 ? 20.340 -16.874 -8.893 1.00 67.62 415 LEU A N 1
ATOM 3369 C CA . LEU A 1 415 ? 19.038 -16.576 -9.488 1.00 67.62 415 LEU A CA 1
ATOM 3370 C C . LEU A 1 415 ? 18.556 -17.727 -10.371 1.00 67.62 415 LEU A C 1
ATOM 3372 O O . LEU A 1 415 ? 17.394 -18.100 -10.254 1.00 67.62 415 LEU A O 1
ATOM 3376 N N . ILE A 1 416 ? 19.448 -18.355 -11.134 1.00 71.94 416 ILE A N 1
ATOM 3377 C CA . ILE A 1 416 ? 19.145 -19.553 -11.934 1.00 71.94 416 ILE A CA 1
ATOM 3378 C C . ILE A 1 416 ? 18.694 -20.706 -11.037 1.00 71.94 416 ILE A C 1
ATOM 3380 O O . ILE A 1 416 ? 17.630 -21.280 -11.248 1.00 71.94 416 ILE A O 1
ATOM 3384 N N . GLN A 1 417 ? 19.455 -21.004 -9.979 1.00 70.81 417 GLN A N 1
ATOM 3385 C CA . GLN A 1 417 ? 19.099 -22.050 -9.017 1.00 70.81 417 GLN A CA 1
ATOM 3386 C C . GLN A 1 417 ? 17.766 -21.786 -8.317 1.00 70.81 417 GLN A C 1
ATOM 3388 O O . GLN A 1 417 ? 17.046 -22.732 -7.999 1.00 70.81 417 GLN A O 1
ATOM 3393 N N . LEU A 1 418 ? 17.431 -20.519 -8.052 1.00 68.56 418 LEU A N 1
ATOM 3394 C CA . LEU A 1 418 ? 16.103 -20.174 -7.563 1.00 68.56 418 LEU A CA 1
ATOM 3395 C C . LEU A 1 418 ? 15.062 -20.455 -8.646 1.00 68.56 418 LEU A C 1
ATOM 3397 O O . LEU A 1 418 ? 14.077 -21.129 -8.371 1.00 68.56 418 LEU A O 1
ATOM 3401 N N . MET A 1 419 ? 15.250 -19.901 -9.841 1.00 68.81 419 MET A N 1
ATOM 3402 C CA . MET A 1 419 ? 14.217 -19.900 -10.869 1.00 68.81 419 MET A CA 1
ATOM 3403 C C . MET A 1 419 ? 13.929 -21.283 -11.426 1.00 68.81 419 MET A C 1
ATOM 3405 O O . MET A 1 419 ? 12.773 -21.572 -11.714 1.00 68.81 419 MET A O 1
ATOM 3409 N N . GLY A 1 420 ? 14.917 -22.177 -11.426 1.00 74.44 420 GLY A N 1
ATOM 3410 C CA . GLY A 1 420 ? 14.706 -23.584 -11.746 1.00 74.44 420 GLY A CA 1
ATOM 3411 C C . GLY A 1 420 ? 13.854 -24.362 -10.740 1.00 74.44 420 GLY A C 1
ATOM 3412 O O . GLY A 1 420 ? 13.513 -25.509 -11.008 1.00 74.44 420 GLY A O 1
ATOM 3413 N N . LYS A 1 421 ? 13.468 -23.767 -9.602 1.00 76.38 421 LYS A N 1
ATOM 3414 C CA . LYS A 1 421 ? 12.465 -24.343 -8.686 1.00 76.38 421 LYS A CA 1
ATOM 3415 C C . LYS A 1 421 ? 11.029 -24.007 -9.086 1.00 76.38 421 LYS A C 1
ATOM 3417 O O . LYS A 1 421 ? 10.103 -24.575 -8.517 1.00 76.38 421 LYS A O 1
ATOM 3422 N N . TYR A 1 422 ? 10.837 -23.068 -10.008 1.00 77.38 422 TYR A N 1
ATOM 3423 C CA . TYR A 1 422 ? 9.528 -22.543 -10.369 1.00 77.38 422 TYR A CA 1
ATOM 3424 C C . TYR A 1 422 ? 9.161 -22.909 -11.803 1.00 77.38 422 TYR A C 1
ATOM 3426 O O . TYR A 1 422 ? 10.007 -23.166 -12.657 1.00 77.38 422 TYR A O 1
ATOM 3434 N N . GLN A 1 423 ? 7.857 -22.918 -12.050 1.00 80.81 423 GLN A N 1
ATOM 3435 C CA . GLN A 1 423 ? 7.264 -23.084 -13.365 1.00 80.81 423 GLN A CA 1
ATOM 3436 C C . GLN A 1 423 ? 6.297 -21.925 -13.569 1.00 80.81 423 GLN A C 1
ATOM 3438 O O . GLN A 1 423 ? 5.551 -21.566 -12.657 1.00 80.81 423 GLN A O 1
ATOM 3443 N N . PHE A 1 424 ? 6.337 -21.329 -14.751 1.00 80.81 424 PHE A N 1
ATOM 3444 C CA . PHE A 1 424 ? 5.523 -20.178 -15.108 1.00 80.81 424 PHE A CA 1
ATOM 3445 C C . PHE A 1 424 ? 4.494 -20.611 -16.136 1.00 80.81 424 PHE A C 1
ATOM 3447 O O . PHE A 1 424 ? 4.832 -21.321 -17.078 1.00 80.81 424 PHE A O 1
ATOM 3454 N N . TYR A 1 425 ? 3.252 -20.179 -15.962 1.00 81.06 425 TYR A N 1
ATOM 3455 C CA . TYR A 1 425 ? 2.150 -20.551 -16.836 1.00 81.06 425 TYR A CA 1
ATOM 3456 C C . TYR A 1 425 ? 1.512 -19.287 -17.405 1.00 81.06 425 TYR A C 1
ATOM 3458 O O . TYR A 1 425 ? 1.218 -18.347 -16.665 1.00 81.06 425 TYR A O 1
ATOM 3466 N N . LYS A 1 426 ? 1.311 -19.270 -18.722 1.00 83.50 426 LYS A N 1
ATOM 3467 C CA . LYS A 1 426 ? 0.497 -18.285 -19.434 1.00 83.50 426 LYS A CA 1
ATOM 3468 C C . LYS A 1 426 ? -0.696 -19.012 -20.039 1.00 83.50 426 LYS A C 1
ATOM 3470 O O . LYS A 1 426 ? -0.513 -20.053 -20.664 1.00 83.50 426 LYS A O 1
ATOM 3475 N N . VAL A 1 427 ? -1.888 -18.462 -19.841 1.00 82.88 427 VAL A N 1
ATOM 3476 C CA . VAL A 1 427 ? -3.136 -18.999 -20.389 1.00 82.88 427 VAL A CA 1
ATOM 3477 C C . VAL A 1 427 ? -3.675 -17.994 -21.397 1.00 82.88 427 VAL A C 1
ATOM 3479 O O . VAL A 1 427 ? -3.950 -16.850 -21.034 1.00 82.88 427 VAL A O 1
ATOM 3482 N N . ASP A 1 428 ? -3.794 -18.418 -22.650 1.00 82.38 428 ASP A N 1
ATOM 3483 C CA . ASP A 1 428 ? -4.337 -17.628 -23.752 1.00 82.38 428 ASP A CA 1
ATOM 3484 C C . ASP A 1 428 ? -5.623 -18.291 -24.266 1.00 82.38 428 ASP A C 1
ATOM 3486 O O . ASP A 1 428 ? -5.653 -19.490 -24.534 1.00 82.38 428 ASP A O 1
ATOM 3490 N N . TRP A 1 429 ? -6.698 -17.517 -24.413 1.00 80.69 429 TRP A N 1
ATOM 3491 C CA . TRP A 1 429 ? -7.940 -18.005 -25.018 1.00 80.69 429 TRP A CA 1
ATOM 3492 C C . TRP A 1 429 ? -7.759 -18.114 -26.532 1.00 80.69 429 TRP A C 1
ATOM 3494 O O . TRP A 1 429 ? -7.409 -17.117 -27.165 1.00 80.69 429 TRP A O 1
ATOM 3504 N N . LEU A 1 430 ? -7.997 -19.299 -27.102 1.00 77.38 430 LEU A N 1
ATOM 3505 C CA . LEU A 1 430 ? -7.916 -19.508 -28.554 1.00 77.38 430 LEU A CA 1
ATOM 3506 C C . LEU A 1 430 ? -9.109 -18.857 -29.266 1.00 77.38 430 LEU A C 1
ATOM 3508 O O . LEU A 1 430 ? -8.940 -18.155 -30.257 1.00 77.38 430 LEU A O 1
ATOM 3512 N N . ASP A 1 431 ? -10.295 -19.013 -28.682 1.00 76.06 431 ASP A N 1
ATOM 3513 C CA . ASP A 1 431 ? -11.499 -18.251 -28.993 1.00 76.06 431 ASP A CA 1
ATOM 3514 C C . ASP A 1 431 ? -12.227 -17.986 -27.670 1.00 76.06 431 ASP A C 1
ATOM 3516 O O . ASP A 1 431 ? -12.503 -18.907 -26.904 1.00 76.06 431 ASP A O 1
ATOM 3520 N N . LYS A 1 432 ? -12.546 -16.719 -27.380 1.00 63.47 432 LYS A N 1
ATOM 3521 C CA . LYS A 1 432 ? -13.256 -16.327 -26.148 1.00 63.47 432 LYS A CA 1
ATOM 3522 C C . LYS A 1 432 ? -14.657 -16.943 -26.039 1.00 63.47 432 LYS A C 1
ATOM 3524 O O . LYS A 1 432 ? -15.251 -16.879 -24.968 1.00 63.47 432 LYS A O 1
ATOM 3529 N N . ARG A 1 433 ? -15.205 -17.475 -27.138 1.00 65.06 433 ARG A N 1
ATOM 3530 C CA . ARG A 1 433 ? -16.497 -18.175 -27.186 1.00 65.06 433 ARG A CA 1
ATOM 3531 C C . ARG A 1 433 ? -16.370 -19.690 -27.016 1.00 65.06 433 ARG A C 1
ATOM 3533 O O . ARG A 1 433 ? -17.394 -20.358 -26.911 1.00 65.06 433 ARG A O 1
ATOM 3540 N N . GLN A 1 434 ? -15.152 -20.228 -27.001 1.00 69.94 434 GLN A N 1
ATOM 3541 C CA . GLN A 1 434 ? -14.890 -21.657 -26.864 1.00 69.94 434 GLN A CA 1
ATOM 3542 C C . GLN A 1 434 ? -14.377 -21.998 -25.466 1.00 69.94 434 GLN A C 1
ATOM 3544 O O . GLN A 1 434 ? -13.809 -21.168 -24.760 1.00 69.94 434 GLN A O 1
ATOM 3549 N N . THR A 1 435 ? -14.531 -23.264 -25.089 1.00 76.88 435 THR A N 1
ATOM 3550 C CA . THR A 1 435 ? -14.003 -23.833 -23.846 1.00 76.88 435 THR A CA 1
ATOM 3551 C C . THR A 1 435 ? -12.548 -24.275 -23.986 1.00 76.88 435 THR A C 1
ATOM 3553 O O . THR A 1 435 ? -12.068 -25.045 -23.171 1.00 76.88 435 THR A O 1
ATOM 3556 N N . GLN A 1 436 ? -11.820 -23.819 -25.007 1.00 84.44 436 GLN A N 1
ATOM 3557 C CA . GLN A 1 436 ? -10.434 -24.221 -25.241 1.00 84.44 436 GLN A CA 1
ATOM 3558 C C . GLN A 1 436 ? -9.466 -23.077 -24.946 1.00 84.44 436 GLN A C 1
ATOM 3560 O O . GLN A 1 436 ? -9.569 -21.976 -25.496 1.00 84.44 436 GLN A O 1
ATOM 3565 N N . VAL A 1 437 ? -8.481 -23.363 -24.098 1.00 86.00 437 VAL A N 1
ATOM 3566 C CA . VAL A 1 437 ? -7.393 -22.442 -23.764 1.00 86.00 437 VAL A CA 1
ATOM 3567 C C . VAL A 1 437 ? -6.047 -23.047 -24.139 1.00 86.00 437 VAL A C 1
ATOM 3569 O O . VAL A 1 437 ? -5.805 -24.239 -23.964 1.00 86.00 437 VAL A O 1
ATOM 3572 N N . MET A 1 438 ? -5.136 -22.218 -24.634 1.00 87.06 438 MET A N 1
ATOM 3573 C CA . MET A 1 438 ? -3.734 -22.575 -24.798 1.00 87.06 438 MET A CA 1
ATOM 3574 C C . MET A 1 438 ? -2.997 -22.275 -23.497 1.00 87.06 438 MET A C 1
ATOM 3576 O O . MET A 1 438 ? -2.878 -21.120 -23.087 1.00 87.06 438 MET A O 1
ATOM 3580 N N . ILE A 1 439 ? -2.463 -23.310 -22.858 1.00 85.81 439 ILE A N 1
ATOM 3581 C CA . ILE A 1 439 ? -1.597 -23.170 -21.690 1.00 85.81 439 ILE A CA 1
ATOM 3582 C C . ILE A 1 439 ? -0.153 -23.315 -22.149 1.00 85.81 439 ILE A C 1
ATOM 3584 O O . ILE A 1 439 ? 0.266 -24.386 -22.584 1.00 85.81 439 ILE A O 1
ATOM 3588 N N . THR A 1 440 ? 0.625 -22.247 -22.009 1.00 84.75 440 THR A N 1
ATOM 3589 C CA . THR A 1 440 ? 2.070 -22.256 -22.241 1.00 84.75 440 THR A CA 1
ATOM 3590 C C . THR A 1 440 ? 2.808 -22.269 -20.912 1.00 84.75 440 THR A C 1
ATOM 3592 O O . THR A 1 440 ? 2.705 -21.338 -20.114 1.00 84.75 440 THR A O 1
ATOM 3595 N N . LYS A 1 441 ? 3.575 -23.332 -20.684 1.00 86.94 441 LYS A N 1
ATOM 3596 C CA . LYS A 1 441 ? 4.465 -23.508 -19.541 1.00 86.94 441 LYS A CA 1
ATOM 3597 C C . LYS A 1 441 ? 5.886 -23.104 -19.918 1.00 86.94 441 LYS A C 1
ATOM 3599 O O . LYS A 1 441 ? 6.428 -23.629 -20.885 1.00 86.94 441 LYS A O 1
ATOM 3604 N N . LEU A 1 442 ? 6.503 -22.260 -19.101 1.00 86.31 442 LEU A N 1
ATOM 3605 C CA . LEU A 1 442 ? 7.924 -21.927 -19.123 1.00 86.31 442 LEU A CA 1
ATOM 3606 C C . LEU A 1 442 ? 8.604 -22.486 -17.866 1.00 86.31 442 LEU A C 1
ATOM 3608 O O . LEU A 1 442 ? 8.110 -22.312 -16.751 1.00 86.31 442 LEU A O 1
ATOM 3612 N N . TRP A 1 443 ? 9.764 -23.115 -18.028 1.00 87.94 443 TRP A N 1
ATOM 3613 C CA . TRP A 1 443 ? 10.677 -23.414 -16.925 1.00 87.94 443 TRP A CA 1
ATOM 3614 C C . TRP A 1 443 ? 12.125 -23.160 -17.335 1.00 87.94 443 TRP A C 1
ATOM 3616 O O . TRP A 1 443 ? 12.458 -23.147 -18.519 1.00 87.94 443 TRP A O 1
ATOM 3626 N N . ILE A 1 444 ? 12.971 -22.916 -16.337 1.00 84.81 444 ILE A N 1
ATOM 3627 C CA . ILE A 1 444 ? 14.374 -22.548 -16.530 1.00 84.81 444 ILE A CA 1
ATOM 3628 C C . ILE A 1 444 ? 15.229 -23.663 -15.943 1.00 84.81 444 ILE A C 1
ATOM 3630 O O . ILE A 1 444 ? 15.104 -23.996 -14.768 1.00 84.81 444 ILE A O 1
ATOM 3634 N N . GLU A 1 445 ? 16.088 -24.267 -16.750 1.00 86.31 445 GLU A N 1
ATOM 3635 C CA . GLU A 1 445 ? 17.004 -25.299 -16.279 1.00 86.31 445 GLU A CA 1
ATOM 3636 C C . GLU A 1 445 ? 18.194 -24.693 -15.525 1.00 86.31 445 GLU A C 1
ATOM 3638 O O . GLU A 1 445 ? 18.522 -23.513 -15.656 1.00 86.31 445 GLU A O 1
ATOM 3643 N N . LYS A 1 446 ? 18.906 -25.526 -14.757 1.00 80.62 446 LYS A N 1
ATOM 3644 C CA . LYS A 1 446 ? 20.132 -25.116 -14.044 1.00 80.62 446 LYS A CA 1
ATOM 3645 C C . LYS A 1 446 ? 21.266 -24.668 -14.983 1.00 80.62 446 LYS A C 1
ATOM 3647 O O . LYS A 1 446 ? 22.226 -24.068 -14.521 1.00 80.62 446 LYS A O 1
ATOM 3652 N N . THR A 1 447 ? 21.144 -24.982 -16.270 1.00 82.44 447 THR A N 1
ATOM 3653 C CA . THR A 1 447 ? 22.036 -24.636 -17.388 1.00 82.44 447 THR A CA 1
ATOM 3654 C C . THR A 1 447 ? 21.633 -23.329 -18.084 1.00 82.44 447 THR A C 1
ATOM 3656 O O . THR A 1 447 ? 22.165 -23.025 -19.145 1.00 82.44 447 THR A O 1
ATOM 3659 N N . ASN A 1 448 ? 20.674 -22.577 -17.529 1.00 82.88 448 ASN A N 1
ATOM 3660 C CA . ASN A 1 448 ? 20.077 -21.350 -18.087 1.00 82.88 448 ASN A CA 1
ATOM 3661 C C . ASN A 1 448 ? 19.227 -21.571 -19.339 1.00 82.88 448 ASN A C 1
ATOM 3663 O O . ASN A 1 448 ? 18.795 -20.603 -19.966 1.00 82.88 448 ASN A O 1
ATOM 3667 N N . GLN A 1 449 ? 18.961 -22.826 -19.700 1.00 89.62 449 GLN A N 1
ATOM 3668 C CA . GLN A 1 449 ? 18.075 -23.131 -20.813 1.00 89.62 449 GLN A CA 1
ATOM 3669 C C . GLN A 1 449 ? 16.629 -22.794 -20.446 1.00 89.62 449 GLN A C 1
ATOM 3671 O O . GLN A 1 449 ? 16.108 -23.230 -19.417 1.00 89.62 449 GLN A O 1
ATOM 3676 N N . LEU A 1 450 ? 15.991 -22.005 -21.304 1.00 88.06 450 LEU A N 1
ATOM 3677 C CA . LEU A 1 450 ? 14.568 -21.716 -21.275 1.00 88.06 450 LEU A CA 1
ATOM 3678 C C . LEU A 1 450 ? 13.847 -22.828 -22.028 1.00 88.06 450 LEU A C 1
ATOM 3680 O O . LEU A 1 450 ? 14.140 -23.103 -23.192 1.00 88.06 450 LEU A O 1
ATOM 3684 N N . ARG A 1 451 ? 12.884 -23.462 -21.370 1.00 89.38 451 ARG A N 1
ATOM 3685 C CA . ARG A 1 451 ? 12.068 -24.510 -21.969 1.00 89.38 451 ARG A CA 1
ATOM 3686 C C . ARG A 1 451 ? 10.615 -24.094 -21.984 1.00 89.38 451 ARG A C 1
ATOM 3688 O O . ARG A 1 451 ? 10.091 -23.616 -20.978 1.00 89.38 451 ARG A O 1
ATOM 3695 N N . PHE A 1 452 ? 9.974 -24.337 -23.118 1.00 90.00 452 PHE A N 1
ATOM 3696 C CA . PHE A 1 452 ? 8.570 -24.042 -23.335 1.00 90.00 452 PHE A CA 1
ATOM 3697 C C . PHE A 1 452 ? 7.822 -25.332 -23.658 1.00 90.00 452 PHE A C 1
ATOM 3699 O O . PHE A 1 452 ? 8.308 -26.173 -24.412 1.00 90.00 452 PHE A O 1
ATOM 3706 N N . LYS A 1 453 ? 6.631 -25.487 -23.086 1.00 92.19 453 LYS A N 1
ATOM 3707 C CA . LYS A 1 453 ? 5.669 -26.517 -23.478 1.00 92.19 453 LYS A CA 1
ATOM 3708 C C . LYS A 1 453 ? 4.301 -25.869 -23.572 1.00 92.19 453 LYS A C 1
ATOM 3710 O O . LYS A 1 453 ? 3.803 -25.365 -22.568 1.00 92.19 453 LYS A O 1
ATOM 3715 N N . SER A 1 454 ? 3.705 -25.913 -24.751 1.00 91.12 454 SER A N 1
ATOM 3716 C CA . SER A 1 454 ? 2.345 -25.431 -24.972 1.00 91.12 454 SER A CA 1
ATOM 3717 C C . SER A 1 454 ? 1.412 -26.618 -25.160 1.00 91.12 454 SER A C 1
ATOM 3719 O O . SER A 1 454 ? 1.776 -27.605 -25.797 1.00 91.12 454 SER A O 1
ATOM 3721 N N . GLN A 1 455 ? 0.231 -26.542 -24.562 1.00 92.25 455 GLN A N 1
ATOM 3722 C CA . GLN A 1 455 ? -0.827 -27.529 -24.731 1.00 92.25 455 GLN A CA 1
ATOM 3723 C C . GLN A 1 455 ? -2.174 -26.817 -24.804 1.00 92.25 455 GLN A C 1
ATOM 3725 O O . GLN A 1 455 ? -2.422 -25.872 -24.056 1.00 92.25 455 GLN A O 1
ATOM 3730 N N . THR A 1 456 ? -3.041 -27.277 -25.700 1.00 90.56 456 THR A N 1
ATOM 3731 C CA . THR A 1 456 ? -4.446 -26.859 -25.704 1.00 90.56 456 THR A CA 1
ATOM 3732 C C . THR A 1 456 ? -5.201 -27.702 -24.688 1.00 90.56 456 THR A C 1
ATOM 3734 O O . THR A 1 456 ? -5.046 -28.922 -24.667 1.00 90.56 456 THR A O 1
ATOM 3737 N N . VAL A 1 457 ? -5.972 -27.051 -23.824 1.00 86.25 457 VAL A N 1
ATOM 3738 C CA . VAL A 1 457 ? -6.770 -27.685 -22.774 1.00 86.25 457 VAL A CA 1
ATOM 3739 C C . VAL A 1 457 ? -8.220 -27.276 -22.963 1.00 86.25 457 VAL A C 1
ATOM 3741 O O . VAL A 1 457 ? -8.517 -26.087 -23.073 1.00 86.25 457 VAL A O 1
ATOM 3744 N N . ASP A 1 458 ? -9.108 -28.266 -22.997 1.00 85.56 458 ASP A N 1
ATOM 3745 C CA . ASP A 1 458 ? -10.546 -28.042 -22.924 1.00 85.56 458 ASP A CA 1
ATOM 3746 C C . ASP A 1 458 ? -10.954 -27.923 -21.454 1.00 85.56 458 ASP A C 1
ATOM 3748 O O . ASP A 1 458 ? -10.742 -28.837 -20.657 1.00 85.56 458 ASP A O 1
ATOM 3752 N N . ILE A 1 459 ? -11.494 -26.766 -21.097 1.00 81.94 459 ILE A N 1
ATOM 3753 C CA . ILE A 1 459 ? -11.910 -26.405 -19.746 1.00 81.94 459 ILE A CA 1
ATOM 3754 C C . ILE A 1 459 ? -13.424 -26.522 -19.547 1.00 81.94 459 ILE A C 1
ATOM 3756 O O . ILE A 1 459 ? -13.937 -26.084 -18.522 1.00 81.94 459 ILE A O 1
ATOM 3760 N N . SER A 1 460 ? -14.148 -27.121 -20.501 1.00 79.94 460 SER A N 1
ATOM 3761 C CA . SER A 1 460 ? -15.602 -27.352 -20.420 1.00 79.94 460 SER A CA 1
ATOM 3762 C C . SER A 1 460 ? -16.036 -28.116 -19.166 1.00 79.94 460 SER A C 1
ATOM 3764 O O . SER A 1 460 ? -17.158 -27.928 -18.705 1.00 79.94 460 SER A O 1
ATOM 3766 N N . ASN A 1 461 ? -15.141 -28.929 -18.599 1.00 70.88 461 ASN A N 1
ATOM 3767 C CA . ASN A 1 461 ? -15.404 -29.770 -17.431 1.00 70.88 461 ASN A CA 1
ATOM 3768 C C . ASN A 1 461 ? -14.718 -29.283 -16.142 1.00 70.88 461 ASN A C 1
ATOM 3770 O O . ASN A 1 461 ? -14.722 -30.025 -15.163 1.00 70.88 461 ASN A O 1
ATOM 3774 N N . LEU A 1 462 ? -14.112 -28.086 -16.127 1.00 69.88 462 LEU A N 1
ATOM 3775 C CA . LEU A 1 462 ? -13.541 -27.538 -14.891 1.00 69.88 462 LEU A CA 1
ATOM 3776 C C . LEU A 1 462 ? -14.660 -27.069 -13.959 1.00 69.88 462 LEU A C 1
ATOM 3778 O O . LEU A 1 462 ? -15.562 -26.326 -14.356 1.00 69.88 462 LEU A O 1
ATOM 3782 N N . THR A 1 463 ? -14.597 -27.508 -12.710 1.00 62.91 463 THR A N 1
ATOM 3783 C CA . THR A 1 463 ? -15.465 -27.039 -11.632 1.00 62.91 463 THR A CA 1
ATOM 3784 C C . THR A 1 463 ? -14.894 -25.766 -11.003 1.00 62.91 463 THR A C 1
ATOM 3786 O O . THR A 1 463 ? -13.785 -25.345 -11.313 1.00 62.91 463 THR A O 1
ATOM 3789 N N . ALA A 1 464 ? -15.645 -25.120 -10.106 1.00 51.06 464 ALA A N 1
ATOM 3790 C CA . ALA A 1 464 ? -15.165 -23.923 -9.405 1.00 51.06 464 ALA A CA 1
ATOM 3791 C C . ALA A 1 464 ? -13.936 -24.181 -8.502 1.00 51.06 464 ALA A C 1
ATOM 3793 O O . ALA A 1 464 ? -13.318 -23.217 -8.046 1.00 51.06 464 ALA A O 1
ATOM 3794 N N . ASP A 1 465 ? -13.617 -25.454 -8.247 1.00 50.19 465 ASP A N 1
ATOM 3795 C CA . ASP A 1 465 ? -12.521 -25.902 -7.389 1.00 50.19 465 ASP A CA 1
ATOM 3796 C C . ASP A 1 465 ? -11.268 -26.354 -8.175 1.00 50.19 465 ASP A C 1
ATOM 3798 O O . ASP A 1 465 ? -10.242 -26.630 -7.547 1.00 50.19 465 ASP A O 1
ATOM 3802 N N . ASP A 1 466 ? -11.331 -26.407 -9.515 1.00 47.59 466 ASP A N 1
ATOM 3803 C CA . ASP A 1 466 ? -10.201 -26.716 -10.413 1.00 47.59 466 ASP A CA 1
ATOM 3804 C C . ASP A 1 466 ? -9.498 -25.444 -10.925 1.00 47.59 466 ASP A C 1
ATOM 3806 O O . ASP A 1 466 ? -8.245 -25.459 -11.044 1.00 47.59 466 ASP A O 1
#

Foldseek 3Di:
DDPFQFLDDFDDDDDFTWTFTLQKDFDFPLVVLLVWKWKKKKAAQDPVCVVVVLVQCVVQQWQFWADDDRIIITIHTPPGDRDDDPRIDMDIDGSVCLVVVVHDPQQVVQRLLQQAFLALPDAGGGASDNWWWAFAPVQWDADPVRKIKGWTWTWGQDPSRGTDTDIWIWIFDPDDDQSAQKWFQDNVRRTIGTDHPPDPGTITGGDDPVPDPPDAAQADPPDPVSRCSHPSNVVVSSQSNSCNNVVVGIPDRMDGDIDGCPDDDPPPPPALLCLCLLQQQHEEEEEEDPVDPLLVVVSVVVLVQQVPAPSCVVSNYHYYYDHDFDFDHYEYEAADCVVPVVGDDPDDDADLRTQYDYDYCVPQQVADPVPRDGHNDDPDDPHPSNDPSNSVSSVVSLVSNCVSVQFDPDDPLVVLVVQQVDKDWDWADPDPPFQKIKIWIWGADSRRGIDIDIDIDRNPPPDPVD

pLDDT: mean 84.72, std 13.47, range [22.17, 98.12]

Secondary structure (DSSP, 8-state):
-----B------SSS--EEEEEEEEEEE-HHHHHHHEEEEEEEESSGGGHHHHHHHHHHTT-SEEEEETTEEEEEEETT------TTEEEEEE-STTGGGGT--HHHHHHHHHHT--S-TTSPP--B-SSSEEE--TTSEEE-TTS-EEEEEEEEEE-TTSBEEEEEEEEEE-SS--TT--EEEEETTTTEEEE--TT-SS--EES--SS-------S---S-HHHHHTSHHHHHHHHHHHHHHHTGGGEEEEEEEEEEE---------SSGGGGGGGGTT-EEEEEE-TT-HHHHHHHHHHHHHHHH-HHHHHTT-EEEEESS--SEEEEEEE---TT-TTS---PPPP-SSEEEEEEETTTTS--BTTTTB---PPTT-S-GGG-HHHHHHHHHHHHHHHHHTTB--S--HHHHHHHTT-EEEEEEES-TTSSEEEEEEEEE-TTSBEEEEEEEEE-TT--TT-